Protein AF-0000000079578571 (afdb_homodimer)

Secondary structure (DSSP, 8-state):
-----SHHHHHHHHHHHHHHHHHHHHTT-S---EEEE---TT-SEEEEEEEEEEESS-EEEEEEEPGGGTTS-HHHHHHHHHHHHHHHHHHHTT---EETTTTEE-HHHHHHHHHTTEEEEEETTTEEEEEEE-HHHHHHHHHTT-----EEE--GGGGGG-----------PPP-----S-EEEE-TTT--EEEESS---EEETTTTEE-EEE-/-----SHHHHHHHHHHHHHHHHHHHHTT-S---EEEE---TT-SEEEEEEEEEEESS-EEEEEEEPGGGTTS-HHHHHHHHHHHHHHHHHHHTT---EETTTTEE-HHHHHHHHHTTEEEEEETTTEEEEEEE-HHHHHHHHHTT-----EEE--GGGGGGGSS---S------------S-EEEE-TTT--EEEESS---EEETTTTEE-EEE-

Structure (mmCIF, N/CA/C/O backbone):
data_AF-0000000079578571-model_v1
#
loop_
_entity.id
_entity.type
_entity.pdbx_description
1 polymer 'SprT-like family protein'
#
loop_
_atom_site.group_PDB
_atom_site.id
_atom_site.type_symbol
_atom_site.label_atom_id
_atom_site.label_alt_id
_atom_site.label_comp_id
_atom_site.label_asym_id
_atom_site.label_entity_id
_atom_site.label_seq_id
_atom_site.pdbx_PDB_ins_code
_atom_site.Cartn_x
_atom_site.Cartn_y
_atom_site.Cartn_z
_atom_site.occupancy
_atom_site.B_iso_or_equiv
_atom_site.auth_seq_id
_atom_site.auth_comp_id
_atom_site.auth_asym_id
_atom_site.auth_atom_id
_atom_site.pdbx_PDB_model_num
ATOM 1 N N . MET A 1 1 ? -23.141 -2.088 17.281 1 43.19 1 MET A N 1
ATOM 2 C CA . MET A 1 1 ? -22.75 -2.184 15.875 1 43.19 1 MET A CA 1
ATOM 3 C C . MET A 1 1 ? -21.688 -3.25 15.68 1 43.19 1 MET A C 1
ATOM 5 O O . MET A 1 1 ? -20.953 -3.582 16.609 1 43.19 1 MET A O 1
ATOM 9 N N . LYS A 1 2 ? -21.734 -3.939 14.578 1 59.5 2 LYS A N 1
ATOM 10 C CA . LYS A 1 2 ? -20.844 -5.059 14.273 1 59.5 2 LYS A CA 1
ATOM 11 C C . LYS A 1 2 ? -19.391 -4.648 14.383 1 59.5 2 LYS A C 1
ATOM 13 O O . LYS A 1 2 ? -19.016 -3.527 14.023 1 59.5 2 LYS A O 1
ATOM 18 N N . LYS A 1 3 ? -18.609 -5.352 15.078 1 72.06 3 LYS A N 1
ATOM 19 C CA . LYS A 1 3 ? -17.203 -5.113 15.383 1 72.06 3 LYS A CA 1
ATOM 20 C C . LYS A 1 3 ? -16.406 -4.898 14.102 1 72.06 3 LYS A C 1
ATOM 22 O O . LYS A 1 3 ? -16.703 -5.48 13.062 1 72.06 3 LYS A O 1
ATOM 27 N N . LEU A 1 4 ? -15.648 -3.754 14.148 1 81.19 4 LEU A N 1
ATOM 28 C CA . LEU A 1 4 ? -14.781 -3.426 13.016 1 81.19 4 LEU A CA 1
ATOM 29 C C . LEU A 1 4 ? -13.555 -4.324 12.992 1 81.19 4 LEU A C 1
ATOM 31 O O . LEU A 1 4 ? -12.445 -3.871 13.273 1 81.19 4 LEU A O 1
ATOM 35 N N . THR A 1 5 ? -13.797 -5.609 12.594 1 83.5 5 THR A N 1
ATOM 36 C CA . THR A 1 5 ? -12.766 -6.637 12.703 1 83.5 5 THR A CA 1
ATOM 37 C C . THR A 1 5 ? -12.297 -7.078 11.32 1 83.5 5 THR A C 1
ATOM 39 O O . THR A 1 5 ? -11.477 -7.988 11.195 1 83.5 5 THR A O 1
ATOM 42 N N . ASN A 1 6 ? -12.836 -6.457 10.312 1 86.38 6 ASN A N 1
ATOM 43 C CA . ASN A 1 6 ? -12.406 -6.84 8.977 1 86.38 6 ASN A CA 1
ATOM 44 C C . ASN A 1 6 ? -12.062 -5.617 8.125 1 86.38 6 ASN A C 1
ATOM 46 O O . ASN A 1 6 ? -12.594 -4.527 8.359 1 86.38 6 ASN A O 1
ATOM 50 N N . TYR A 1 7 ? -11.219 -5.84 7.164 1 89.69 7 TYR A N 1
ATOM 51 C CA . TYR A 1 7 ? -10.609 -4.793 6.348 1 89.69 7 TYR A CA 1
ATOM 52 C C . TYR A 1 7 ? -11.672 -4.031 5.562 1 89.69 7 TYR A C 1
ATOM 54 O O . TYR A 1 7 ? -11.664 -2.799 5.531 1 89.69 7 TYR A O 1
ATOM 62 N N . GLN A 1 8 ? -12.609 -4.719 4.945 1 87.88 8 GLN A N 1
ATOM 63 C CA . GLN A 1 8 ? -13.609 -4.105 4.082 1 87.88 8 GLN A CA 1
ATOM 64 C C . GLN A 1 8 ? -14.547 -3.199 4.883 1 87.88 8 GLN A C 1
ATOM 66 O O . GLN A 1 8 ? -14.852 -2.084 4.457 1 87.88 8 GLN A O 1
ATOM 71 N N . ARG A 1 9 ? -14.961 -3.695 6 1 90.44 9 ARG A N 1
ATOM 72 C CA . ARG A 1 9 ? -15.836 -2.908 6.863 1 90.44 9 ARG A CA 1
ATOM 73 C C . ARG A 1 9 ? -15.109 -1.683 7.406 1 90.44 9 ARG A C 1
ATOM 75 O O . ARG A 1 9 ? -15.703 -0.609 7.535 1 90.44 9 ARG A O 1
ATOM 82 N N . THR A 1 10 ? -13.875 -1.903 7.742 1 93.94 10 THR A N 1
ATOM 83 C CA . THR A 1 10 ? -13.07 -0.789 8.227 1 93.94 10 THR A CA 1
ATOM 84 C C . THR A 1 10 ? -12.961 0.302 7.168 1 93.94 10 THR A C 1
ATOM 86 O O . THR A 1 10 ? -13.117 1.486 7.469 1 93.94 10 THR A O 1
ATOM 89 N N . ALA A 1 11 ? -12.719 -0.096 5.941 1 93.19 11 ALA A N 1
ATOM 90 C CA . ALA A 1 11 ? -12.617 0.867 4.848 1 93.19 11 ALA A CA 1
ATOM 91 C C . ALA A 1 11 ? -13.914 1.658 4.699 1 93.19 11 ALA A C 1
ATOM 93 O O . ALA A 1 11 ? -13.891 2.881 4.535 1 93.19 11 ALA A O 1
ATOM 94 N N . GLN A 1 12 ? -14.984 1.005 4.793 1 93.31 12 GLN A N 1
ATOM 95 C CA . GLN A 1 12 ? -16.281 1.655 4.695 1 93.31 12 GLN A CA 1
ATOM 96 C C . GLN A 1 12 ? -16.516 2.607 5.867 1 93.31 12 GLN A C 1
ATOM 98 O O . GLN A 1 12 ? -17.031 3.711 5.684 1 93.31 12 GLN A O 1
ATOM 103 N N . TYR A 1 13 ? -16.172 2.107 7.027 1 95.81 13 TYR A N 1
ATOM 104 C CA . TYR A 1 13 ? -16.312 2.895 8.25 1 95.81 13 TYR A CA 1
ATOM 105 C C . TYR A 1 13 ? -15.516 4.191 8.148 1 95.81 13 TYR A C 1
ATOM 107 O O . TYR A 1 13 ? -16.016 5.262 8.5 1 95.81 13 TYR A O 1
ATOM 115 N N . LEU A 1 14 ? -14.328 4.156 7.605 1 97.06 14 LEU A N 1
ATOM 116 C CA . LEU A 1 14 ? -13.453 5.324 7.508 1 97.06 14 LEU A CA 1
ATOM 117 C C . LEU A 1 14 ? -14.008 6.332 6.504 1 97.06 14 LEU A C 1
ATOM 119 O O . LEU A 1 14 ? -13.867 7.543 6.691 1 97.06 14 LEU A O 1
ATOM 123 N N . ASN A 1 15 ? -14.617 5.848 5.457 1 96.62 15 ASN A N 1
ATOM 124 C CA . ASN A 1 15 ? -15.297 6.742 4.52 1 96.62 15 ASN A CA 1
ATOM 125 C C . ASN A 1 15 ? -16.422 7.508 5.195 1 96.62 15 ASN A C 1
ATOM 127 O O . ASN A 1 15 ? -16.578 8.711 4.984 1 96.62 15 ASN A O 1
ATOM 131 N N . LYS A 1 16 ? -17.156 6.781 5.953 1 97.19 16 LYS A N 1
ATOM 132 C CA . LYS A 1 16 ? -18.25 7.414 6.691 1 97.19 16 LYS A CA 1
ATOM 133 C C . LYS A 1 16 ? -17.719 8.461 7.668 1 97.19 16 LYS A C 1
ATOM 135 O O . LYS A 1 16 ? -18.25 9.562 7.758 1 97.19 16 LYS A O 1
ATOM 140 N N . VAL A 1 17 ? -16.703 8.109 8.391 1 98.25 17 VAL A N 1
ATOM 141 C CA . VAL A 1 17 ? -16.109 9.008 9.383 1 98.25 17 VAL A CA 1
ATOM 142 C C . VAL A 1 17 ? -15.594 10.266 8.688 1 98.25 17 VAL A C 1
ATOM 144 O O . VAL A 1 17 ? -15.781 11.375 9.18 1 98.25 17 VAL A O 1
ATOM 147 N N . PHE A 1 18 ? -15 10.094 7.547 1 98.56 18 PHE A N 1
ATOM 148 C CA . PHE A 1 18 ? -14.453 11.258 6.852 1 98.56 18 PHE A CA 1
ATOM 149 C C . PHE A 1 18 ? -15.578 12.18 6.391 1 98.56 18 PHE A C 1
ATOM 151 O O . PHE A 1 18 ? -15.422 13.406 6.41 1 98.56 18 PHE A O 1
ATOM 158 N N . LYS A 1 19 ? -16.594 11.617 5.945 1 98.31 19 LYS A N 1
ATOM 159 C CA . LYS A 1 19 ? -17.734 12.438 5.551 1 98.31 19 LYS A CA 1
ATOM 160 C C . LYS A 1 19 ? -18.234 13.289 6.719 1 98.31 19 LYS A C 1
ATOM 162 O O . LYS A 1 19 ? -18.531 14.469 6.547 1 98.31 19 LYS A O 1
ATOM 167 N N . LEU A 1 20 ? -18.344 12.711 7.844 1 98.75 20 LEU A N 1
ATOM 168 C CA . LEU A 1 20 ? -18.734 13.43 9.047 1 98.75 20 LEU A CA 1
ATOM 169 C C . LEU A 1 20 ? -17.734 14.531 9.383 1 98.75 20 LEU A C 1
ATOM 171 O O . LEU A 1 20 ? -18.125 15.633 9.773 1 98.75 20 LEU A O 1
ATOM 175 N N . ILE A 1 21 ? -16.469 14.219 9.273 1 98.75 21 ILE A N 1
ATOM 176 C CA . ILE A 1 21 ? -15.398 15.18 9.531 1 98.75 21 ILE A CA 1
ATOM 177 C C . ILE A 1 21 ? -15.508 16.359 8.562 1 98.75 21 ILE A C 1
ATOM 179 O O . ILE A 1 21 ? -15.398 17.516 8.969 1 98.75 21 ILE A O 1
ATOM 183 N N . ASN A 1 22 ? -15.695 15.992 7.32 1 98.81 22 ASN A N 1
ATOM 184 C CA . ASN A 1 22 ? -15.852 17.031 6.312 1 98.81 22 ASN A CA 1
ATOM 185 C C . ASN A 1 22 ? -17 17.984 6.66 1 98.81 22 ASN A C 1
ATOM 187 O O . ASN A 1 22 ? -16.875 19.203 6.535 1 98.81 22 ASN A O 1
ATOM 191 N N . GLU A 1 23 ? -18.062 17.453 7.07 1 98.5 23 GLU A N 1
ATOM 192 C CA . GLU A 1 23 ? -19.234 18.234 7.449 1 98.5 23 GLU A CA 1
ATOM 193 C C . GLU A 1 23 ? -18.953 19.094 8.672 1 98.5 23 GLU A C 1
ATOM 195 O O . GLU A 1 23 ? -19.219 20.297 8.672 1 98.5 23 GLU A O 1
ATOM 200 N N . GLU A 1 24 ? -18.391 18.562 9.641 1 98.38 24 GLU A N 1
ATOM 201 C CA . GLU A 1 24 ? -18.234 19.219 10.938 1 98.38 24 GLU A CA 1
ATOM 202 C C . GLU A 1 24 ? -17.078 20.219 10.914 1 98.38 24 GLU A C 1
ATOM 204 O O . GLU A 1 24 ? -17.188 21.312 11.461 1 98.38 24 GLU A O 1
ATOM 209 N N . TYR A 1 25 ? -15.992 19.844 10.297 1 98.5 25 TYR A N 1
ATOM 210 C CA . TYR A 1 25 ? -14.766 20.609 10.5 1 98.5 25 TYR A CA 1
ATOM 211 C C . TYR A 1 25 ? -14.391 21.391 9.25 1 98.5 25 TYR A C 1
ATOM 213 O O . TYR A 1 25 ? -13.578 22.312 9.305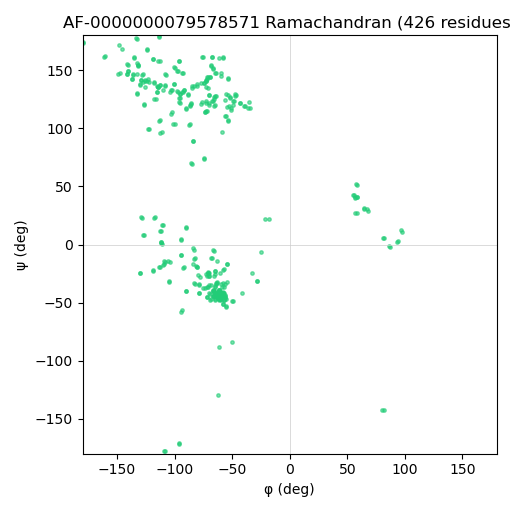 1 98.5 25 TYR A O 1
ATOM 221 N N . PHE A 1 26 ? -14.977 21.016 8.07 1 98.62 26 PHE A N 1
ATOM 222 C CA . PHE A 1 26 ? -14.555 21.641 6.832 1 98.62 26 PHE A CA 1
ATOM 223 C C . PHE A 1 26 ? -15.75 22.188 6.062 1 98.62 26 PHE A C 1
ATOM 225 O O . PHE A 1 26 ? -15.633 22.531 4.883 1 98.62 26 PHE A O 1
ATOM 232 N N . ASN A 1 27 ? -16.969 22.203 6.645 1 97.88 27 ASN A N 1
ATOM 233 C CA . ASN A 1 27 ? -18.188 22.734 6.059 1 97.88 27 ASN A CA 1
ATOM 234 C C . ASN A 1 27 ? -18.516 22.078 4.723 1 97.88 27 ASN A C 1
ATOM 236 O O . ASN A 1 27 ? -18.969 22.75 3.789 1 97.88 27 ASN A O 1
ATOM 240 N N . ASN A 1 28 ? -18.094 20.875 4.52 1 98.12 28 ASN A N 1
ATOM 241 C CA . ASN A 1 28 ? -18.344 20.094 3.316 1 98.12 28 ASN A CA 1
ATOM 242 C C . ASN A 1 28 ? -17.625 20.672 2.105 1 98.12 28 ASN A C 1
ATOM 244 O O . ASN A 1 28 ? -18.094 20.547 0.976 1 98.12 28 ASN A O 1
ATOM 248 N N . GLU A 1 29 ? -16.547 21.312 2.314 1 98.06 29 GLU A N 1
ATOM 249 C CA . GLU A 1 29 ? -15.812 21.953 1.22 1 98.06 29 GLU A CA 1
ATOM 250 C C . GLU A 1 29 ? -14.75 21.016 0.645 1 98.06 29 GLU A C 1
ATOM 252 O O . GLU A 1 29 ? -14.227 21.25 -0.445 1 98.06 29 GLU A O 1
ATOM 257 N N . LEU A 1 30 ? -14.367 20.016 1.37 1 98.38 30 LEU A N 1
ATOM 258 C CA . LEU A 1 30 ? -13.367 19.094 0.856 1 98.38 30 LEU A CA 1
ATOM 259 C C . LEU A 1 30 ? -13.969 18.172 -0.195 1 98.38 30 LEU A C 1
ATOM 261 O O . LEU A 1 30 ? -15.109 17.703 -0.048 1 98.38 30 LEU A O 1
ATOM 265 N N . GLU A 1 31 ? -13.25 17.922 -1.26 1 96.81 31 GLU A N 1
ATOM 266 C CA . GLU A 1 31 ? -13.625 16.812 -2.129 1 96.81 31 GLU A CA 1
ATOM 267 C C . GLU A 1 31 ? -13.656 15.5 -1.356 1 96.81 31 GLU A C 1
ATOM 269 O O . GLU A 1 31 ? -13.086 15.391 -0.271 1 96.81 31 GLU A O 1
ATOM 274 N N . VAL A 1 32 ? -14.289 14.555 -1.877 1 94 32 VAL A N 1
ATOM 275 C CA . VAL A 1 32 ? -14.242 13.219 -1.294 1 94 32 VAL A CA 1
ATOM 276 C C . VAL A 1 32 ? -13.047 12.453 -1.853 1 94 32 VAL A C 1
ATOM 278 O O . VAL A 1 32 ? -13.062 12.016 -3.006 1 94 32 VAL A O 1
ATOM 281 N N . PRO A 1 33 ? -12.031 12.344 -1.094 1 96.94 33 PRO A N 1
ATOM 282 C CA . PRO A 1 33 ? -10.867 11.594 -1.572 1 96.94 33 PRO A CA 1
ATOM 283 C C . PRO A 1 33 ? -11.078 10.086 -1.541 1 96.94 33 PRO A C 1
ATOM 285 O O . PRO A 1 33 ? -12.047 9.602 -0.947 1 96.94 33 PRO A O 1
ATOM 288 N N . THR A 1 34 ? -10.266 9.383 -2.285 1 95.88 34 THR A N 1
ATOM 289 C CA . THR A 1 34 ? -10.219 7.938 -2.115 1 95.88 34 THR A CA 1
ATOM 290 C C . THR A 1 34 ? -9.5 7.57 -0.82 1 95.88 34 THR A C 1
ATOM 292 O O . THR A 1 34 ? -8.297 7.797 -0.687 1 95.88 34 THR A O 1
ATOM 295 N N . ILE A 1 35 ? -10.211 7 0.116 1 96.62 35 ILE A N 1
ATOM 296 C CA . ILE A 1 35 ? -9.633 6.609 1.396 1 96.62 35 ILE A CA 1
ATOM 297 C C . ILE A 1 35 ? -9.031 5.211 1.283 1 96.62 35 ILE A C 1
ATOM 299 O O . ILE A 1 35 ? -9.719 4.258 0.915 1 96.62 35 ILE A O 1
ATOM 303 N N . THR A 1 36 ? -7.797 5.113 1.505 1 96.19 36 THR A N 1
ATOM 304 C CA . THR A 1 36 ? -7.098 3.834 1.434 1 96.19 36 THR A CA 1
ATOM 305 C C . THR A 1 36 ? -6.488 3.477 2.785 1 96.19 36 THR A C 1
ATOM 307 O O . THR A 1 36 ? -6.391 4.324 3.674 1 96.19 36 THR A O 1
ATOM 310 N N . ILE A 1 37 ? -6.199 2.244 2.998 1 95.56 37 ILE A N 1
ATOM 311 C CA . ILE A 1 37 ? -5.527 1.708 4.176 1 95.56 37 ILE A CA 1
ATOM 312 C C . ILE A 1 37 ? -4.27 0.955 3.754 1 95.56 37 ILE A C 1
ATOM 314 O O . ILE A 1 37 ? -4.344 -0.188 3.299 1 95.56 37 ILE A O 1
ATOM 318 N N . GLN A 1 38 ? -3.168 1.578 3.865 1 92.5 38 GLN A N 1
ATOM 319 C CA . GLN A 1 38 ? -1.894 1.002 3.451 1 92.5 38 GLN A CA 1
ATOM 320 C C . GLN A 1 38 ? -0.779 1.377 4.426 1 92.5 38 GLN A C 1
ATOM 322 O O . GLN A 1 38 ? -0.76 2.488 4.957 1 92.5 38 GLN A O 1
ATOM 327 N N . SER A 1 39 ? 0.151 0.456 4.586 1 90.94 39 SER A N 1
ATOM 328 C CA . SER A 1 39 ? 1.275 0.731 5.473 1 90.94 39 SER A CA 1
ATOM 329 C C . SER A 1 39 ? 2.121 1.889 4.953 1 90.94 39 SER A C 1
ATOM 331 O O . SER A 1 39 ? 2.43 1.95 3.76 1 90.94 39 SER A O 1
ATOM 333 N N . THR A 1 40 ? 2.344 2.824 5.777 1 83.81 40 THR A N 1
ATOM 334 C CA . THR A 1 40 ? 3.246 3.939 5.52 1 83.81 40 THR A CA 1
ATOM 335 C C . THR A 1 40 ? 4.273 4.074 6.641 1 83.81 40 THR A C 1
ATOM 337 O O . THR A 1 40 ? 3.908 4.25 7.805 1 83.81 40 THR A O 1
ATOM 340 N N . VAL A 1 41 ? 5.477 3.973 6.266 1 77.69 41 VAL A N 1
ATOM 341 C CA . VAL A 1 41 ? 6.539 4.016 7.262 1 77.69 41 VAL A CA 1
ATOM 342 C C . VAL A 1 41 ? 6.609 5.406 7.887 1 77.69 41 VAL A C 1
ATOM 344 O O . VAL A 1 41 ? 6.691 6.41 7.172 1 77.69 41 VAL A O 1
ATOM 347 N N . GLY A 1 42 ? 6.496 5.441 9.164 1 79.62 42 GLY A N 1
ATOM 348 C CA . GLY A 1 42 ? 6.766 6.656 9.914 1 79.62 42 GLY A CA 1
ATOM 349 C C . GLY A 1 42 ? 5.602 7.629 9.914 1 79.62 42 GLY A C 1
ATOM 350 O O . GLY A 1 42 ? 5.754 8.789 10.305 1 79.62 42 GLY A O 1
ATOM 351 N N . ALA A 1 43 ? 4.508 7.242 9.367 1 88.69 43 ALA A N 1
ATOM 352 C CA . ALA A 1 43 ? 3.379 8.164 9.305 1 88.69 43 ALA A CA 1
ATOM 353 C C . ALA A 1 43 ? 2.076 7.461 9.68 1 88.69 43 ALA A C 1
ATOM 355 O O . ALA A 1 43 ? 1.883 6.285 9.352 1 88.69 43 ALA A O 1
ATOM 356 N N . TYR A 1 44 ? 1.181 8.25 10.336 1 94.19 44 TYR A N 1
ATOM 357 C CA . TYR A 1 44 ? -0.151 7.746 10.648 1 94.19 44 TYR A CA 1
ATOM 358 C C . TYR A 1 44 ? -1.067 7.832 9.438 1 94.19 44 TYR A C 1
ATOM 360 O O . TYR A 1 44 ? -2.104 7.168 9.383 1 94.19 44 TYR A O 1
ATOM 368 N N . GLY A 1 45 ? -0.734 8.625 8.484 1 95.19 45 GLY A N 1
ATOM 369 C CA . GLY A 1 45 ? -1.481 8.828 7.258 1 95.19 45 GLY A CA 1
ATOM 370 C C . GLY A 1 45 ? -0.828 9.828 6.32 1 95.19 45 GLY A C 1
ATOM 371 O O . GLY A 1 45 ? 0.208 10.406 6.648 1 95.19 45 GLY A O 1
ATOM 372 N N . HIS A 1 46 ? -1.393 9.961 5.125 1 96.19 46 HIS A N 1
ATOM 373 C CA . HIS A 1 46 ? -0.948 10.977 4.176 1 96.19 46 HIS A CA 1
ATOM 374 C C . HIS A 1 46 ? -2.012 11.242 3.115 1 96.19 46 HIS A C 1
ATOM 376 O O . HIS A 1 46 ? -2.957 10.469 2.969 1 96.19 46 HIS A O 1
ATOM 382 N N . VAL A 1 47 ? -1.834 12.344 2.506 1 96.94 47 VAL A N 1
ATOM 383 C CA . VAL A 1 47 ? -2.641 12.68 1.337 1 96.94 47 VAL A CA 1
ATOM 384 C C . VAL A 1 47 ? -1.739 12.828 0.112 1 96.94 47 VAL A C 1
ATOM 386 O O . VAL A 1 47 ? -0.615 13.32 0.216 1 96.94 47 VAL A O 1
ATOM 389 N N . SER A 1 48 ? -2.213 12.328 -0.986 1 94.94 48 SER A N 1
ATOM 390 C CA . SER A 1 48 ? -1.434 12.484 -2.209 1 94.94 48 SER A CA 1
ATOM 391 C C . SER A 1 48 ? -1.456 13.93 -2.699 1 94.94 48 SER A C 1
ATOM 393 O O . SER A 1 48 ? -2.479 14.609 -2.598 1 94.94 48 SER A O 1
ATOM 395 N N . VAL A 1 49 ? -0.345 14.383 -3.252 1 94 49 VAL A N 1
ATOM 396 C CA . VAL A 1 49 ? -0.267 15.734 -3.795 1 94 49 VAL A CA 1
ATOM 397 C C . VAL A 1 49 ? -1.088 15.82 -5.078 1 94 49 VAL A C 1
ATOM 399 O O . VAL A 1 49 ? -1.853 16.766 -5.27 1 94 49 VAL A O 1
ATOM 402 N N . ASN A 1 50 ? -0.905 14.789 -5.914 1 93.12 50 ASN A N 1
ATOM 403 C CA . ASN A 1 50 ? -1.675 14.719 -7.152 1 93.12 50 ASN A CA 1
ATOM 404 C C . ASN A 1 50 ? -2.908 13.836 -6.996 1 93.12 50 ASN A C 1
ATOM 406 O O . ASN A 1 50 ? -2.99 13.039 -6.059 1 93.12 50 ASN A O 1
ATOM 410 N N . LYS A 1 51 ? -3.828 14.102 -7.887 1 94.38 51 LYS A N 1
ATOM 411 C CA . LYS A 1 51 ? -4.938 13.156 -7.992 1 94.38 51 LYS A CA 1
ATOM 412 C C . LYS A 1 51 ? -4.488 11.852 -8.648 1 94.38 51 LYS A C 1
ATOM 414 O O . LYS A 1 51 ? -4.152 11.828 -9.836 1 94.38 51 LYS A O 1
ATOM 419 N N . VAL A 1 52 ? -4.52 10.742 -7.879 1 94.56 52 VAL A N 1
ATOM 420 C CA . VAL A 1 52 ? -3.855 9.531 -8.344 1 94.56 52 VAL A CA 1
ATOM 421 C C . VAL A 1 52 ? -4.895 8.453 -8.641 1 94.56 52 VAL A C 1
ATOM 423 O O . VAL A 1 52 ? -4.594 7.457 -9.305 1 94.56 52 VAL A O 1
ATOM 426 N N . TRP A 1 53 ? -6.055 8.578 -8.117 1 94.62 53 TRP A N 1
ATOM 427 C CA . TRP A 1 53 ? -7.109 7.617 -8.414 1 94.62 53 TRP A CA 1
ATOM 428 C C . TRP A 1 53 ? -8.023 8.141 -9.516 1 94.62 53 TRP A C 1
ATOM 430 O O . TRP A 1 53 ? -8.484 9.281 -9.461 1 94.62 53 TRP A O 1
ATOM 440 N N . HIS A 1 54 ? -8.234 7.27 -10.469 1 92.75 54 HIS A N 1
ATOM 441 C CA . HIS A 1 54 ? -8.992 7.695 -11.633 1 92.75 54 HIS A CA 1
ATOM 442 C C . HIS A 1 54 ? -10.078 6.684 -11.984 1 92.75 54 HIS A C 1
ATOM 444 O O . HIS A 1 54 ? -9.844 5.473 -11.945 1 92.75 54 HIS A O 1
ATOM 450 N N . ASN A 1 55 ? -11.195 7.195 -12.141 1 88.25 55 ASN A N 1
ATOM 451 C CA . ASN A 1 55 ? -12.211 6.449 -12.883 1 88.25 55 ASN A CA 1
ATOM 452 C C . ASN A 1 55 ? -12.562 7.141 -14.195 1 88.25 55 ASN A C 1
ATOM 454 O O . ASN A 1 55 ? -11.875 8.078 -14.609 1 88.25 55 ASN A O 1
ATOM 458 N N . ASP A 1 56 ? -13.398 6.676 -15.031 1 80.31 56 ASP A N 1
ATOM 459 C CA . ASP A 1 56 ? -13.672 7.207 -16.359 1 80.31 56 ASP A CA 1
ATOM 460 C C . ASP A 1 56 ? -14.039 8.688 -16.297 1 80.31 56 ASP A C 1
ATOM 462 O O . ASP A 1 56 ? -13.781 9.445 -17.234 1 80.31 56 ASP A O 1
ATOM 466 N N . THR A 1 57 ? -14.383 9.172 -15.141 1 83.81 57 THR A N 1
ATOM 467 C CA . THR A 1 57 ? -14.969 10.508 -15.133 1 83.81 57 THR A CA 1
ATOM 468 C C . THR A 1 57 ? -14.273 11.398 -14.102 1 83.81 57 THR A C 1
ATOM 470 O O . THR A 1 57 ? -14.258 12.625 -14.234 1 83.81 57 THR A O 1
ATOM 473 N N . VAL A 1 58 ? -13.719 10.781 -13.172 1 88.12 58 VAL A N 1
ATOM 474 C CA . VAL A 1 58 ? -13.297 11.594 -12.039 1 88.12 58 VAL A CA 1
ATOM 475 C C . VAL A 1 58 ? -11.906 11.164 -11.586 1 88.12 58 VAL A C 1
ATOM 477 O O . VAL A 1 58 ? -11.57 9.977 -11.641 1 88.12 58 VAL A O 1
ATOM 480 N N . ALA A 1 59 ? -11.102 12.133 -11.195 1 93.75 59 ALA A N 1
ATOM 481 C CA . ALA A 1 59 ? -9.828 11.906 -10.516 1 93.75 59 ALA A CA 1
ATOM 482 C C . ALA A 1 59 ? -9.883 12.406 -9.07 1 93.75 59 ALA A C 1
ATOM 484 O O . ALA A 1 59 ? -10.461 13.461 -8.797 1 93.75 59 ALA A O 1
ATOM 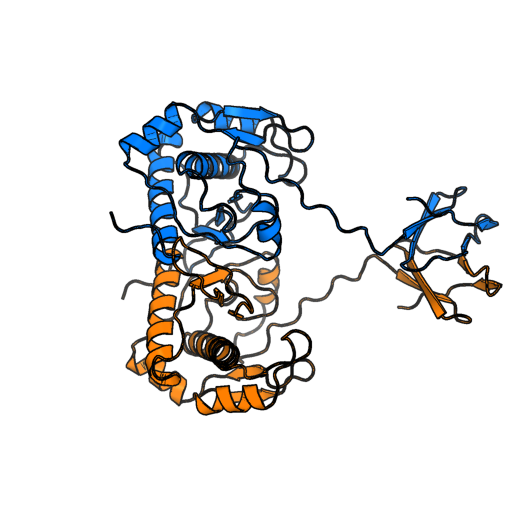485 N N . THR A 1 60 ? -9.344 11.633 -8.195 1 95.25 60 THR A N 1
ATOM 486 C CA . THR A 1 60 ? -9.398 12.039 -6.797 1 95.25 60 THR A CA 1
ATOM 487 C C . THR A 1 60 ? -8.031 11.914 -6.141 1 95.25 60 THR A C 1
ATOM 489 O O . THR A 1 60 ? -7.18 11.148 -6.602 1 95.25 60 THR A O 1
ATOM 492 N N . HIS A 1 61 ? -7.832 12.719 -5.121 1 96.44 61 HIS A N 1
ATOM 493 C CA . HIS A 1 61 ? -6.691 12.523 -4.23 1 96.44 61 HIS A CA 1
ATOM 494 C C . HIS A 1 61 ? -6.848 11.25 -3.402 1 96.44 61 HIS A C 1
ATOM 496 O O . HIS A 1 61 ? -7.965 10.773 -3.199 1 96.44 61 HIS A O 1
ATOM 502 N N . GLU A 1 62 ? -5.711 10.781 -3.037 1 96.81 62 GLU A N 1
ATOM 503 C CA . GLU A 1 62 ? -5.695 9.68 -2.074 1 96.81 62 GLU A CA 1
ATOM 504 C C . GLU A 1 62 ? -5.508 10.203 -0.65 1 96.81 62 GLU A C 1
ATOM 506 O O . GLU A 1 62 ? -4.676 11.078 -0.407 1 96.81 62 GLU A O 1
ATOM 511 N N . LEU A 1 63 ? -6.305 9.812 0.227 1 97.81 63 LEU A N 1
ATOM 512 C CA . LEU A 1 63 ? -6.094 9.977 1.66 1 97.81 63 LEU A CA 1
ATOM 513 C C . LEU A 1 63 ? -5.887 8.633 2.342 1 97.81 63 LEU A C 1
ATOM 515 O O . LEU A 1 63 ? -6.836 7.871 2.527 1 97.81 63 LEU A O 1
ATOM 519 N N . ASN A 1 64 ? -4.691 8.383 2.719 1 97.12 64 ASN A N 1
ATOM 520 C CA . ASN A 1 64 ? -4.309 7.078 3.246 1 97.12 64 ASN A CA 1
ATOM 521 C C . ASN A 1 64 ? -4.172 7.105 4.766 1 97.12 64 ASN A C 1
ATOM 523 O O . ASN A 1 64 ? -3.611 8.047 5.328 1 97.12 64 ASN A O 1
ATOM 527 N N . LEU A 1 65 ? -4.738 6.148 5.402 1 96.69 65 LEU A N 1
ATOM 528 C CA . LEU A 1 65 ? -4.418 5.836 6.789 1 96.69 65 LEU A CA 1
ATOM 529 C C . LEU A 1 65 ? -3.473 4.641 6.875 1 96.69 65 LEU A C 1
ATOM 531 O O . LEU A 1 65 ? -3.652 3.65 6.16 1 96.69 65 LEU A O 1
ATOM 535 N N . SER A 1 66 ? -2.533 4.762 7.738 1 94.31 66 SER A N 1
ATOM 536 C CA . SER A 1 66 ? -1.558 3.682 7.859 1 94.31 66 SER A CA 1
ATOM 537 C C . SER A 1 66 ? -2.184 2.436 8.477 1 94.31 66 SER A C 1
ATOM 539 O O . SER A 1 66 ? -2.775 2.502 9.555 1 94.31 66 SER A O 1
ATOM 541 N N . ALA A 1 67 ? -1.995 1.372 7.828 1 95.19 67 ALA A N 1
ATOM 542 C CA . ALA A 1 67 ? -2.525 0.085 8.273 1 95.19 67 ALA A CA 1
ATOM 543 C C . ALA A 1 67 ? -1.888 -0.344 9.594 1 95.19 67 ALA A C 1
ATOM 545 O O . ALA A 1 67 ? -2.516 -1.04 10.391 1 95.19 67 ALA A O 1
ATOM 546 N N . ASP A 1 68 ? -0.74 0.132 9.938 1 92.62 68 ASP A N 1
ATOM 547 C CA . ASP A 1 68 ? 0.062 -0.316 11.07 1 92.62 68 ASP A CA 1
ATOM 548 C C . ASP A 1 68 ? -0.405 0.342 12.367 1 92.62 68 ASP A C 1
ATOM 550 O O . ASP A 1 68 ? -0.04 -0.1 13.461 1 92.62 68 ASP A O 1
ATOM 554 N N . TYR A 1 69 ? -1.261 1.36 12.203 1 92.12 69 TYR A N 1
ATOM 555 C CA . TYR A 1 69 ? -1.649 2.125 13.383 1 92.12 69 TYR A CA 1
ATOM 556 C C . TYR A 1 69 ? -3.164 2.256 13.477 1 92.12 69 TYR A C 1
ATOM 558 O O . TYR A 1 69 ? -3.678 3.209 14.07 1 92.12 69 TYR A O 1
ATOM 566 N N . LEU A 1 70 ? -3.801 1.346 12.867 1 93.31 70 LEU A N 1
ATOM 567 C CA . LEU A 1 70 ? -5.254 1.43 12.781 1 93.31 70 LEU A CA 1
ATOM 568 C C . LEU A 1 70 ? -5.895 1.154 14.141 1 93.31 70 LEU A C 1
ATOM 570 O O . LEU A 1 70 ? -7.043 1.537 14.375 1 93.31 70 LEU A O 1
ATOM 574 N N . ASN A 1 71 ? -5.223 0.461 14.984 1 90 71 ASN A N 1
ATOM 575 C CA . ASN A 1 71 ? -5.82 0.041 16.25 1 90 71 ASN A CA 1
ATOM 576 C C . ASN A 1 71 ? -5.582 1.07 17.344 1 90 71 ASN A C 1
ATOM 578 O O . ASN A 1 71 ? -5.707 0.758 18.531 1 90 71 ASN A O 1
ATOM 582 N N . ARG A 1 72 ? -5.195 2.258 17.047 1 93.69 72 ARG A N 1
ATOM 583 C CA . ARG A 1 72 ? -5.148 3.363 18 1 93.69 72 ARG A CA 1
ATOM 584 C C . ARG A 1 72 ? -6.551 3.773 18.422 1 93.69 72 ARG A C 1
ATOM 586 O O . ARG A 1 72 ? -7.535 3.434 17.766 1 93.69 72 ARG A O 1
ATOM 593 N N . PRO A 1 73 ? -6.598 4.504 19.578 1 96.25 73 PRO A N 1
ATOM 594 C CA . PRO A 1 73 ? -7.914 5.008 19.969 1 96.25 73 PRO A CA 1
ATOM 595 C C . PRO A 1 73 ? -8.594 5.809 18.875 1 96.25 73 PRO A C 1
ATOM 597 O O . PRO A 1 73 ? -7.93 6.539 18.141 1 96.25 73 PRO A O 1
ATOM 600 N N . ILE A 1 74 ? -9.852 5.648 18.781 1 97.69 74 ILE A N 1
ATOM 601 C CA . ILE A 1 74 ? -10.617 6.207 17.688 1 97.69 74 ILE A CA 1
ATOM 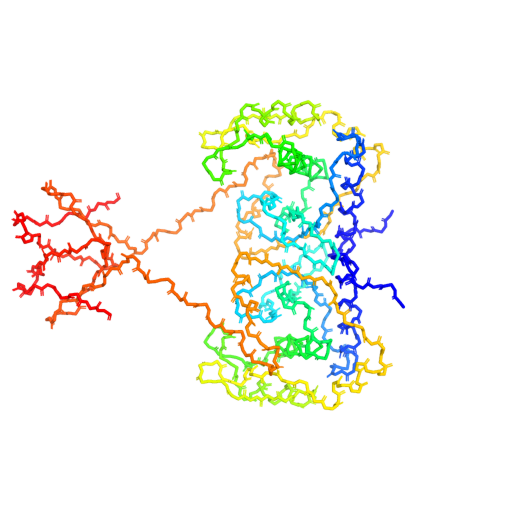602 C C . ILE A 1 74 ? -10.406 7.719 17.625 1 97.69 74 ILE A C 1
ATOM 604 O O . ILE A 1 74 ? -10.375 8.305 16.531 1 97.69 74 ILE A O 1
ATOM 608 N N . GLU A 1 75 ? -10.227 8.391 18.766 1 98.06 75 GLU A N 1
ATOM 609 C CA . GLU A 1 75 ? -10 9.828 18.781 1 98.06 75 GLU A CA 1
ATOM 610 C C . GLU A 1 75 ? -8.711 10.195 18.062 1 98.06 75 GLU A C 1
ATOM 612 O O . GLU A 1 75 ? -8.625 11.258 17.438 1 98.06 75 GLU A O 1
ATOM 617 N N . ASN A 1 76 ? -7.73 9.312 18.125 1 97.75 76 ASN A N 1
ATOM 618 C CA . ASN A 1 76 ? -6.469 9.539 17.422 1 97.75 76 ASN A CA 1
ATOM 619 C C . ASN A 1 76 ? -6.617 9.305 15.922 1 97.75 76 ASN A C 1
ATOM 621 O O . ASN A 1 76 ? -5.98 9.992 15.125 1 97.75 76 ASN A O 1
ATOM 625 N N . ILE A 1 77 ? -7.406 8.312 15.531 1 98.19 77 ILE A N 1
ATOM 626 C CA . ILE A 1 77 ? -7.707 8.07 14.125 1 98.19 77 ILE A CA 1
ATOM 627 C C . ILE A 1 77 ? -8.414 9.289 13.531 1 98.19 77 ILE A C 1
ATOM 629 O O . ILE A 1 77 ? -8.047 9.758 12.453 1 98.19 77 ILE A O 1
ATOM 633 N N . VAL A 1 78 ? -9.344 9.773 14.273 1 98.62 78 VAL A N 1
ATOM 634 C CA . VAL A 1 78 ? -10.094 10.945 13.836 1 98.62 78 VAL A CA 1
ATOM 635 C C . VAL A 1 78 ? -9.156 12.141 13.703 1 98.62 78 VAL A C 1
ATOM 637 O O . VAL A 1 78 ? -9.219 12.883 12.719 1 98.62 78 VAL A O 1
ATOM 640 N N . ALA A 1 79 ? -8.305 12.305 14.68 1 98.62 79 ALA A N 1
ATOM 641 C CA . ALA A 1 79 ? -7.336 13.398 14.617 1 98.62 79 ALA A CA 1
ATOM 642 C C . ALA A 1 79 ? -6.469 13.289 13.367 1 98.62 79 ALA A C 1
ATOM 644 O O . ALA A 1 79 ? -6.176 14.305 12.727 1 98.62 79 ALA A O 1
ATOM 645 N N . THR A 1 80 ? -6.051 12.094 13.031 1 98.38 80 THR A N 1
ATOM 646 C CA . THR A 1 80 ? -5.254 11.875 11.828 1 98.38 80 THR A CA 1
ATOM 647 C C . THR A 1 80 ? -6.047 12.258 10.578 1 98.38 80 THR A C 1
ATOM 649 O O . THR A 1 80 ? -5.52 12.906 9.68 1 98.38 80 THR A O 1
ATOM 652 N N . LEU A 1 81 ? -7.281 11.859 10.531 1 98.62 81 LEU A N 1
ATOM 653 C CA . LEU A 1 81 ? -8.125 12.172 9.391 1 98.62 81 LEU A CA 1
ATOM 654 C C . LEU A 1 81 ? -8.305 13.68 9.242 1 98.62 81 LEU A C 1
ATOM 656 O O . LEU A 1 81 ? -8.266 14.211 8.125 1 98.62 81 LEU A O 1
ATOM 660 N N . ILE A 1 82 ? -8.516 14.367 10.352 1 98.81 82 ILE A N 1
ATOM 661 C CA . ILE A 1 82 ? -8.625 15.82 10.305 1 98.81 82 ILE A CA 1
ATOM 662 C C . ILE A 1 82 ? -7.309 16.422 9.82 1 98.81 82 ILE A C 1
ATOM 664 O O . ILE A 1 82 ? -7.305 17.328 8.984 1 98.81 82 ILE A O 1
ATOM 668 N N . HIS A 1 83 ? -6.18 15.898 10.312 1 98.75 83 HIS A N 1
ATOM 669 C CA . HIS A 1 83 ? -4.848 16.328 9.906 1 98.75 83 HIS A CA 1
ATOM 670 C C . HIS A 1 83 ? -4.672 16.234 8.398 1 98.75 83 HIS A C 1
ATOM 672 O O . HIS A 1 83 ? -4.305 17.203 7.742 1 98.75 83 HIS A O 1
ATOM 678 N N . GLU A 1 84 ? -4.965 15.023 7.875 1 98.25 84 GLU A N 1
ATOM 679 C CA . GLU A 1 84 ? -4.871 14.812 6.434 1 98.25 84 GLU A CA 1
ATOM 680 C C . GLU A 1 84 ? -5.879 15.68 5.684 1 98.25 84 GLU A C 1
ATOM 682 O O . GLU A 1 84 ? -5.609 16.141 4.57 1 98.25 84 GLU A O 1
ATOM 687 N N . GLY A 1 85 ? -7.035 15.891 6.32 1 98.69 85 GLY A N 1
ATOM 688 C CA . GLY A 1 85 ? -8.008 16.812 5.746 1 98.69 85 GLY A CA 1
ATOM 689 C C . GLY A 1 85 ? -7.484 18.234 5.613 1 98.69 85 GLY A C 1
ATOM 690 O O . GLY A 1 85 ? -7.789 18.922 4.637 1 98.69 85 GLY A O 1
ATOM 691 N N . CYS A 1 86 ? -6.75 18.703 6.57 1 98.81 86 CYS A N 1
ATOM 692 C CA . CYS A 1 86 ? -6.152 20.031 6.512 1 98.81 86 CYS A CA 1
ATOM 693 C C . CYS A 1 86 ? -5.195 20.141 5.332 1 98.81 86 CYS A C 1
ATOM 695 O O . CYS A 1 86 ? -5.18 21.172 4.637 1 98.81 86 CYS A O 1
ATOM 697 N N . HIS A 1 87 ? -4.395 19.062 5.113 1 98.62 87 HIS A N 1
ATOM 698 C CA . HIS A 1 87 ? -3.535 19.062 3.934 1 98.62 87 HIS A CA 1
ATOM 699 C C . HIS A 1 87 ? -4.359 19.125 2.652 1 98.62 87 HIS A C 1
ATOM 701 O O . HIS A 1 87 ? -4.016 19.859 1.723 1 98.62 87 HIS A O 1
ATOM 707 N N . LEU A 1 88 ? -5.383 18.375 2.588 1 98.56 88 LEU A N 1
ATOM 708 C CA . LEU A 1 88 ? -6.258 18.375 1.419 1 98.56 88 LEU A CA 1
ATOM 709 C C . LEU A 1 88 ? -6.871 19.75 1.197 1 98.56 88 LEU A C 1
ATOM 711 O O . LEU A 1 88 ? -6.93 20.234 0.063 1 98.56 88 LEU A O 1
ATOM 715 N N . TYR A 1 89 ? -7.34 20.344 2.277 1 98.69 89 TYR A N 1
ATOM 716 C CA . TYR A 1 89 ? -7.883 21.703 2.217 1 98.69 89 TYR A CA 1
ATOM 717 C C . TYR A 1 89 ? -6.848 22.688 1.666 1 98.69 89 TYR A C 1
ATOM 719 O O . TYR A 1 89 ? -7.164 23.516 0.81 1 98.69 89 TYR A O 1
ATOM 727 N N . ALA A 1 90 ? -5.652 22.609 2.193 1 98.56 90 ALA A N 1
ATOM 728 C CA . ALA A 1 90 ? -4.574 23.484 1.739 1 98.56 90 ALA A CA 1
ATOM 729 C C . ALA A 1 90 ? -4.309 23.297 0.248 1 98.56 90 ALA A C 1
ATOM 731 O O . ALA A 1 90 ? -4.152 24.266 -0.489 1 98.56 90 ALA A O 1
ATOM 732 N N . LEU A 1 91 ? -4.262 22.047 -0.206 1 97.5 91 LEU A N 1
ATOM 733 C CA . LEU A 1 91 ? -4.059 21.734 -1.617 1 97.5 91 LEU A CA 1
ATOM 734 C C . LEU A 1 91 ? -5.156 22.359 -2.473 1 97.5 91 LEU A C 1
ATOM 736 O O . LEU A 1 91 ? -4.875 22.984 -3.502 1 97.5 91 LEU A O 1
ATOM 740 N N . GLN A 1 92 ? -6.375 22.234 -2.021 1 97.56 92 GLN A N 1
ATOM 741 C CA . GLN A 1 92 ? -7.531 22.703 -2.783 1 97.56 92 GLN A CA 1
ATOM 742 C C . GLN A 1 92 ? -7.594 24.219 -2.83 1 97.56 92 GLN A C 1
ATOM 744 O O . GLN A 1 92 ? -8.18 24.797 -3.75 1 97.56 92 GLN A O 1
ATOM 749 N N . ASN A 1 93 ? -7.004 24.828 -1.871 1 97.88 93 ASN A N 1
ATOM 750 C CA . ASN A 1 93 ? -7.09 26.281 -1.783 1 97.88 93 ASN A CA 1
ATOM 751 C C . ASN A 1 93 ? -5.738 26.938 -2.043 1 97.88 93 ASN A C 1
ATOM 753 O O . ASN A 1 93 ? -5.543 28.109 -1.726 1 97.88 93 ASN A O 1
ATOM 757 N N . ASN A 1 94 ? -4.793 26.203 -2.512 1 97.06 94 ASN A N 1
ATOM 758 C CA . ASN A 1 94 ? -3.467 26.688 -2.889 1 97.06 94 ASN A CA 1
ATOM 759 C C . ASN A 1 94 ? -2.76 27.359 -1.714 1 97.06 94 ASN A C 1
ATOM 761 O O . ASN A 1 94 ? -2.197 28.453 -1.861 1 97.06 94 ASN A O 1
ATOM 765 N N . ILE A 1 95 ? -2.906 26.781 -0.599 1 97.81 95 ILE A N 1
ATOM 766 C CA . ILE A 1 95 ? -2.191 27.203 0.601 1 97.81 95 ILE A CA 1
ATOM 767 C C . ILE A 1 95 ? -0.932 26.359 0.774 1 97.81 95 ILE A C 1
ATOM 769 O O . ILE A 1 95 ? -1.002 25.125 0.805 1 97.81 95 ILE A O 1
ATOM 773 N N . LYS A 1 96 ? 0.2 26.969 0.896 1 97.81 96 LYS A N 1
ATOM 774 C CA . LYS A 1 96 ? 1.452 26.25 1.142 1 97.81 96 LYS A CA 1
ATOM 775 C C . LYS A 1 96 ? 1.637 25.953 2.629 1 97.81 96 LYS A C 1
ATOM 777 O O . LYS A 1 96 ? 2.318 26.703 3.332 1 97.81 96 LYS A O 1
ATOM 782 N N . ASP A 1 97 ? 1.137 24.859 3.014 1 98.19 97 ASP A N 1
ATOM 783 C CA . ASP A 1 97 ? 1.096 24.547 4.438 1 98.19 97 ASP A CA 1
ATOM 784 C C . ASP A 1 97 ? 2.311 23.719 4.859 1 98.19 97 ASP A C 1
ATOM 786 O O . ASP A 1 97 ? 2.523 23.484 6.047 1 98.19 97 ASP A O 1
ATOM 790 N N . THR A 1 98 ? 3.072 23.266 3.891 1 97.56 98 THR A N 1
ATOM 791 C CA . THR A 1 98 ? 4.297 22.516 4.16 1 97.56 98 THR A CA 1
ATOM 792 C C . THR A 1 98 ? 5.438 23.016 3.277 1 97.56 98 THR A C 1
ATOM 794 O O . THR A 1 98 ? 5.211 23.75 2.32 1 97.56 98 THR A O 1
ATOM 797 N N . SER A 1 99 ? 6.586 22.703 3.693 1 95.25 99 SER A N 1
ATOM 798 C CA . SER A 1 99 ? 7.793 22.906 2.898 1 95.25 99 SER A CA 1
ATOM 799 C C . SER A 1 99 ? 8.688 21.672 2.918 1 95.25 99 SER A C 1
ATOM 801 O O . SER A 1 99 ? 8.32 20.656 3.494 1 95.25 99 SER A O 1
ATOM 803 N N . ASN A 1 100 ? 9.859 21.719 2.146 1 92.75 100 ASN A N 1
ATOM 804 C CA . ASN A 1 100 ? 10.789 20.578 2.074 1 92.75 100 ASN A CA 1
ATOM 805 C C . ASN A 1 100 ? 10.094 19.328 1.569 1 92.75 100 ASN A C 1
ATOM 807 O O . ASN A 1 100 ? 10.133 18.281 2.227 1 92.75 100 ASN A O 1
ATOM 811 N N . ARG A 1 101 ? 9.43 19.438 0.488 1 89.56 101 ARG A N 1
ATOM 812 C CA . ARG A 1 101 ? 8.773 18.328 -0.209 1 89.56 101 ARG A CA 1
ATOM 813 C C . ARG A 1 101 ? 7.66 17.734 0.639 1 89.56 101 ARG A C 1
ATOM 815 O O . ARG A 1 101 ? 7.492 16.5 0.676 1 89.56 101 ARG A O 1
ATOM 822 N N . GLY A 1 102 ? 7.043 18.562 1.456 1 91.38 102 GLY A N 1
ATOM 823 C CA . GLY A 1 102 ? 5.867 18.141 2.195 1 91.38 102 GLY A CA 1
ATOM 824 C C . GLY A 1 102 ? 6.191 17.625 3.586 1 91.38 102 GLY A C 1
ATOM 825 O O . GLY A 1 102 ? 5.293 17.234 4.328 1 91.38 102 GLY A O 1
ATOM 826 N N . ILE A 1 103 ? 7.398 17.656 4 1 91.19 103 ILE A N 1
ATOM 827 C CA . ILE A 1 103 ? 7.828 17.016 5.242 1 91.19 103 ILE A CA 1
ATOM 828 C C . ILE A 1 103 ? 7.703 18.016 6.398 1 91.19 103 ILE A C 1
ATOM 830 O O . ILE A 1 103 ? 7.27 17.641 7.496 1 91.19 103 ILE A O 1
ATOM 834 N N . TYR A 1 104 ? 8.055 19.234 6.102 1 96.19 104 TYR A N 1
ATOM 835 C CA . TYR A 1 104 ? 8.039 20.25 7.156 1 96.19 104 TYR A CA 1
ATOM 836 C C . TYR A 1 104 ? 6.684 20.938 7.219 1 96.19 104 TYR A C 1
ATOM 838 O O . TYR A 1 104 ? 6.293 21.641 6.285 1 96.19 104 TYR A O 1
ATOM 846 N N . HIS A 1 105 ? 5.977 20.812 8.297 1 98.38 105 HIS A N 1
ATOM 847 C CA . HIS A 1 105 ? 4.707 21.5 8.531 1 98.38 105 HIS A CA 1
ATOM 848 C C . HIS A 1 105 ? 4.926 22.891 9.102 1 98.38 105 HIS A C 1
ATOM 850 O O . HIS A 1 105 ? 5.512 23.047 10.172 1 98.38 105 HIS A O 1
ATOM 856 N N . ASN A 1 106 ? 4.422 23.906 8.391 1 98.38 106 ASN A N 1
ATOM 857 C CA . ASN A 1 106 ? 4.695 25.281 8.805 1 98.38 106 ASN A CA 1
ATOM 858 C C . ASN A 1 106 ? 3.557 25.844 9.648 1 98.38 106 ASN A C 1
ATOM 860 O O . ASN A 1 106 ? 2.652 25.109 10.055 1 98.38 106 ASN A O 1
ATOM 864 N N . LYS A 1 107 ? 3.625 27.172 9.914 1 98.31 107 LYS A N 1
ATOM 865 C CA . LYS A 1 107 ? 2.668 27.812 10.812 1 98.31 107 LYS A CA 1
ATOM 866 C C . LYS A 1 107 ? 1.281 27.875 10.18 1 98.31 107 LYS A C 1
ATOM 868 O O . LYS A 1 107 ? 0.272 27.906 10.883 1 98.31 107 LYS A O 1
ATOM 873 N N . ARG A 1 108 ? 1.238 27.906 8.906 1 98.56 108 ARG A N 1
ATOM 874 C CA . ARG A 1 108 ? -0.057 27.906 8.234 1 98.56 108 ARG A CA 1
ATOM 875 C C . ARG A 1 108 ? -0.801 26.594 8.5 1 98.56 108 ARG A C 1
ATOM 877 O O . ARG A 1 108 ? -2.01 26.609 8.742 1 98.56 108 ARG A O 1
ATOM 884 N N . PHE A 1 109 ? -0.054 25.516 8.43 1 98.75 109 PHE A N 1
ATOM 885 C CA . PHE A 1 109 ? -0.664 24.25 8.797 1 98.75 109 PHE A CA 1
ATOM 886 C C . PHE A 1 109 ? -1.19 24.297 10.227 1 98.75 109 PHE A C 1
ATOM 888 O O . PHE A 1 109 ? -2.316 23.875 10.492 1 98.75 109 PHE A O 1
ATOM 895 N N . LYS A 1 110 ? -0.348 24.703 11.117 1 98.69 110 LYS A N 1
ATOM 896 C CA . LYS A 1 110 ? -0.742 24.797 12.516 1 98.69 110 LYS A CA 1
ATOM 897 C C . LYS A 1 110 ? -2.057 25.547 12.672 1 98.69 110 LYS A C 1
ATOM 899 O O . LYS A 1 110 ? -2.953 25.109 13.391 1 98.69 110 LYS A O 1
ATOM 904 N N . ALA A 1 111 ? -2.137 26.672 12.031 1 98.62 111 ALA A N 1
ATOM 905 C CA . ALA A 1 111 ? -3.336 27.5 12.117 1 98.62 111 ALA A CA 1
ATOM 906 C C . ALA A 1 111 ? -4.559 26.75 11.586 1 98.62 111 ALA A C 1
ATOM 908 O O . ALA A 1 111 ? -5.617 26.75 12.219 1 98.62 111 ALA A O 1
ATOM 909 N N . LEU A 1 112 ? -4.426 26.109 10.461 1 98.5 112 LEU A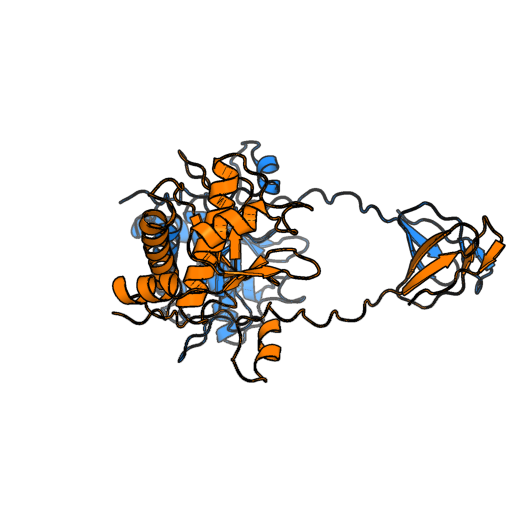 N 1
ATOM 910 C CA . LEU A 1 112 ? -5.516 25.344 9.852 1 98.5 112 LEU A CA 1
ATOM 911 C C . LEU A 1 112 ? -5.988 24.234 10.797 1 98.5 112 LEU A C 1
ATOM 913 O O . LEU A 1 112 ? -7.191 24.062 10.992 1 98.5 112 LEU A O 1
ATOM 917 N N . ALA A 1 113 ? -5.059 23.5 11.344 1 98.75 113 ALA A N 1
ATOM 918 C CA . ALA A 1 113 ? -5.355 22.328 12.164 1 98.75 113 ALA A CA 1
ATOM 919 C C . ALA A 1 113 ? -5.984 22.75 13.492 1 98.75 113 ALA A C 1
ATOM 921 O O . ALA A 1 113 ? -6.969 22.141 13.93 1 98.75 113 ALA A O 1
ATOM 922 N N . GLU A 1 114 ? -5.453 23.797 14.094 1 98.62 114 GLU A N 1
ATOM 923 C CA . GLU A 1 114 ? -5.965 24.219 15.391 1 98.62 114 GLU A CA 1
ATOM 924 C C . GLU A 1 114 ? -7.352 24.844 15.258 1 98.62 114 GLU A C 1
ATOM 926 O O . GLU A 1 114 ? -8.188 24.703 16.156 1 98.62 114 GLU A O 1
ATOM 931 N N . GLU A 1 115 ? -7.508 25.547 14.195 1 98 115 GLU A N 1
ATOM 932 C CA . GLU A 1 115 ? -8.836 26.078 13.922 1 98 115 GLU A CA 1
ATOM 933 C C . GLU A 1 115 ? -9.875 24.969 13.844 1 98 115 GLU A C 1
ATOM 935 O O . GLU A 1 115 ? -11.055 25.188 14.125 1 98 115 GLU A O 1
ATOM 940 N N . ARG A 1 116 ? -9.484 23.797 13.602 1 97.81 116 ARG A N 1
ATOM 941 C CA . ARG A 1 116 ? -10.391 22.672 13.375 1 97.81 116 ARG A CA 1
ATOM 942 C C . ARG A 1 116 ? -10.328 21.688 14.531 1 97.81 116 ARG A C 1
ATOM 944 O O . ARG A 1 116 ? -10.688 20.516 14.367 1 97.81 116 ARG A O 1
ATOM 951 N N . GLY A 1 117 ? -9.812 22.125 15.57 1 96 117 GLY A N 1
ATOM 952 C CA . GLY A 1 117 ? -10.008 21.391 16.812 1 96 117 GLY A CA 1
ATOM 953 C C . GLY A 1 117 ? -8.852 20.469 17.141 1 96 117 GLY A C 1
ATOM 954 O O . GLY A 1 117 ? -8.984 19.578 17.984 1 96 117 GLY A O 1
ATOM 955 N N . LEU A 1 118 ? -7.707 20.578 16.469 1 98.56 118 LEU A N 1
ATOM 956 C CA . LEU A 1 118 ? -6.539 19.781 16.828 1 98.56 118 LEU A CA 1
ATOM 957 C C . LEU A 1 118 ? -5.578 20.562 17.703 1 98.56 118 LEU A C 1
ATOM 959 O O . LEU A 1 118 ? -5.582 21.797 17.672 1 98.56 118 LEU A O 1
ATOM 963 N N . GLN A 1 119 ? -4.887 19.891 18.562 1 98.56 119 GLN A N 1
ATOM 964 C CA . GLN A 1 119 ? -3.734 20.453 19.25 1 98.56 119 GLN A CA 1
ATOM 965 C C . GLN A 1 119 ? -2.436 20.094 18.531 1 98.56 119 GLN A C 1
ATOM 967 O O . GLN A 1 119 ? -2.121 18.922 18.344 1 98.56 119 GLN A O 1
ATOM 972 N N . ILE A 1 120 ? -1.713 21.109 18.141 1 98.62 120 ILE A N 1
ATOM 973 C CA . ILE A 1 120 ? -0.506 20.906 17.344 1 98.62 120 ILE A CA 1
ATOM 974 C C . ILE A 1 120 ? 0.717 21.359 18.141 1 98.62 120 ILE A C 1
ATOM 976 O O . ILE A 1 120 ? 0.721 22.438 18.719 1 98.62 120 ILE A O 1
ATOM 980 N N . SER A 1 121 ? 1.711 20.562 18.203 1 98.25 121 SER A N 1
ATOM 981 C CA . SER A 1 121 ? 2.986 20.922 18.828 1 98.25 121 SER A CA 1
ATOM 982 C C . SER A 1 121 ? 4.141 20.734 17.844 1 98.25 121 SER A C 1
ATOM 984 O O . SER A 1 121 ? 3.973 20.141 16.781 1 98.25 121 SER A O 1
ATOM 986 N N . ARG A 1 122 ? 5.258 21.234 18.188 1 97.19 122 ARG A N 1
ATOM 987 C CA . ARG A 1 122 ? 6.371 21.312 17.25 1 97.19 122 ARG A CA 1
ATOM 988 C C . ARG A 1 122 ? 7.281 20.094 17.375 1 97.19 122 ARG A C 1
ATOM 990 O O . ARG A 1 122 ? 7.566 19.641 18.484 1 97.19 122 ARG A O 1
ATOM 997 N N . HIS A 1 123 ? 7.582 19.516 16.328 1 95.06 123 HIS A N 1
ATOM 998 C CA . HIS A 1 123 ? 8.656 18.547 16.203 1 95.06 123 HIS A CA 1
ATOM 999 C C . HIS A 1 123 ? 9.961 19.203 15.766 1 95.06 123 HIS A C 1
ATOM 1001 O O . HIS A 1 123 ? 9.945 20.141 14.961 1 95.06 123 HIS A O 1
ATOM 1007 N N . GLU A 1 124 ? 11.062 18.703 16.203 1 93.88 124 GLU A N 1
ATOM 1008 C CA . GLU A 1 124 ? 12.359 19.312 15.93 1 93.88 124 GLU A CA 1
ATOM 1009 C C . GLU A 1 124 ? 12.688 19.281 14.438 1 93.88 124 GLU A C 1
ATOM 1011 O O . GLU A 1 124 ? 13.211 20.266 13.891 1 93.88 124 GLU A O 1
ATOM 1016 N N . THR A 1 125 ? 12.312 18.281 13.789 1 92.88 125 THR A N 1
ATOM 1017 C CA . THR A 1 125 ? 12.711 18.078 12.398 1 92.88 125 THR A CA 1
ATOM 1018 C C . THR A 1 125 ? 11.555 18.375 11.453 1 92.88 125 THR A C 1
ATOM 1020 O O . THR A 1 125 ? 11.75 18.953 10.383 1 92.88 125 THR A O 1
ATOM 1023 N N . TYR A 1 126 ? 10.32 18.125 11.867 1 94.94 126 TYR A N 1
ATOM 1024 C CA . TYR A 1 126 ? 9.211 18.094 10.93 1 94.94 126 TYR A CA 1
ATOM 1025 C C . TYR A 1 126 ? 8.273 19.281 11.141 1 94.94 126 TYR A C 1
ATOM 1027 O O . TYR A 1 126 ? 7.23 19.375 10.492 1 94.94 126 TYR A O 1
ATOM 1035 N N . GLY A 1 127 ? 8.602 20.172 12.125 1 97.31 127 GLY A N 1
ATOM 1036 C CA . GLY A 1 127 ? 7.816 21.375 12.344 1 97.31 127 GLY A CA 1
ATOM 1037 C C . GLY A 1 127 ? 6.574 21.141 13.18 1 97.31 127 GLY A C 1
ATOM 1038 O O . GLY A 1 127 ? 6.617 20.422 14.18 1 97.31 127 GLY A O 1
ATOM 1039 N N . TRP A 1 128 ? 5.512 21.812 12.828 1 98 128 TRP A N 1
ATOM 1040 C CA . TRP A 1 128 ? 4.266 21.766 13.578 1 98 128 TRP A CA 1
ATOM 1041 C C . TRP A 1 128 ? 3.412 20.578 13.148 1 98 128 TRP A C 1
ATOM 1043 O O . TRP A 1 128 ? 2.363 20.766 12.523 1 98 128 TRP A O 1
ATOM 1053 N N . THR A 1 129 ? 3.883 19.375 13.508 1 96.62 129 THR A N 1
ATOM 1054 C CA . THR A 1 129 ? 3.26 18.188 12.93 1 96.62 129 THR A CA 1
ATOM 1055 C C . THR A 1 129 ? 2.646 17.312 14.016 1 96.62 129 THR A C 1
ATOM 1057 O O . THR A 1 129 ? 1.755 16.5 13.742 1 96.62 129 THR A O 1
ATOM 1060 N N . ILE A 1 130 ? 3.102 17.422 15.281 1 97.06 130 ILE A N 1
ATOM 1061 C CA . ILE A 1 130 ? 2.58 16.562 16.344 1 97.06 130 ILE A CA 1
ATOM 1062 C C . ILE A 1 130 ? 1.104 16.875 16.578 1 97.06 130 ILE A C 1
ATOM 1064 O O . ILE A 1 130 ? 0.753 18.016 16.938 1 97.06 130 ILE A O 1
ATOM 1068 N N . THR A 1 131 ? 0.307 15.891 16.391 1 97.88 131 THR A N 1
ATOM 1069 C CA . THR A 1 131 ? -1.138 16.094 16.359 1 97.88 131 THR A CA 1
ATOM 1070 C C . THR A 1 131 ? -1.816 15.336 17.484 1 97.88 131 THR A C 1
ATOM 1072 O O . THR A 1 131 ? -1.628 14.125 17.641 1 97.88 131 THR A O 1
ATOM 1075 N N . GLU A 1 132 ? -2.58 16.047 18.281 1 97.69 132 GLU A N 1
ATOM 1076 C CA . GLU A 1 132 ? -3.354 15.438 19.359 1 97.69 132 GLU A CA 1
ATOM 1077 C C . GLU A 1 132 ? -4.812 15.883 19.312 1 97.69 132 GLU A C 1
ATOM 1079 O O . GLU A 1 132 ? -5.105 17.031 18.953 1 97.69 132 GLU A O 1
ATOM 1084 N N . PRO A 1 133 ? -5.668 14.891 19.625 1 98.12 133 PRO A N 1
ATOM 1085 C CA . PRO A 1 133 ? -7.07 15.305 19.734 1 98.12 133 PRO A CA 1
ATOM 1086 C C . PRO A 1 133 ? -7.316 16.25 20.906 1 98.12 133 PRO A C 1
ATOM 1088 O O . PRO A 1 133 ? -6.543 16.266 21.859 1 98.12 133 PRO A O 1
ATOM 1091 N N . THR A 1 134 ? -8.312 17.094 20.766 1 98.38 134 THR A N 1
ATOM 1092 C CA . THR A 1 134 ? -8.781 17.953 21.844 1 98.38 134 THR A CA 1
ATOM 1093 C C . THR A 1 134 ? -10.141 17.5 22.359 1 98.38 134 THR A C 1
ATOM 1095 O O . THR A 1 134 ? -10.656 16.469 21.938 1 98.38 134 THR A O 1
ATOM 1098 N N . GLU A 1 135 ? -10.664 18.234 23.281 1 97.94 135 GLU A N 1
ATOM 1099 C CA . GLU A 1 135 ? -12 17.953 23.797 1 97.94 135 GLU A CA 1
ATOM 1100 C C . GLU A 1 135 ? -13.039 18 22.672 1 97.94 135 GLU A C 1
ATOM 1102 O O . GLU A 1 135 ? -13.992 17.219 22.672 1 97.94 135 GLU A O 1
ATOM 1107 N N . ARG A 1 136 ? -12.812 18.875 21.812 1 97.81 136 ARG A N 1
ATOM 1108 C CA . ARG A 1 136 ? -13.727 19 20.672 1 97.81 136 ARG A CA 1
ATOM 1109 C C . ARG A 1 136 ? -13.758 17.703 19.844 1 97.81 136 ARG A C 1
ATOM 1111 O O . ARG A 1 136 ? -14.828 17.25 19.453 1 97.81 136 ARG A O 1
ATOM 1118 N N . THR A 1 137 ? -12.633 17.141 19.594 1 97.44 137 THR A N 1
ATOM 1119 C CA . THR A 1 137 ? -12.531 15.891 18.844 1 97.44 137 THR A CA 1
ATOM 1120 C C . THR A 1 137 ? -13.141 14.734 19.625 1 97.44 137 THR A C 1
ATOM 1122 O O . THR A 1 137 ? -13.797 13.859 19.047 1 97.44 137 THR A O 1
ATOM 1125 N N . LEU A 1 138 ? -12.875 14.758 20.922 1 97.94 138 LEU A N 1
ATOM 1126 C CA . LEU A 1 138 ? -13.438 13.719 21.766 1 97.94 138 LEU A CA 1
ATOM 1127 C C . LEU A 1 138 ? -14.969 13.766 21.75 1 97.94 138 LEU A C 1
ATOM 1129 O O . LEU A 1 138 ? -15.625 12.734 21.594 1 97.94 138 LEU A O 1
ATOM 1133 N N . ASP A 1 139 ? -15.492 14.953 21.875 1 98.31 139 ASP A N 1
ATOM 1134 C CA . ASP A 1 139 ? -16.938 15.141 21.828 1 98.31 139 ASP A CA 1
ATOM 1135 C C . ASP A 1 139 ? -17.516 14.68 20.484 1 98.31 139 ASP A C 1
ATOM 1137 O O . ASP A 1 139 ? -18.562 14.039 20.453 1 98.31 139 ASP A O 1
ATOM 1141 N N . PHE A 1 140 ? -16.859 15.016 19.484 1 98.5 140 PHE A N 1
ATOM 1142 C CA . PHE A 1 140 ? -17.266 14.594 18.156 1 98.5 140 PHE A CA 1
ATOM 1143 C C . PHE A 1 140 ? -17.391 13.078 18.078 1 98.5 140 PHE A C 1
ATOM 1145 O O . PHE A 1 140 ? -18.375 12.562 17.531 1 98.5 140 PHE A O 1
ATOM 1152 N N . CYS A 1 141 ? -16.422 12.367 18.578 1 98.38 141 CYS A N 1
ATOM 1153 C CA . CYS A 1 141 ? -16.438 10.914 18.562 1 98.38 141 CYS A CA 1
ATOM 1154 C C . CYS A 1 141 ? -17.609 10.367 19.359 1 98.38 141 CYS A C 1
ATOM 1156 O O . CYS A 1 141 ? -18.281 9.422 18.922 1 98.38 141 CYS A O 1
ATOM 1158 N N . ILE A 1 142 ? -17.859 10.992 20.5 1 98.06 142 ILE A N 1
ATOM 1159 C CA . ILE A 1 142 ? -18.938 10.547 21.375 1 98.06 142 ILE A CA 1
ATOM 1160 C C . ILE A 1 142 ? -20.281 10.812 20.703 1 98.06 142 ILE A C 1
ATOM 1162 O O . ILE A 1 142 ? -21.141 9.922 20.625 1 98.06 142 ILE A O 1
ATOM 1166 N N . ILE A 1 143 ? -20.5 11.984 20.156 1 98.19 143 ILE A N 1
ATOM 1167 C CA . ILE A 1 143 ? -21.75 12.414 19.562 1 98.19 143 ILE A CA 1
ATOM 1168 C C . ILE A 1 143 ? -22.094 11.508 18.375 1 98.19 143 ILE A C 1
ATOM 1170 O O . ILE A 1 143 ? -23.25 11.141 18.172 1 98.19 143 ILE A O 1
ATOM 1174 N N . ASN A 1 144 ? -21.078 11.148 17.625 1 98.31 144 ASN A N 1
ATOM 1175 C CA . ASN A 1 144 ? -21.312 10.359 16.422 1 98.31 144 ASN A CA 1
ATOM 1176 C C . ASN A 1 144 ? -21.156 8.859 16.703 1 98.31 144 ASN A C 1
ATOM 1178 O O . ASN A 1 144 ? -21.219 8.047 15.773 1 98.31 144 ASN A O 1
ATOM 1182 N N . GLN A 1 145 ? -20.938 8.469 17.953 1 97.81 145 GLN A N 1
ATOM 1183 C CA . GLN A 1 145 ? -20.859 7.086 18.406 1 97.81 145 GLN A CA 1
ATOM 1184 C C . GLN A 1 145 ? -19.812 6.309 17.609 1 97.81 145 GLN A C 1
ATOM 1186 O O . GLN A 1 145 ? -20.078 5.203 17.125 1 97.81 145 GLN A O 1
ATOM 1191 N N . LEU A 1 146 ? -18.703 6.949 17.391 1 97.94 146 LEU A N 1
ATOM 1192 C CA . LEU A 1 146 ? -17.625 6.297 16.656 1 97.94 146 LEU A CA 1
ATOM 1193 C C . LEU A 1 146 ? -16.969 5.211 17.5 1 97.94 146 LEU A C 1
ATOM 1195 O O . LEU A 1 146 ? -16.781 5.383 18.703 1 97.94 146 LEU A O 1
ATOM 1199 N N . GLU A 1 147 ? -16.594 4.125 16.859 1 96.19 147 GLU A N 1
ATOM 1200 C CA . GLU A 1 147 ? -16.047 2.973 17.562 1 96.19 147 GLU A CA 1
ATOM 1201 C C . GLU A 1 147 ? -14.578 2.748 17.172 1 96.19 147 GLU A C 1
ATOM 1203 O O . GLU A 1 147 ? -14.141 3.18 16.109 1 96.19 147 GLU A O 1
ATOM 1208 N N . ASP A 1 148 ? -13.898 2.057 18.062 1 95.75 148 ASP A N 1
ATOM 1209 C CA . ASP A 1 148 ? -12.508 1.699 17.797 1 95.75 148 ASP A CA 1
ATOM 1210 C C . ASP A 1 148 ? -12.414 0.66 16.672 1 95.75 148 ASP A C 1
ATOM 1212 O O . ASP A 1 148 ? -13.258 -0.231 16.578 1 95.75 148 ASP A O 1
ATOM 1216 N N . ILE A 1 149 ? -11.383 0.797 15.891 1 95.81 149 ILE A N 1
ATOM 1217 C CA . ILE A 1 149 ? -11.055 -0.193 14.867 1 95.81 149 ILE A CA 1
ATOM 1218 C C . ILE A 1 149 ? -10.227 -1.316 15.492 1 95.81 149 ILE A C 1
ATOM 1220 O O . ILE A 1 149 ? -9.289 -1.061 16.234 1 95.81 149 ILE A O 1
ATOM 1224 N N . GLN A 1 150 ? -10.562 -2.529 15.148 1 93.19 150 GLN A N 1
ATOM 1225 C CA . GLN A 1 150 ? -9.953 -3.654 15.852 1 93.19 150 GLN A CA 1
ATOM 1226 C C . GLN A 1 150 ? -9.141 -4.52 14.891 1 93.19 150 GLN A C 1
ATOM 1228 O O . GLN A 1 150 ? -8.992 -5.723 15.109 1 93.19 150 GLN A O 1
ATOM 1233 N N . ILE A 1 151 ? -8.711 -4.035 13.812 1 93.56 151 ILE A N 1
ATOM 1234 C CA . ILE A 1 151 ? -7.84 -4.738 12.867 1 93.56 151 ILE A CA 1
ATOM 1235 C C . ILE A 1 151 ? -6.598 -3.898 12.594 1 93.56 151 ILE A C 1
ATOM 1237 O O . ILE A 1 151 ? -6.672 -2.67 12.516 1 93.56 151 ILE A O 1
ATOM 1241 N N . VAL A 1 152 ? -5.508 -4.535 12.5 1 93.75 152 VAL A N 1
ATOM 1242 C CA . VAL A 1 152 ? -4.254 -3.828 12.258 1 93.75 152 VAL A CA 1
ATOM 1243 C C . VAL A 1 152 ? -3.309 -4.719 11.453 1 93.75 152 VAL A C 1
ATOM 1245 O O . VAL A 1 152 ? -3.418 -5.945 11.492 1 93.75 152 VAL A O 1
ATOM 1248 N N . ARG A 1 153 ? -2.543 -4.113 10.648 1 94.06 153 ARG A N 1
ATOM 1249 C CA . ARG A 1 153 ? -1.493 -4.84 9.938 1 94.06 153 ARG A CA 1
ATOM 1250 C C . ARG A 1 153 ? -0.206 -4.871 10.758 1 94.06 153 ARG A C 1
ATOM 1252 O O . ARG A 1 153 ? 0.25 -3.838 11.25 1 94.06 153 ARG A O 1
ATOM 1259 N N . GLN A 1 154 ? 0.379 -5.996 10.945 1 86 154 GLN A N 1
ATOM 1260 C CA . GLN A 1 154 ? 1.627 -6.121 11.688 1 86 154 GLN A CA 1
ATOM 1261 C C . GLN A 1 154 ? 2.773 -6.539 10.773 1 86 154 GLN A C 1
ATOM 1263 O O . GLN A 1 154 ? 2.686 -7.559 10.086 1 86 154 GLN A O 1
ATOM 1268 N N . THR A 1 155 ? 3.473 -5.691 10.336 1 64.75 155 THR A N 1
ATOM 1269 C CA . THR A 1 155 ? 4.645 -6.043 9.547 1 64.75 155 THR A CA 1
ATOM 1270 C C . THR A 1 155 ? 5.812 -6.434 10.453 1 64.75 155 THR A C 1
ATOM 1272 O O . THR A 1 155 ? 5.852 -6.047 11.625 1 64.75 155 THR A O 1
ATOM 1275 N N . ALA A 1 156 ? 6.551 -7.52 10.117 1 53.06 156 ALA A N 1
ATOM 1276 C CA . ALA A 1 156 ? 7.715 -7.945 10.891 1 53.06 156 ALA A CA 1
ATOM 1277 C C . ALA A 1 156 ? 8.367 -6.754 11.586 1 53.06 156 ALA A C 1
ATOM 1279 O O . ALA A 1 156 ? 8.898 -6.891 12.695 1 53.06 156 ALA A O 1
ATOM 1280 N N . TYR A 1 157 ? 8.305 -5.715 11.055 1 44.72 157 TYR A N 1
ATOM 1281 C CA . TYR A 1 157 ? 8.883 -4.535 11.688 1 44.72 157 TYR A CA 1
ATOM 1282 C C . TYR A 1 157 ? 8.055 -4.094 12.891 1 44.72 157 TYR A C 1
ATOM 1284 O O . TYR A 1 157 ? 8.555 -3.406 13.781 1 44.72 157 TYR A O 1
ATOM 1292 N N . SER A 1 158 ? 6.773 -4.348 12.953 1 43.59 158 SER A N 1
ATOM 1293 C CA . SER A 1 158 ? 5.891 -3.904 14.031 1 43.59 158 SER A CA 1
ATOM 1294 C C . SER A 1 158 ? 6.062 -4.77 15.273 1 43.59 158 SER A C 1
ATOM 1296 O O . SER A 1 158 ? 5.605 -4.402 16.359 1 43.59 158 SER A O 1
ATOM 1298 N N . ILE A 1 159 ? 6.445 -6.008 15.188 1 39.09 159 ILE A N 1
ATOM 1299 C CA . ILE A 1 159 ? 6.609 -6.844 16.375 1 39.09 159 ILE A CA 1
ATOM 1300 C C . ILE A 1 159 ? 7.543 -6.156 17.359 1 39.09 159 ILE A C 1
ATOM 1302 O O . ILE A 1 159 ? 7.531 -6.473 18.562 1 39.09 159 ILE A O 1
ATOM 1306 N N . GLY A 1 160 ? 8.461 -5.445 16.922 1 32.41 160 GLY A N 1
ATOM 1307 C CA . GLY A 1 160 ? 9.305 -4.844 17.938 1 32.41 160 GLY A CA 1
ATOM 1308 C C . GLY A 1 160 ? 8.562 -3.854 18.812 1 32.41 160 GLY A C 1
ATOM 1309 O O . GLY A 1 160 ? 9.133 -3.322 19.781 1 32.41 160 GLY A O 1
ATOM 1310 N N . ILE A 1 161 ? 7.547 -3.322 18.266 1 33.75 161 ILE A N 1
ATOM 1311 C CA . ILE A 1 161 ? 6.945 -2.285 19.094 1 33.75 161 ILE A CA 1
ATOM 1312 C C . ILE A 1 161 ? 5.988 -2.922 20.109 1 33.75 161 ILE A C 1
ATOM 1314 O O . ILE A 1 161 ? 5.312 -2.219 20.859 1 33.75 161 ILE A O 1
ATOM 1318 N N . SER A 1 162 ? 5.793 -4.141 20.094 1 29.81 162 SER A N 1
ATOM 1319 C CA . SER A 1 162 ? 4.793 -4.562 21.078 1 29.81 162 SER A CA 1
ATOM 1320 C C . SER A 1 162 ? 5.254 -4.27 22.5 1 29.81 162 SER A C 1
ATOM 1322 O O . SER A 1 162 ? 4.648 -4.746 23.453 1 29.81 162 SER A O 1
ATOM 1324 N N . GLY A 1 163 ? 6.434 -3.967 22.844 1 27.67 163 GLY A N 1
ATOM 1325 C CA . GLY A 1 163 ? 6.379 -3.674 24.266 1 27.67 163 GLY A CA 1
ATOM 1326 C C . GLY A 1 163 ? 5.262 -2.713 24.641 1 27.67 163 GLY A C 1
ATOM 1327 O O . GLY A 1 163 ? 4.953 -1.792 23.875 1 27.67 163 GLY A O 1
ATOM 1328 N N . GLY A 1 164 ? 4.301 -3.088 25.5 1 27.67 164 GLY A N 1
ATOM 1329 C CA . GLY A 1 164 ? 3.035 -2.613 26.031 1 27.67 164 GLY A CA 1
ATOM 1330 C C . GLY A 1 164 ? 3.033 -1.127 26.344 1 27.67 164 GLY A C 1
ATOM 1331 O O . GLY A 1 164 ? 2.084 -0.609 26.938 1 27.67 164 GLY A O 1
ATOM 1332 N N . LYS A 1 165 ? 4.062 -0.396 26.953 1 23.73 165 LYS A N 1
ATOM 1333 C CA . LYS A 1 165 ? 3.465 0.719 27.672 1 23.73 165 LYS A CA 1
ATOM 1334 C C . LYS A 1 165 ? 2.674 1.626 26.734 1 23.73 165 LYS A C 1
ATOM 1336 O O . LYS A 1 165 ? 3.215 2.139 25.75 1 23.73 165 LYS A O 1
ATOM 1341 N N . ALA A 1 166 ? 1.34 1.57 26.531 1 29.62 166 ALA A N 1
ATOM 1342 C CA . ALA A 1 166 ? 0.147 2.221 26 1 29.62 166 ALA A CA 1
ATOM 1343 C C . ALA A 1 166 ? 0.323 3.736 25.953 1 29.62 166 ALA A C 1
ATOM 1345 O O . ALA A 1 166 ? -0.647 4.473 25.766 1 29.62 166 ALA A O 1
ATOM 1346 N N . GLY A 1 167 ? 1.413 4.316 26.484 1 27.39 167 GLY A N 1
ATOM 1347 C CA . GLY A 1 167 ? 1.068 5.691 26.797 1 27.39 167 GLY A CA 1
ATOM 1348 C C . GLY A 1 167 ? 0.686 6.5 25.562 1 27.39 167 GLY A C 1
ATOM 1349 O O . GLY A 1 167 ? 0.489 5.945 24.484 1 27.39 167 GLY A O 1
ATOM 1350 N N . SER A 1 168 ? 1.361 7.801 25.375 1 28.72 168 SER A N 1
ATOM 1351 C CA . SER A 1 168 ? 1.064 9.102 24.781 1 28.72 168 SER A CA 1
ATOM 1352 C C . SER A 1 168 ? 1.174 9.055 23.266 1 28.72 168 SER A C 1
ATOM 1354 O O . SER A 1 168 ? 1.847 8.18 22.719 1 28.72 168 SER A O 1
ATOM 1356 N N . GLY A 1 169 ? 0.278 9.688 22.422 1 35.09 169 GLY A N 1
ATOM 1357 C CA . GLY A 1 169 ? 0.2 10.148 21.047 1 35.09 169 GLY A CA 1
ATOM 1358 C C . GLY A 1 169 ? 1.559 10.281 20.391 1 35.09 169 GLY A C 1
ATOM 1359 O O . GLY A 1 169 ? 1.776 11.195 19.578 1 35.09 169 GLY A O 1
ATOM 1360 N N . SER A 1 170 ? 2.574 9.609 20.859 1 36.88 170 SER A N 1
ATOM 1361 C CA . SER A 1 170 ? 3.928 9.93 20.406 1 36.88 170 SER A CA 1
ATOM 1362 C C . SER A 1 170 ? 4.176 9.461 18.984 1 36.88 170 SER A C 1
ATOM 1364 O O . SER A 1 170 ? 3.492 8.555 18.5 1 36.88 170 SER A O 1
ATOM 1366 N N . THR A 1 171 ? 4.902 10.289 18.203 1 43.34 171 THR A N 1
ATOM 1367 C CA . THR A 1 171 ? 5.461 10.094 16.875 1 43.34 171 THR A CA 1
ATOM 1368 C C . THR A 1 171 ? 6 8.672 16.719 1 43.34 171 THR A C 1
ATOM 1370 O O . THR A 1 171 ? 6.629 8.141 17.641 1 43.34 171 THR A O 1
ATOM 1373 N N . PRO A 1 172 ? 5.473 7.996 15.836 1 47.5 172 PRO A N 1
ATOM 1374 C CA . PRO A 1 172 ? 6.031 6.66 15.625 1 47.5 172 PRO A CA 1
ATOM 1375 C C . PRO A 1 172 ? 7.547 6.617 15.82 1 47.5 172 PRO A C 1
ATOM 1377 O O . PRO A 1 172 ? 8.234 7.598 15.539 1 47.5 172 PRO A O 1
ATOM 1380 N N . VAL A 1 173 ? 8.023 5.816 16.828 1 43.72 173 VAL A N 1
ATOM 1381 C CA . VAL A 1 173 ? 9.438 5.602 17.141 1 43.72 173 VAL A CA 1
ATOM 1382 C C . VAL A 1 173 ? 10.188 5.164 15.883 1 43.72 173 VAL A C 1
ATOM 1384 O O . VAL A 1 173 ? 9.742 4.27 15.164 1 43.72 173 VAL A O 1
ATOM 1387 N N . ALA A 1 174 ? 11.156 6.031 15.547 1 42.53 174 ALA A N 1
ATOM 1388 C CA . ALA A 1 174 ? 12.062 5.773 14.43 1 42.53 174 ALA A CA 1
ATOM 1389 C C . ALA A 1 174 ? 12.688 4.387 14.539 1 42.53 174 ALA A C 1
ATOM 1391 O O . ALA A 1 174 ? 13.086 3.965 15.625 1 42.53 174 ALA A O 1
ATOM 1392 N N . ARG A 1 175 ? 12.516 3.516 13.727 1 44.53 175 ARG A N 1
ATOM 1393 C CA . ARG A 1 175 ? 13.188 2.225 13.609 1 44.53 175 ARG A CA 1
ATOM 1394 C C . ARG A 1 175 ? 14.703 2.383 13.719 1 44.53 175 ARG A C 1
ATOM 1396 O O . ARG A 1 175 ? 15.273 3.348 13.211 1 44.53 175 ARG A O 1
ATOM 1403 N N . PRO A 1 176 ? 15.336 1.588 14.594 1 43.88 176 PRO A N 1
ATOM 1404 C CA . PRO A 1 176 ? 16.797 1.68 14.578 1 43.88 176 PRO A CA 1
ATOM 1405 C C . PRO A 1 176 ? 17.391 1.409 13.203 1 43.88 176 PRO A C 1
ATOM 1407 O O . PRO A 1 176 ? 17 0.453 12.531 1 43.88 176 PRO A O 1
ATOM 1410 N N . LYS A 1 177 ? 17.906 2.369 12.609 1 46.72 177 LYS A N 1
ATOM 1411 C CA . LYS A 1 177 ? 18.562 2.221 11.312 1 46.72 177 LYS A CA 1
ATOM 1412 C C . LYS A 1 177 ? 19.625 1.127 11.359 1 46.72 177 LYS A C 1
ATOM 1414 O O . LYS A 1 177 ? 20.453 1.093 12.281 1 46.72 177 LYS A O 1
ATOM 1419 N N . LYS A 1 178 ? 19.422 0.023 10.789 1 49.78 178 LYS A N 1
ATOM 1420 C CA . LYS A 1 178 ? 20.484 -0.973 10.664 1 49.78 178 LYS A CA 1
ATOM 1421 C C . LYS A 1 178 ? 21.766 -0.35 10.109 1 49.78 178 LYS A C 1
ATOM 1423 O O . LYS A 1 178 ? 21.703 0.539 9.258 1 49.78 178 LYS A O 1
ATOM 1428 N N . PRO A 1 179 ? 22.828 -0.49 10.844 1 55.44 179 PRO A N 1
ATOM 1429 C CA . PRO A 1 179 ? 24.109 0.066 10.375 1 55.44 179 PRO A CA 1
ATOM 1430 C C . PRO A 1 179 ? 24.359 -0.208 8.898 1 55.44 179 PRO A C 1
ATOM 1432 O O . PRO A 1 179 ? 23.953 -1.249 8.375 1 55.44 179 PRO A O 1
ATOM 1435 N N . SER A 1 180 ? 24.516 0.847 8.25 1 66 180 SER A N 1
ATOM 1436 C CA . SER A 1 180 ? 24.828 0.712 6.832 1 66 180 SER A CA 1
ATOM 1437 C C . SER A 1 180 ? 26.016 -0.233 6.617 1 66 180 SER A C 1
ATOM 1439 O O . SER A 1 180 ? 27 -0.186 7.359 1 66 180 SER A O 1
ATOM 1441 N N . SER A 1 181 ? 25.859 -1.178 5.832 1 76.25 181 SER A N 1
ATOM 1442 C CA . SER A 1 181 ? 26.938 -2.105 5.512 1 76.25 181 SER A CA 1
ATOM 1443 C C . SER A 1 181 ? 28.062 -1.409 4.75 1 76.25 181 SER A C 1
ATOM 1445 O O . SER A 1 181 ? 29.156 -1.949 4.617 1 76.25 181 SER A O 1
ATOM 1447 N N . THR A 1 182 ? 27.781 -0.128 4.426 1 85.25 182 THR A N 1
ATOM 1448 C CA . THR A 1 182 ? 28.797 0.555 3.652 1 85.25 182 THR A CA 1
ATOM 1449 C C . THR A 1 182 ? 29.531 1.586 4.512 1 85.25 182 THR A C 1
ATOM 1451 O O . THR A 1 182 ? 28.969 2.113 5.469 1 85.25 182 THR A O 1
ATOM 1454 N N . ARG A 1 183 ? 30.859 1.787 4.25 1 89.81 183 ARG A N 1
ATOM 1455 C CA . ARG A 1 183 ? 31.688 2.799 4.895 1 89.81 183 ARG A CA 1
ATOM 1456 C C . ARG A 1 183 ? 32.031 3.924 3.926 1 89.81 183 ARG A C 1
ATOM 1458 O O . ARG A 1 183 ? 32.344 3.674 2.762 1 89.81 183 ARG A O 1
ATOM 1465 N N . LYS A 1 184 ? 31.922 5.117 4.453 1 94 184 LYS A N 1
ATOM 1466 C CA . LYS A 1 184 ? 32.25 6.289 3.646 1 94 184 LYS A CA 1
ATOM 1467 C C . LYS A 1 184 ? 33.719 6.676 3.824 1 94 184 LYS A C 1
ATOM 1469 O O . LYS A 1 184 ? 34.25 6.684 4.945 1 94 184 LYS A O 1
ATOM 1474 N N . TYR A 1 185 ? 34.438 6.945 2.693 1 96.31 185 TYR A N 1
ATOM 1475 C CA . TYR A 1 185 ? 35.812 7.43 2.666 1 96.31 185 TYR A CA 1
ATOM 1476 C C . TYR A 1 185 ? 35.875 8.828 2.062 1 96.31 185 TYR A C 1
ATOM 1478 O O . TYR A 1 185 ? 35.188 9.117 1.076 1 96.31 185 TYR A O 1
ATOM 1486 N N . ILE A 1 186 ? 36.688 9.711 2.721 1 97 186 ILE A N 1
ATOM 1487 C CA . ILE A 1 186 ? 36.844 11.07 2.227 1 97 186 ILE A CA 1
ATOM 1488 C C . ILE A 1 186 ? 38.312 11.43 2.133 1 97 186 ILE A C 1
ATOM 1490 O O . ILE A 1 186 ? 39.094 11.094 3.027 1 97 186 ILE A O 1
ATOM 1494 N N . CYS A 1 187 ? 38.688 12.102 1.019 1 96.62 187 CYS A N 1
ATOM 1495 C CA . CYS A 1 187 ? 40.031 12.672 0.917 1 96.62 187 CYS A CA 1
ATOM 1496 C C . CYS A 1 187 ? 40.125 13.938 1.751 1 96.62 187 CYS A C 1
ATOM 1498 O O . CYS A 1 187 ? 39.406 14.906 1.528 1 96.62 187 CYS A O 1
ATOM 1500 N N . PRO A 1 188 ? 41 14.008 2.652 1 96.44 188 PRO A N 1
ATOM 1501 C CA . PRO A 1 188 ? 41.125 15.203 3.496 1 96.44 188 PRO A CA 1
ATOM 1502 C C . PRO A 1 188 ? 41.625 16.422 2.725 1 96.44 188 PRO A C 1
ATOM 1504 O O . PRO A 1 188 ? 41.531 17.547 3.223 1 96.44 188 PRO A O 1
ATOM 1507 N N . CYS A 1 189 ? 42.062 16.219 1.604 1 96.5 189 CYS A N 1
ATOM 1508 C CA . CYS A 1 189 ? 42.656 17.297 0.81 1 96.5 189 CYS A CA 1
ATOM 1509 C C . CYS A 1 189 ? 41.594 17.906 -0.117 1 96.5 189 CYS A C 1
ATOM 1511 O O . CYS A 1 189 ? 41.281 19.094 -0.006 1 96.5 189 CYS A O 1
ATOM 1513 N N . CYS A 1 190 ? 40.969 17.141 -0.982 1 95.75 190 CYS A N 1
ATOM 1514 C CA . CYS A 1 190 ? 40.094 17.688 -2.014 1 95.75 190 CYS A CA 1
ATOM 1515 C C . CYS A 1 190 ? 38.625 17.484 -1.651 1 95.75 190 CYS A C 1
ATOM 1517 O O . CYS A 1 190 ? 37.719 18.031 -2.303 1 95.75 190 CYS A O 1
ATOM 1519 N N . GLY A 1 191 ? 38.344 16.609 -0.674 1 95.12 191 GLY A N 1
ATOM 1520 C CA . GLY A 1 191 ? 36.969 16.422 -0.225 1 95.12 191 GLY A CA 1
ATOM 1521 C C . GLY A 1 191 ? 36.219 15.391 -1.038 1 95.12 191 GLY A C 1
ATOM 1522 O O . GLY A 1 191 ? 35.062 15.094 -0.742 1 95.12 191 GLY A O 1
ATOM 1523 N N . ASN A 1 192 ? 36.875 14.781 -2.109 1 95.25 192 ASN A N 1
ATOM 1524 C CA . ASN A 1 192 ? 36.219 13.703 -2.848 1 95.25 192 ASN A CA 1
ATOM 1525 C C . ASN A 1 192 ? 35.875 12.523 -1.937 1 95.25 192 ASN A C 1
ATOM 1527 O O . ASN A 1 192 ? 36.594 12.258 -0.966 1 95.25 192 ASN A O 1
ATOM 1531 N N . SER A 1 193 ? 34.781 11.906 -2.305 1 95.81 193 SER A N 1
ATOM 1532 C CA . SER A 1 193 ? 34.344 10.82 -1.413 1 95.81 193 SER A CA 1
ATOM 1533 C C . SER A 1 193 ? 33.812 9.641 -2.199 1 95.81 193 SER A C 1
ATOM 1535 O O . SER A 1 193 ? 33.438 9.773 -3.373 1 95.81 193 SER A O 1
ATOM 1537 N N . PHE A 1 194 ? 33.875 8.438 -1.603 1 95 194 PHE A N 1
ATOM 1538 C CA . PHE A 1 194 ? 33.281 7.223 -2.125 1 95 194 PHE A CA 1
ATOM 1539 C C . PHE A 1 194 ? 32.781 6.328 -0.991 1 95 194 PHE A C 1
ATOM 1541 O O . PHE A 1 194 ? 33.062 6.605 0.181 1 95 194 PHE A O 1
ATOM 1548 N N . ARG A 1 195 ? 32.031 5.348 -1.337 1 93.62 195 ARG A N 1
ATOM 1549 C CA . ARG A 1 195 ? 31.547 4.383 -0.356 1 93.62 195 ARG A CA 1
ATOM 1550 C C . ARG A 1 195 ? 31.938 2.959 -0.752 1 93.62 195 ARG A C 1
ATOM 1552 O O . ARG A 1 195 ? 31.984 2.631 -1.939 1 93.62 195 ARG A O 1
ATOM 1559 N N . ALA A 1 196 ? 32.312 2.164 0.272 1 93.44 196 ALA A N 1
ATOM 1560 C CA . ALA A 1 196 ? 32.688 0.77 0.057 1 93.44 196 ALA A CA 1
ATOM 1561 C C . ALA A 1 196 ? 32.156 -0.123 1.175 1 93.44 196 ALA A C 1
ATOM 1563 O O . ALA A 1 196 ? 31.969 0.333 2.305 1 93.44 196 ALA A O 1
ATOM 1564 N N . THR A 1 197 ? 31.875 -1.327 0.871 1 90.75 197 THR A N 1
ATOM 1565 C CA . THR A 1 197 ? 31.391 -2.283 1.858 1 90.75 197 THR A CA 1
ATOM 1566 C C . THR A 1 197 ? 32.562 -2.898 2.635 1 90.75 197 THR A C 1
ATOM 1568 O O . THR A 1 197 ? 32.406 -3.223 3.814 1 90.75 197 THR A O 1
ATOM 1571 N N . LYS A 1 198 ? 33.625 -3.029 1.926 1 90.69 198 LYS A N 1
ATOM 1572 C CA . LYS A 1 198 ? 34.812 -3.559 2.574 1 90.69 198 LYS A CA 1
ATOM 1573 C C . LYS A 1 198 ? 35.781 -2.438 2.941 1 90.69 198 LYS A C 1
ATOM 1575 O O . LYS A 1 198 ? 35.719 -1.343 2.381 1 90.69 198 LYS A O 1
ATOM 1580 N N . THR A 1 199 ? 36.562 -2.752 4.004 1 92.44 199 THR A N 1
ATOM 1581 C CA . THR A 1 199 ? 37.594 -1.798 4.348 1 92.44 199 THR A CA 1
ATOM 1582 C C . THR A 1 199 ? 38.625 -1.713 3.238 1 92.44 199 THR A C 1
ATOM 1584 O O . THR A 1 199 ? 39.188 -2.732 2.812 1 92.44 199 THR A O 1
ATOM 1587 N N . LEU A 1 200 ? 38.812 -0.474 2.781 1 95 200 LEU A N 1
ATOM 1588 C CA . LEU A 1 200 ? 39.75 -0.273 1.675 1 95 200 LEU A CA 1
ATOM 1589 C C . LEU A 1 200 ? 40.844 0.729 2.053 1 95 200 LEU A C 1
ATOM 1591 O O . LEU A 1 200 ? 40.594 1.652 2.832 1 95 200 LEU A O 1
ATOM 1595 N N . ARG A 1 201 ? 42.062 0.46 1.592 1 96.56 201 ARG A N 1
ATOM 1596 C CA . ARG A 1 201 ? 43.125 1.457 1.592 1 96.56 201 ARG A CA 1
ATOM 1597 C C . ARG A 1 201 ? 43.312 2.068 0.205 1 96.56 201 ARG A C 1
ATOM 1599 O O . ARG A 1 201 ? 43.875 1.434 -0.689 1 96.56 201 ARG A O 1
ATOM 1606 N N . VAL A 1 202 ? 42.812 3.291 0.07 1 97.25 202 VAL A N 1
ATOM 1607 C CA . VAL A 1 202 ? 42.75 3.922 -1.244 1 97.25 202 VAL A CA 1
ATOM 1608 C C . VAL A 1 202 ? 43.438 5.273 -1.211 1 97.25 202 VAL A C 1
ATOM 1610 O O . VAL A 1 202 ? 43.312 6.023 -0.24 1 97.25 202 VAL A O 1
ATOM 1613 N N . LEU A 1 203 ? 44.25 5.535 -2.252 1 97.5 203 LEU A N 1
ATOM 1614 C CA . LEU A 1 203 ? 44.969 6.797 -2.406 1 97.5 203 LEU A CA 1
ATOM 1615 C C . LEU A 1 203 ? 44.312 7.676 -3.459 1 97.5 203 LEU A C 1
ATOM 1617 O O . LEU A 1 203 ? 44 7.207 -4.555 1 97.5 203 LEU A O 1
ATOM 1621 N N . CYS A 1 204 ? 44.094 8.922 -3.096 1 97.56 204 CYS A N 1
ATOM 1622 C CA . CYS A 1 204 ? 43.656 9.906 -4.086 1 97.56 204 CYS A CA 1
ATOM 1623 C C . CYS A 1 204 ? 44.812 10.273 -5.012 1 97.56 204 CYS A C 1
ATOM 1625 O O . CYS A 1 204 ? 45.812 10.844 -4.57 1 97.56 204 CYS A O 1
ATOM 1627 N N . MET A 1 205 ? 44.656 10.078 -6.223 1 97.12 205 MET A N 1
ATOM 1628 C CA . MET A 1 205 ? 45.75 10.312 -7.145 1 97.12 205 MET A CA 1
ATOM 1629 C C . MET A 1 205 ? 45.875 11.789 -7.508 1 97.12 205 MET A C 1
ATOM 1631 O O . MET A 1 205 ? 46.906 12.242 -7.969 1 97.12 205 MET A O 1
ATOM 1635 N N . ASP A 1 206 ? 44.844 12.461 -7.273 1 96.44 206 ASP A N 1
ATOM 1636 C CA . ASP A 1 206 ? 44.906 13.898 -7.52 1 96.44 206 ASP A CA 1
ATOM 1637 C C . ASP A 1 206 ? 45.625 14.625 -6.395 1 96.44 206 ASP A C 1
ATOM 1639 O O . ASP A 1 206 ? 46.375 15.57 -6.645 1 96.44 206 ASP A O 1
ATOM 1643 N N . CYS A 1 207 ? 45.5 14.172 -5.195 1 96.94 207 CYS A N 1
ATOM 1644 C CA . CYS A 1 207 ? 46.062 14.844 -4.039 1 96.94 207 CYS A CA 1
ATOM 1645 C C . CYS A 1 207 ? 47.25 14.055 -3.484 1 96.94 207 CYS A C 1
ATOM 1647 O O . CYS A 1 207 ? 48 14.547 -2.633 1 96.94 207 CYS A O 1
ATOM 1649 N N . ASN A 1 208 ? 47.406 12.844 -3.873 1 97 208 ASN A N 1
ATOM 1650 C CA . ASN A 1 208 ? 48.406 11.914 -3.373 1 97 208 ASN A CA 1
ATOM 1651 C C . ASN A 1 208 ? 48.312 11.742 -1.861 1 97 208 ASN A C 1
ATOM 1653 O O . ASN A 1 208 ? 49.312 11.797 -1.157 1 97 208 ASN A O 1
ATOM 1657 N N . VAL A 1 209 ? 47.094 11.672 -1.408 1 97.38 209 VAL A N 1
ATOM 1658 C CA . VAL A 1 209 ? 46.812 11.414 0.004 1 97.38 209 VAL A CA 1
ATOM 1659 C C . VAL A 1 209 ? 45.844 10.266 0.146 1 97.38 209 VAL A C 1
ATOM 1661 O O . VAL A 1 209 ? 45 10.039 -0.738 1 97.38 209 VAL A O 1
ATOM 1664 N N . GLN A 1 210 ? 46.031 9.5 1.205 1 97.38 210 GLN A N 1
ATOM 1665 C CA . GLN A 1 210 ? 45.156 8.359 1.475 1 97.38 210 GLN A CA 1
ATOM 1666 C C . GLN A 1 210 ? 43.781 8.828 1.944 1 97.38 210 GLN A C 1
ATOM 1668 O O . GLN A 1 210 ? 43.656 9.758 2.752 1 97.38 210 GLN A O 1
ATOM 1673 N N . PHE A 1 211 ? 42.688 8.211 1.392 1 97.56 211 PHE A N 1
ATOM 1674 C CA . PHE A 1 211 ? 41.344 8.453 1.884 1 97.56 211 PHE A CA 1
ATOM 1675 C C . PHE A 1 211 ? 41.188 7.977 3.324 1 97.56 211 PHE A C 1
ATOM 1677 O O . PHE A 1 211 ? 41.844 7.008 3.73 1 97.56 211 PHE A O 1
ATOM 1684 N N . GLU A 1 212 ? 40.344 8.695 4.031 1 96.62 212 GLU A N 1
ATOM 1685 C CA . GLU A 1 212 ? 40.062 8.328 5.414 1 96.62 212 GLU A CA 1
ATOM 1686 C C . GLU A 1 212 ? 38.625 7.895 5.598 1 96.62 212 GLU A C 1
ATOM 1688 O O . GLU A 1 212 ? 37.719 8.492 5.016 1 96.62 212 GLU A O 1
ATOM 1693 N N . GLU A 1 213 ? 38.438 6.797 6.332 1 94 213 GLU A N 1
ATOM 1694 C CA . GLU A 1 213 ? 37.094 6.324 6.645 1 94 213 GLU A CA 1
ATOM 1695 C C . GLU A 1 213 ? 36.406 7.27 7.617 1 94 213 GLU A C 1
ATOM 1697 O O . GLU A 1 213 ? 36.969 7.656 8.641 1 94 213 GLU A O 1
ATOM 1702 N N . VAL A 1 214 ? 35.25 7.777 7.121 1 86.5 214 VAL A N 1
ATOM 1703 C CA . VAL A 1 214 ? 34.531 8.68 8.008 1 86.5 214 VAL A CA 1
ATOM 1704 C C . VAL A 1 214 ? 33.344 7.949 8.625 1 86.5 214 VAL A C 1
ATOM 1706 O O . VAL A 1 214 ? 32.688 7.133 7.957 1 86.5 214 VAL A O 1
ATOM 1709 N N . GLN A 1 215 ? 33.188 7.617 9.898 1 68 215 GLN A N 1
ATOM 1710 C CA . GLN A 1 215 ? 32.062 7.047 10.609 1 68 215 GLN A CA 1
ATOM 1711 C C . GLN A 1 215 ? 30.859 8.008 10.602 1 68 215 GLN A C 1
ATOM 1713 O O . GLN A 1 215 ? 31.047 9.227 10.594 1 68 215 GLN A O 1
ATOM 1718 N N . MET B 1 1 ? -25.828 -3.693 -12.57 1 43.78 1 MET B N 1
ATOM 1719 C CA . MET B 1 1 ? -25.141 -3.566 -11.289 1 43.78 1 MET B CA 1
ATOM 1720 C C . MET B 1 1 ? -24.312 -2.285 -11.242 1 43.78 1 MET B C 1
ATOM 1722 O O . MET B 1 1 ? -23.922 -1.753 -12.281 1 43.78 1 MET B O 1
ATOM 1726 N N . LYS B 1 2 ? -24.344 -1.664 -10.133 1 57.38 2 LYS B N 1
ATOM 1727 C CA . LYS B 1 2 ? -23.719 -0.351 -9.984 1 57.38 2 LYS B CA 1
ATOM 1728 C C . LYS B 1 2 ? -22.234 -0.399 -10.367 1 57.38 2 LYS B C 1
ATOM 1730 O O . LYS B 1 2 ? -21.531 -1.351 -10.023 1 57.38 2 LYS B O 1
ATOM 1735 N N . LYS B 1 3 ? -21.844 0.425 -11.266 1 71.38 3 LYS B N 1
ATOM 1736 C CA . LYS B 1 3 ? -20.484 0.533 -11.828 1 71.38 3 LYS B CA 1
ATOM 1737 C C . LYS B 1 3 ? -19.438 0.561 -10.727 1 71.38 3 LYS B C 1
ATOM 1739 O O . LYS B 1 3 ? -19.688 1.077 -9.633 1 71.38 3 LYS B O 1
ATOM 1744 N N . LEU B 1 4 ? -18.438 -0.323 -10.852 1 82.31 4 LEU B N 1
ATOM 1745 C CA . LEU B 1 4 ? -17.344 -0.403 -9.906 1 82.31 4 LEU B CA 1
ATOM 1746 C C . LEU B 1 4 ? -16.375 0.764 -10.094 1 82.31 4 LEU B C 1
ATOM 1748 O O . LEU B 1 4 ? -15.266 0.581 -10.594 1 82.31 4 LEU B O 1
ATOM 1752 N N . THR B 1 5 ? -16.859 1.955 -9.617 1 83.31 5 THR B N 1
ATOM 1753 C CA . THR B 1 5 ? -16.156 3.197 -9.898 1 83.31 5 THR B CA 1
ATOM 1754 C C . THR B 1 5 ? -15.547 3.77 -8.625 1 83.31 5 THR B C 1
ATOM 1756 O O . THR B 1 5 ? -14.953 4.848 -8.641 1 83.31 5 THR B O 1
ATOM 1759 N N . ASN B 1 6 ? -15.711 3.076 -7.543 1 86.5 6 ASN B N 1
ATOM 1760 C CA . ASN B 1 6 ? -15.125 3.584 -6.309 1 86.5 6 ASN B CA 1
ATOM 1761 C C . ASN B 1 6 ? -14.359 2.496 -5.562 1 86.5 6 ASN B C 1
ATOM 1763 O O . ASN B 1 6 ? -14.648 1.309 -5.723 1 86.5 6 ASN B O 1
ATOM 1767 N N . TYR B 1 7 ? -13.445 2.932 -4.766 1 89.94 7 TYR B N 1
ATOM 1768 C CA . TYR B 1 7 ? -12.461 2.08 -4.102 1 89.94 7 TYR B CA 1
ATOM 1769 C C . TYR B 1 7 ? -13.148 1.109 -3.146 1 89.94 7 TYR B C 1
ATOM 1771 O O . TYR B 1 7 ? -12.844 -0.086 -3.145 1 89.94 7 TYR B O 1
ATOM 1779 N N . GLN B 1 8 ? -14.078 1.574 -2.363 1 88 8 GLN B N 1
ATOM 1780 C CA . GLN B 1 8 ? -14.719 0.761 -1.339 1 88 8 GLN B CA 1
ATOM 1781 C C . GLN B 1 8 ? -15.547 -0.359 -1.967 1 88 8 GLN B C 1
ATOM 1783 O O . GLN B 1 8 ? -15.492 -1.505 -1.516 1 88 8 GLN B O 1
ATOM 1788 N N . ARG B 1 9 ? -16.266 -0.012 -2.969 1 90.31 9 ARG B N 1
ATOM 1789 C CA . ARG B 1 9 ? -17.078 -1.006 -3.666 1 90.31 9 ARG B CA 1
ATOM 1790 C C . ARG B 1 9 ? -16.203 -2.037 -4.363 1 90.31 9 ARG B C 1
ATOM 1792 O O . ARG B 1 9 ? -16.531 -3.223 -4.398 1 90.31 9 ARG B O 1
ATOM 1799 N N . THR B 1 10 ? -15.141 -1.541 -4.914 1 94.06 10 THR B N 1
ATOM 1800 C CA . THR B 1 10 ? -14.195 -2.443 -5.566 1 94.06 10 THR B CA 1
ATOM 1801 C C . THR B 1 10 ? -13.633 -3.449 -4.566 1 94.06 10 THR B C 1
ATOM 1803 O O . THR B 1 10 ? -13.555 -4.645 -4.855 1 94.06 10 THR B O 1
ATOM 1806 N N . ALA B 1 11 ? -13.258 -2.971 -3.402 1 93.25 11 ALA B N 1
ATOM 1807 C CA . ALA B 1 11 ? -12.734 -3.854 -2.365 1 93.25 11 ALA B CA 1
ATOM 1808 C C . ALA B 1 11 ? -13.75 -4.93 -1.99 1 93.25 11 ALA B C 1
ATOM 1810 O O . ALA B 1 11 ? -13.398 -6.105 -1.864 1 93.25 11 ALA B O 1
ATOM 1811 N N . GLN B 1 12 ? -14.938 -4.551 -1.875 1 93.31 12 GLN B N 1
ATOM 1812 C CA . GLN B 1 12 ? -16 -5.492 -1.549 1 93.31 12 GLN B CA 1
ATOM 1813 C C . GLN B 1 12 ? -16.219 -6.496 -2.676 1 93.31 12 GLN B C 1
ATOM 1815 O O . GLN B 1 12 ? -16.406 -7.688 -2.424 1 93.31 12 GLN B O 1
ATOM 1820 N N . TYR B 1 13 ? -16.234 -5.953 -3.852 1 95.81 13 TYR B N 1
ATOM 1821 C CA . TYR B 1 13 ? -16.406 -6.781 -5.043 1 95.81 13 TYR B CA 1
ATOM 1822 C C . TYR B 1 13 ? -15.32 -7.852 -5.121 1 95.81 13 TYR B C 1
ATOM 1824 O O . TYR B 1 13 ? -15.609 -9.016 -5.391 1 95.81 13 TYR B O 1
ATOM 1832 N N . LEU B 1 14 ? -14.094 -7.516 -4.824 1 97.06 14 LEU B N 1
ATOM 1833 C CA . LEU B 1 14 ? -12.969 -8.438 -4.918 1 97.06 14 LEU B CA 1
ATOM 1834 C C . LEU B 1 14 ? -13.07 -9.531 -3.855 1 97.06 14 LEU B C 1
ATOM 1836 O O . LEU B 1 14 ? -12.68 -10.672 -4.094 1 97.06 14 LEU B O 1
ATOM 1840 N N . ASN B 1 15 ? -13.57 -9.18 -2.703 1 96.69 15 ASN B N 1
ATOM 1841 C CA . ASN B 1 15 ? -13.82 -10.188 -1.68 1 96.69 15 ASN B CA 1
ATOM 1842 C C . ASN B 1 15 ? -14.852 -11.219 -2.148 1 96.69 15 ASN B C 1
ATOM 1844 O O . ASN B 1 15 ? -14.672 -12.414 -1.936 1 96.69 15 ASN B O 1
ATOM 1848 N N . LYS B 1 16 ? -15.859 -10.703 -2.734 1 97.25 16 LYS B N 1
ATOM 1849 C CA . LYS B 1 16 ? -16.891 -11.594 -3.273 1 97.25 16 LYS B CA 1
ATOM 1850 C C . LYS B 1 16 ? -16.312 -12.508 -4.355 1 97.25 16 LYS B C 1
ATOM 1852 O O . LYS B 1 16 ? -16.578 -13.711 -4.367 1 97.25 16 LYS B O 1
ATOM 1857 N N . VAL B 1 17 ? -15.586 -11.93 -5.25 1 98.25 17 VAL B N 1
ATOM 1858 C CA . VAL B 1 17 ? -14.992 -12.688 -6.348 1 98.25 17 VAL B CA 1
ATOM 1859 C C . VAL B 1 17 ? -14.07 -13.766 -5.797 1 98.25 17 VAL B C 1
ATOM 1861 O O . VAL B 1 17 ? -14.086 -14.906 -6.266 1 98.25 17 VAL B O 1
ATOM 1864 N N . PHE B 1 18 ? -13.312 -13.438 -4.809 1 98.56 18 PHE B N 1
ATOM 1865 C CA . PHE B 1 18 ? -12.383 -14.422 -4.254 1 98.56 18 PHE B CA 1
ATOM 1866 C C . PHE B 1 18 ? -13.141 -15.578 -3.613 1 98.56 18 PHE B C 1
ATOM 1868 O O . PHE B 1 18 ? -12.719 -16.734 -3.697 1 98.56 18 PHE B O 1
ATOM 1875 N N . LYS B 1 19 ? -14.164 -15.273 -2.939 1 98.31 19 LYS B N 1
ATOM 1876 C CA . LYS B 1 19 ? -14.992 -16.328 -2.359 1 98.31 19 LYS B CA 1
ATOM 1877 C C . LYS B 1 19 ? -15.477 -17.297 -3.432 1 98.31 19 LYS B C 1
ATOM 1879 O O . LYS B 1 19 ? -15.438 -18.516 -3.234 1 98.31 19 LYS B O 1
ATOM 1884 N N . LEU B 1 20 ? -15.93 -16.797 -4.508 1 98.75 20 LEU B N 1
ATOM 1885 C CA . LEU B 1 20 ? -16.359 -17.625 -5.629 1 98.75 20 LEU B CA 1
ATOM 1886 C C . LEU B 1 20 ? -15.211 -18.453 -6.168 1 98.75 20 LEU B C 1
ATOM 1888 O O . LEU B 1 20 ? -15.391 -19.625 -6.5 1 98.75 20 LEU B O 1
ATOM 1892 N N . ILE B 1 21 ? -14.047 -17.844 -6.297 1 98.75 21 ILE B N 1
ATOM 1893 C CA . ILE B 1 21 ? -12.844 -18.531 -6.773 1 98.75 21 ILE B CA 1
ATOM 1894 C C . ILE B 1 21 ? -12.492 -19.672 -5.828 1 98.75 21 ILE B C 1
ATOM 1896 O O . ILE B 1 21 ? -12.188 -20.781 -6.273 1 98.75 21 ILE B O 1
ATOM 1900 N N . ASN B 1 22 ? -12.523 -19.344 -4.559 1 98.81 22 ASN B N 1
ATOM 1901 C CA . ASN B 1 22 ? -12.242 -20.375 -3.564 1 98.81 22 ASN B CA 1
ATOM 1902 C C . ASN B 1 22 ? -13.18 -21.562 -3.709 1 98.81 22 ASN B C 1
ATOM 1904 O O . ASN B 1 22 ? -12.75 -22.719 -3.643 1 98.81 22 ASN B O 1
ATOM 1908 N N . GLU B 1 23 ? -14.391 -21.312 -3.898 1 98.5 23 GLU B N 1
ATOM 1909 C CA . GLU B 1 23 ? -15.398 -22.344 -4.066 1 98.5 23 GLU B CA 1
ATOM 1910 C C . GLU B 1 23 ? -15.156 -23.156 -5.344 1 98.5 23 GLU B C 1
ATOM 1912 O O . GLU B 1 23 ? -15.133 -24.391 -5.312 1 98.5 23 GLU B O 1
ATOM 1917 N N . GLU B 1 24 ? -14.93 -22.531 -6.387 1 98.38 24 GLU B N 1
ATOM 1918 C CA . GLU B 1 24 ? -14.867 -23.156 -7.699 1 98.38 24 GLU B CA 1
ATOM 1919 C C . GLU B 1 24 ? -13.531 -23.859 -7.914 1 98.38 24 GLU B C 1
ATOM 1921 O O . GLU B 1 24 ? -13.477 -24.969 -8.453 1 98.38 24 GLU B O 1
ATOM 1926 N N . TYR B 1 25 ? -12.461 -23.234 -7.504 1 98.5 25 TYR B N 1
ATOM 1927 C CA . TYR B 1 25 ? -11.156 -23.688 -7.953 1 98.5 25 TYR B CA 1
ATOM 1928 C C . TYR B 1 25 ? -10.375 -24.328 -6.809 1 98.5 25 TYR B C 1
ATOM 1930 O O . TYR B 1 25 ? -9.391 -25.031 -7.035 1 98.5 25 TYR B O 1
ATOM 1938 N N . PHE B 1 26 ? -10.805 -24.047 -5.535 1 98.56 26 PHE B N 1
ATOM 1939 C CA . PHE B 1 26 ? -10.016 -24.547 -4.414 1 98.56 26 PHE B CA 1
ATOM 1940 C C . PHE B 1 26 ? -10.883 -25.344 -3.445 1 98.56 26 PHE B C 1
ATOM 1942 O O . PHE B 1 26 ? -10.469 -25.625 -2.318 1 98.56 26 PHE B O 1
ATOM 1949 N N . ASN B 1 27 ? -12.156 -25.641 -3.779 1 97.88 27 ASN B N 1
ATOM 1950 C CA . ASN B 1 27 ? -13.078 -26.438 -2.986 1 97.88 27 ASN B CA 1
ATOM 1951 C C . ASN B 1 27 ? -13.289 -25.844 -1.597 1 97.88 27 ASN B C 1
ATOM 1953 O O . ASN B 1 27 ? -13.383 -26.578 -0.61 1 97.88 27 ASN B O 1
ATOM 1957 N N . ASN B 1 28 ? -13.141 -24.594 -1.456 1 98.06 28 ASN B N 1
ATOM 1958 C CA . ASN B 1 28 ? -13.328 -23.844 -0.213 1 98.06 28 ASN B CA 1
ATOM 1959 C C . ASN B 1 28 ? -12.273 -24.219 0.829 1 98.06 28 ASN B C 1
ATOM 1961 O O . ASN B 1 28 ? -12.547 -24.188 2.031 1 98.06 28 ASN B O 1
ATOM 1965 N N . GLU B 1 29 ? -11.133 -24.578 0.404 1 98 29 GLU B N 1
ATOM 1966 C CA . GLU B 1 29 ? -10.078 -24.984 1.326 1 98 29 GLU B CA 1
ATOM 1967 C C . GLU B 1 29 ? -9.18 -23.812 1.711 1 98 29 GLU B C 1
ATOM 1969 O O . GLU B 1 29 ? -8.422 -23.906 2.678 1 98 29 GLU B O 1
ATOM 1974 N N . LEU B 1 30 ? -9.188 -22.781 0.93 1 98.38 30 LEU B N 1
ATOM 1975 C CA . LEU B 1 30 ? -8.352 -21.641 1.263 1 98.38 30 LEU B CA 1
ATOM 1976 C C . LEU B 1 30 ? -8.945 -20.859 2.432 1 98.38 30 LEU B C 1
ATOM 1978 O O . LEU B 1 30 ? -10.164 -20.688 2.512 1 98.38 30 LEU B O 1
ATOM 1982 N N . GLU B 1 31 ? -8.117 -20.422 3.348 1 96.75 31 GLU B N 1
ATOM 1983 C CA . GLU B 1 31 ? -8.57 -19.406 4.297 1 96.75 31 GLU B CA 1
ATOM 1984 C C . GLU B 1 31 ? -9.055 -18.156 3.574 1 96.75 31 GLU B C 1
ATOM 1986 O O . GLU B 1 31 ? -8.719 -17.938 2.406 1 96.75 31 GLU B O 1
ATOM 1991 N N . VAL B 1 32 ? -9.789 -17.391 4.227 1 94.06 32 VAL B N 1
ATOM 1992 C CA . VAL B 1 32 ? -10.172 -16.094 3.674 1 94.06 32 VAL B CA 1
ATOM 1993 C C . VAL B 1 32 ? -9.109 -15.055 4.012 1 94.06 32 VAL B C 1
ATOM 1995 O O . VAL B 1 32 ? -9.008 -14.609 5.16 1 94.06 32 VAL B O 1
ATOM 1998 N N . PRO B 1 33 ? -8.312 -14.711 3.076 1 96.94 33 PRO B N 1
ATOM 1999 C CA . PRO B 1 33 ? -7.289 -13.703 3.342 1 96.94 33 PRO B CA 1
ATOM 2000 C C . PRO B 1 33 ? -7.859 -12.289 3.391 1 96.94 33 PRO B C 1
ATOM 2002 O O . PRO B 1 33 ? -9.016 -12.062 3.008 1 96.94 33 PRO B O 1
ATOM 2005 N N . THR B 1 34 ? -7.117 -11.398 3.975 1 95.88 34 THR B N 1
ATOM 2006 C CA . THR B 1 34 ? -7.453 -9.984 3.834 1 95.88 34 THR B CA 1
ATOM 2007 C C . THR B 1 34 ? -7.098 -9.484 2.438 1 95.88 34 THR B C 1
ATOM 2009 O O . THR B 1 34 ? -5.918 -9.414 2.076 1 95.88 34 THR B O 1
ATOM 2012 N N . ILE B 1 35 ? -8.078 -9.125 1.672 1 96.62 35 ILE B N 1
ATOM 2013 C CA . ILE B 1 35 ? -7.859 -8.633 0.314 1 96.62 35 ILE B CA 1
ATOM 2014 C C . ILE B 1 35 ? -7.602 -7.129 0.342 1 96.62 35 ILE B C 1
ATOM 2016 O O . ILE B 1 35 ? -8.422 -6.363 0.852 1 96.62 35 ILE B O 1
ATOM 2020 N N . THR B 1 36 ? -6.496 -6.746 -0.113 1 96.19 36 THR B N 1
ATOM 2021 C CA . THR B 1 36 ? -6.121 -5.336 -0.146 1 96.19 36 THR B CA 1
ATOM 2022 C C . THR B 1 36 ? -5.879 -4.875 -1.579 1 96.19 36 THR B C 1
ATOM 2024 O O . THR B 1 36 ? -5.75 -5.695 -2.488 1 96.19 36 THR B O 1
ATOM 2027 N N . ILE B 1 37 ? -5.945 -3.613 -1.809 1 95.56 37 ILE B N 1
ATOM 2028 C CA . ILE B 1 37 ? -5.656 -2.961 -3.08 1 95.56 37 ILE B CA 1
ATOM 2029 C C . ILE B 1 37 ? -4.551 -1.923 -2.889 1 95.56 37 ILE B C 1
ATOM 2031 O O . ILE B 1 37 ? -4.809 -0.821 -2.398 1 95.56 37 ILE B O 1
ATOM 2035 N N . GLN B 1 38 ? -3.381 -2.266 -3.225 1 92.5 38 GLN B N 1
ATOM 2036 C CA . GLN B 1 38 ? -2.225 -1.392 -3.051 1 92.5 38 GLN B CA 1
ATOM 2037 C C . GLN B 1 38 ? -1.263 -1.51 -4.23 1 92.5 38 GLN B C 1
ATOM 2039 O O . GLN B 1 38 ? -1.086 -2.596 -4.785 1 92.5 38 GLN B O 1
ATOM 2044 N N . SER B 1 39 ? -0.627 -0.401 -4.535 1 90.88 39 SER B N 1
ATOM 2045 C CA . SER B 1 39 ? 0.338 -0.421 -5.629 1 90.88 39 SER B CA 1
ATOM 2046 C C . SER B 1 39 ? 1.521 -1.328 -5.309 1 90.88 39 SER B C 1
ATOM 2048 O O . SER B 1 39 ? 2.061 -1.284 -4.199 1 90.88 39 SER B O 1
ATOM 2050 N N . THR B 1 40 ? 1.8 -2.201 -6.18 1 83.88 40 THR B N 1
ATOM 2051 C CA . THR B 1 40 ? 2.975 -3.062 -6.125 1 83.88 40 THR B CA 1
ATOM 2052 C C . THR B 1 40 ? 3.768 -2.98 -7.426 1 83.88 40 THR B C 1
ATOM 2054 O O . THR B 1 40 ? 3.238 -3.27 -8.5 1 83.88 40 THR B O 1
ATOM 2057 N N . VAL B 1 41 ? 4.965 -2.574 -7.285 1 77.62 41 VAL B N 1
ATOM 2058 C CA . VAL B 1 41 ? 5.793 -2.387 -8.469 1 77.62 41 VAL B CA 1
ATOM 2059 C C . VAL B 1 41 ? 6.074 -3.738 -9.125 1 77.62 41 VAL B C 1
ATOM 2061 O O . VAL B 1 41 ? 6.531 -4.672 -8.461 1 77.62 41 VAL B O 1
ATOM 2064 N N . GLY B 1 42 ? 5.73 -3.844 -10.359 1 79.75 42 GLY B N 1
ATOM 2065 C CA . GLY B 1 42 ? 6.133 -4.977 -11.172 1 79.75 42 GLY B CA 1
ATOM 2066 C C . GLY B 1 42 ? 5.258 -6.199 -10.969 1 79.75 42 GLY B C 1
ATOM 2067 O O . GLY B 1 42 ? 5.605 -7.297 -11.406 1 79.75 42 GLY B O 1
ATOM 2068 N N . ALA B 1 43 ? 4.238 -6.07 -10.219 1 88.56 43 ALA B N 1
ATOM 2069 C CA . ALA B 1 43 ? 3.395 -7.234 -9.961 1 88.56 43 ALA B CA 1
ATOM 2070 C C . ALA B 1 43 ? 1.916 -6.871 -10.062 1 88.56 43 ALA B C 1
ATOM 2072 O O . ALA B 1 43 ? 1.512 -5.773 -9.68 1 88.56 43 ALA B O 1
ATOM 2073 N N . TYR B 1 44 ? 1.125 -7.871 -10.547 1 94.31 44 TYR B N 1
ATOM 2074 C CA . TYR B 1 44 ? -0.323 -7.707 -10.594 1 94.31 44 TYR B CA 1
ATOM 2075 C C . TYR B 1 44 ? -0.942 -7.98 -9.227 1 94.31 44 TYR B C 1
ATOM 2077 O O . TYR B 1 44 ? -2.076 -7.578 -8.961 1 94.31 44 TYR B O 1
ATOM 2085 N N . GLY B 1 45 ? -0.26 -8.648 -8.383 1 95.25 45 GLY B N 1
ATOM 2086 C CA . GLY B 1 45 ? -0.688 -8.992 -7.035 1 95.25 45 GLY B CA 1
ATOM 2087 C C . GLY B 1 45 ? 0.35 -9.789 -6.266 1 95.25 45 GLY B C 1
ATOM 2088 O O . GLY B 1 45 ? 1.408 -10.125 -6.801 1 95.25 45 GLY B O 1
ATOM 2089 N N . H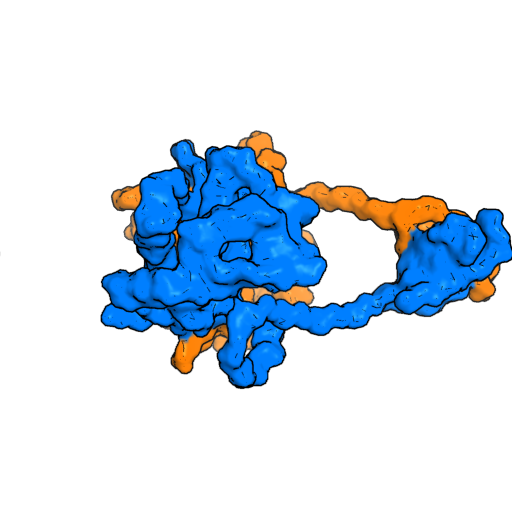IS B 1 46 ? 0.07 -10.023 -4.988 1 96.25 46 HIS B N 1
ATOM 2090 C CA . HIS B 1 46 ? 0.917 -10.875 -4.164 1 96.25 46 HIS B CA 1
ATOM 2091 C C . HIS B 1 46 ? 0.171 -11.359 -2.926 1 96.25 46 HIS B C 1
ATOM 2093 O O . HIS B 1 46 ? -0.883 -10.82 -2.58 1 96.25 46 HIS B O 1
ATOM 2099 N N . VAL B 1 47 ? 0.721 -12.383 -2.383 1 96.88 47 VAL B N 1
ATOM 2100 C CA . VAL B 1 47 ? 0.255 -12.875 -1.089 1 96.88 47 VAL B CA 1
ATOM 2101 C C . VAL B 1 47 ? 1.38 -12.773 -0.062 1 96.88 47 VAL B C 1
ATOM 2103 O O . VAL B 1 47 ? 2.549 -12.984 -0.388 1 96.88 47 VAL B O 1
ATOM 2106 N N . SER B 1 48 ? 1.01 -12.359 1.11 1 94.94 48 SER B N 1
ATOM 2107 C CA . SER B 1 48 ? 2.023 -12.305 2.16 1 94.94 48 SER B CA 1
ATOM 2108 C C . SER B 1 48 ? 2.436 -13.703 2.611 1 94.94 48 SER B C 1
ATOM 2110 O O . SER B 1 48 ? 1.599 -14.602 2.695 1 94.94 48 SER B O 1
ATOM 2112 N N . VAL B 1 49 ? 3.697 -13.867 2.934 1 94.19 49 VAL B N 1
ATOM 2113 C CA . VAL B 1 49 ? 4.195 -15.148 3.42 1 94.19 49 VAL B CA 1
ATOM 2114 C C . VAL B 1 49 ? 3.678 -15.398 4.836 1 94.19 49 VAL B C 1
ATOM 2116 O O . VAL B 1 49 ? 3.215 -16.5 5.145 1 94.19 49 VAL B O 1
ATOM 2119 N N . ASN B 1 50 ? 3.775 -14.328 5.648 1 93.19 50 ASN B N 1
ATOM 2120 C CA . ASN B 1 50 ? 3.26 -14.414 7.012 1 93.19 50 ASN B CA 1
ATOM 2121 C C . ASN B 1 50 ? 1.845 -13.852 7.109 1 93.19 50 ASN B C 1
ATOM 2123 O O . ASN B 1 50 ? 1.4 -13.117 6.227 1 93.19 50 ASN B O 1
ATOM 2127 N N . LYS B 1 51 ? 1.195 -14.32 8.156 1 94.44 51 LYS B N 1
ATOM 2128 C CA . LYS B 1 51 ? -0.064 -13.664 8.492 1 94.44 51 LYS B CA 1
ATOM 2129 C C . LYS B 1 51 ? 0.181 -12.273 9.078 1 94.44 51 LYS B C 1
ATOM 2131 O O . LYS B 1 51 ? 0.731 -12.141 10.172 1 94.44 51 LYS B O 1
ATOM 2136 N N . VAL B 1 52 ? -0.274 -11.219 8.352 1 94.56 52 VAL B N 1
ATOM 2137 C CA . VAL B 1 52 ? 0.163 -9.875 8.711 1 94.56 52 VAL B CA 1
ATOM 2138 C C . VAL B 1 52 ? -1.026 -9.062 9.219 1 94.56 52 VAL B C 1
ATOM 2140 O O . VAL B 1 52 ? -0.849 -8.008 9.828 1 94.56 52 VAL B O 1
ATOM 2143 N N . TRP B 1 53 ? -2.195 -9.477 8.922 1 94.62 53 TRP B N 1
ATOM 2144 C CA . TRP B 1 53 ? -3.373 -8.789 9.445 1 94.62 53 TRP B CA 1
ATOM 2145 C C . TRP B 1 53 ? -3.914 -9.492 10.68 1 94.62 53 TRP B C 1
ATOM 2147 O O . TRP B 1 53 ? -4.09 -10.711 10.688 1 94.62 53 TRP B O 1
ATOM 2157 N N . HIS B 1 54 ? -4.152 -8.664 11.672 1 92.69 54 HIS B N 1
ATOM 2158 C CA . HIS B 1 54 ? -4.555 -9.234 12.953 1 92.69 54 HIS B CA 1
ATOM 2159 C C . HIS B 1 54 ? -5.766 -8.5 13.523 1 92.69 54 HIS B C 1
ATOM 2161 O O . HIS B 1 54 ? -5.836 -7.27 13.469 1 92.69 54 HIS B O 1
ATOM 2167 N N . ASN B 1 55 ? -6.688 -9.258 13.891 1 88.38 55 ASN B N 1
ATOM 2168 C CA . ASN B 1 55 ? -7.684 -8.758 14.828 1 88.38 55 ASN B CA 1
ATOM 2169 C C . ASN B 1 55 ? -7.602 -9.477 16.172 1 88.38 55 ASN B C 1
ATOM 2171 O O . ASN B 1 55 ? -6.645 -10.211 16.422 1 88.38 55 ASN B O 1
ATOM 2175 N N . ASP B 1 56 ? -8.359 -9.203 17.156 1 80.38 56 ASP B N 1
ATOM 2176 C CA . ASP B 1 56 ? -8.25 -9.75 18.5 1 80.38 56 ASP B CA 1
ATOM 2177 C C . ASP B 1 56 ? -8.25 -11.273 18.469 1 80.38 56 ASP B C 1
ATOM 2179 O O . ASP B 1 56 ? -7.656 -11.922 19.344 1 80.38 56 ASP B O 1
ATOM 2183 N N . THR B 1 57 ? -8.672 -11.859 17.391 1 83.81 57 THR B N 1
ATOM 2184 C CA . THR B 1 57 ? -8.898 -13.297 17.469 1 83.81 57 THR B CA 1
ATOM 2185 C C . THR B 1 57 ? -8.219 -14.016 16.312 1 83.81 57 THR B C 1
ATOM 2187 O O . THR B 1 57 ? -7.879 -15.195 16.422 1 83.81 57 THR B O 1
ATOM 2190 N N . VAL B 1 58 ? -8.023 -13.312 15.305 1 88.06 58 VAL B N 1
ATOM 2191 C CA . VAL B 1 58 ? -7.633 -14.031 14.094 1 88.06 58 VAL B CA 1
ATOM 2192 C C . VAL B 1 58 ? -6.5 -13.289 13.391 1 88.06 58 VAL B C 1
ATOM 2194 O O . VAL B 1 58 ? -6.449 -12.062 13.414 1 88.06 58 VAL B O 1
ATOM 2197 N N . ALA B 1 59 ? -5.57 -14.055 12.828 1 93.69 59 ALA B N 1
ATOM 2198 C CA . ALA B 1 59 ? -4.547 -13.547 11.922 1 93.69 59 ALA B CA 1
ATOM 2199 C C . ALA B 1 59 ? -4.75 -14.086 10.508 1 93.69 59 ALA B C 1
ATOM 2201 O O . ALA B 1 59 ? -5.105 -15.25 10.328 1 93.69 59 ALA B O 1
ATOM 2202 N N . THR B 1 60 ? -4.586 -13.219 9.555 1 95.19 60 THR B N 1
ATOM 2203 C CA . THR B 1 60 ? -4.809 -13.664 8.188 1 95.19 60 THR B CA 1
ATOM 2204 C C . THR B 1 60 ? -3.654 -13.234 7.285 1 95.19 60 THR B C 1
ATOM 2206 O O . THR B 1 60 ? -2.943 -12.273 7.594 1 95.19 60 THR B O 1
ATOM 2209 N N . HIS B 1 61 ? -3.459 -13.984 6.219 1 96.44 61 HIS B N 1
ATOM 2210 C CA . HIS B 1 61 ? -2.59 -13.547 5.133 1 96.44 61 HIS B CA 1
ATOM 2211 C C . HIS B 1 61 ? -3.199 -12.367 4.379 1 96.44 61 HIS B C 1
ATOM 2213 O O . HIS B 1 61 ? -4.418 -12.18 4.406 1 96.44 61 HIS B O 1
ATOM 2219 N N . GLU B 1 62 ? -2.305 -11.648 3.824 1 96.75 62 GLU B N 1
ATOM 2220 C CA . GLU B 1 62 ? -2.734 -10.602 2.9 1 96.75 62 GLU B CA 1
ATOM 2221 C C . GLU B 1 62 ? -2.705 -11.094 1.456 1 96.75 62 GLU B C 1
ATOM 2223 O O . GLU B 1 62 ? -1.75 -11.758 1.04 1 96.75 62 GLU B O 1
ATOM 2228 N N . LEU B 1 63 ? -3.717 -10.922 0.748 1 97.81 63 LEU B N 1
ATOM 2229 C CA . LEU B 1 63 ? -3.744 -11.07 -0.703 1 97.81 63 LEU B CA 1
ATOM 2230 C C . LEU B 1 63 ? -3.992 -9.727 -1.382 1 97.81 63 LEU B C 1
ATOM 2232 O O . LEU B 1 63 ? -5.121 -9.227 -1.384 1 97.81 63 LEU B O 1
ATOM 2236 N N . ASN B 1 64 ? -2.988 -9.211 -1.958 1 97.12 64 ASN B N 1
ATOM 2237 C CA . ASN B 1 64 ? -3.033 -7.863 -2.518 1 97.12 64 ASN B CA 1
ATOM 2238 C C . ASN B 1 64 ? -3.184 -7.891 -4.035 1 97.12 64 ASN B C 1
ATOM 2240 O O . ASN B 1 64 ? -2.529 -8.688 -4.715 1 97.12 64 ASN B O 1
ATOM 2244 N N . LEU B 1 65 ? -4.074 -7.117 -4.539 1 96.75 65 LEU B N 1
ATOM 2245 C CA . LEU B 1 65 ? -4.105 -6.77 -5.957 1 96.75 65 LEU B CA 1
ATOM 2246 C C . LEU B 1 65 ? -3.51 -5.387 -6.191 1 96.75 65 LEU B C 1
ATOM 2248 O O . LEU B 1 65 ? -3.785 -4.449 -5.434 1 96.75 65 LEU B O 1
ATOM 2252 N N . SER B 1 66 ? -2.746 -5.297 -7.219 1 94.31 66 SER B N 1
ATOM 2253 C CA . SER B 1 66 ? -2.094 -4.02 -7.496 1 94.31 66 SER B CA 1
ATOM 2254 C C . SER B 1 66 ? -3.104 -2.973 -7.957 1 94.31 66 SER B C 1
ATOM 2256 O O . SER B 1 66 ? -3.857 -3.205 -8.906 1 94.31 66 SER B O 1
ATOM 2258 N N . ALA B 1 67 ? -3.059 -1.881 -7.336 1 95.12 67 ALA B N 1
ATOM 2259 C CA . ALA B 1 67 ? -3.959 -0.771 -7.641 1 95.12 67 ALA B CA 1
ATOM 2260 C C . ALA B 1 67 ? -3.709 -0.231 -9.047 1 95.12 67 ALA B C 1
ATOM 2262 O O . ALA B 1 67 ? -4.625 0.276 -9.695 1 95.12 67 ALA B O 1
ATOM 2263 N N . ASP B 1 68 ? -2.576 -0.425 -9.617 1 92.62 68 ASP B N 1
ATOM 2264 C CA . ASP B 1 68 ? -2.137 0.177 -10.867 1 92.62 68 ASP B CA 1
ATOM 2265 C C . ASP B 1 68 ? -2.67 -0.602 -12.07 1 92.62 68 ASP B C 1
ATOM 2267 O O . ASP B 1 68 ? -2.641 -0.11 -13.195 1 92.62 68 ASP B O 1
ATOM 2271 N N . TYR B 1 69 ? -3.197 -1.8 -11.766 1 92.12 69 TYR B N 1
ATOM 2272 C CA . TYR B 1 69 ? -3.607 -2.662 -12.867 1 92.12 69 TYR B CA 1
ATOM 2273 C C . TYR B 1 69 ? -5.035 -3.154 -12.68 1 92.12 69 TYR B C 1
ATOM 2275 O O . TYR B 1 69 ? -5.41 -4.215 -13.188 1 92.12 69 TYR B O 1
ATOM 2283 N N . LEU B 1 70 ? -5.75 -2.414 -11.922 1 93.25 70 LEU B N 1
ATOM 2284 C CA . LEU B 1 70 ? -7.102 -2.838 -11.578 1 93.25 70 LEU B CA 1
ATOM 2285 C C . LEU B 1 70 ? -8.023 -2.758 -12.781 1 93.25 70 LEU B C 1
ATOM 2287 O O . LEU B 1 70 ? -9.07 -3.41 -12.812 1 93.25 70 LEU B O 1
ATOM 2291 N N . ASN B 1 71 ? -7.707 -1.946 -13.719 1 90.06 71 ASN B N 1
ATOM 2292 C CA . ASN B 1 71 ? -8.609 -1.708 -14.836 1 90.06 71 ASN B CA 1
ATOM 2293 C C . ASN B 1 71 ? -8.352 -2.68 -15.984 1 90.06 71 ASN B C 1
ATOM 2295 O O . ASN B 1 71 ? -8.781 -2.443 -17.109 1 90.06 71 ASN B O 1
ATOM 2299 N N . ARG B 1 72 ? -7.633 -3.732 -15.781 1 93.62 72 ARG B N 1
ATOM 2300 C CA . ARG B 1 72 ? -7.504 -4.816 -16.75 1 93.62 72 ARG B CA 1
ATOM 2301 C C . ARG B 1 72 ? -8.82 -5.562 -16.906 1 93.62 72 ARG B C 1
ATOM 2303 O O . ARG B 1 72 ? -9.719 -5.449 -16.078 1 93.62 72 ARG B O 1
ATOM 2310 N N . PRO B 1 73 ? -8.906 -6.309 -18.062 1 96.31 73 PRO B N 1
ATOM 2311 C CA . PRO B 1 73 ? -10.117 -7.121 -18.203 1 96.31 73 PRO B CA 1
ATOM 2312 C C . PRO B 1 73 ? -10.367 -8.039 -17.016 1 96.31 73 PRO B C 1
ATOM 2314 O O . PRO B 1 73 ? -9.414 -8.57 -16.422 1 96.31 73 PRO B O 1
ATOM 2317 N N . ILE B 1 74 ? -11.586 -8.188 -16.688 1 97.69 74 ILE B N 1
ATOM 2318 C CA . ILE B 1 74 ? -11.969 -8.883 -15.469 1 97.69 74 ILE B CA 1
ATOM 2319 C C . ILE B 1 74 ? -11.398 -10.297 -15.484 1 97.69 74 ILE B C 1
ATOM 2321 O O . ILE B 1 74 ? -11.023 -10.836 -14.438 1 97.69 74 ILE B O 1
ATOM 2325 N N . GLU B 1 75 ? -11.281 -10.922 -16.656 1 98.06 75 GLU B N 1
ATOM 2326 C CA . GLU B 1 75 ? -10.734 -12.273 -16.75 1 98.06 75 GLU B CA 1
ATOM 2327 C C . GLU B 1 75 ? -9.273 -12.305 -16.281 1 98.06 75 GLU B C 1
ATOM 2329 O O . GLU B 1 75 ? -8.82 -13.297 -15.711 1 98.06 75 GLU B O 1
ATOM 2334 N N . ASN B 1 76 ? -8.562 -11.219 -16.531 1 97.75 76 ASN B N 1
ATOM 2335 C CA . ASN B 1 76 ? -7.18 -11.125 -16.078 1 97.75 76 ASN B CA 1
ATOM 2336 C C . ASN B 1 76 ? -7.094 -10.898 -14.57 1 97.75 76 ASN B C 1
ATOM 2338 O O . ASN B 1 76 ? -6.172 -11.391 -13.914 1 97.75 76 ASN B O 1
ATOM 2342 N N . ILE B 1 77 ? -8.016 -10.109 -14.023 1 98.19 77 ILE B N 1
ATOM 2343 C CA . ILE B 1 77 ? -8.094 -9.906 -12.578 1 98.19 77 ILE B CA 1
ATOM 2344 C C . ILE B 1 77 ? -8.359 -11.242 -11.883 1 98.19 77 ILE B C 1
ATOM 2346 O O . ILE B 1 77 ? -7.695 -11.586 -10.906 1 98.19 77 ILE B O 1
ATOM 2350 N N . VAL B 1 78 ? -9.266 -11.953 -12.445 1 98.62 78 VAL B N 1
ATOM 2351 C CA . VAL B 1 78 ? -9.617 -13.266 -11.898 1 98.62 78 VAL B CA 1
ATOM 2352 C C . VAL B 1 78 ? -8.414 -14.195 -11.969 1 98.62 78 VAL B C 1
ATOM 2354 O O . VAL B 1 78 ? -8.109 -14.906 -11.008 1 98.62 78 VAL B O 1
ATOM 2357 N N . ALA B 1 79 ? -7.746 -14.18 -13.094 1 98.62 79 ALA B N 1
ATOM 2358 C CA . ALA B 1 79 ? -6.551 -15 -13.25 1 98.62 79 ALA B CA 1
ATOM 2359 C C . ALA B 1 79 ? -5.512 -14.664 -12.188 1 98.62 79 ALA B C 1
ATOM 2361 O O . ALA B 1 79 ? -4.871 -15.562 -11.625 1 98.62 79 ALA B O 1
ATOM 2362 N N . THR B 1 80 ? -5.344 -13.391 -11.906 1 98.38 80 THR B N 1
ATOM 2363 C CA . THR B 1 80 ? -4.414 -12.961 -10.867 1 98.38 80 THR B CA 1
ATOM 2364 C C . THR B 1 80 ? -4.84 -13.492 -9.5 1 98.38 80 THR B C 1
ATOM 2366 O O . THR B 1 80 ? -4.008 -13.977 -8.727 1 98.38 80 THR B O 1
ATOM 2369 N N . LEU B 1 81 ? -6.105 -13.391 -9.219 1 98.62 81 LEU B N 1
ATOM 2370 C CA . LEU B 1 81 ? -6.617 -13.875 -7.938 1 98.62 81 LEU B CA 1
ATOM 2371 C C . LEU B 1 81 ? -6.398 -15.375 -7.793 1 98.62 81 LEU B C 1
ATOM 2373 O O . LEU B 1 81 ? -6.023 -15.852 -6.719 1 98.62 81 LEU B O 1
ATOM 2377 N N . ILE B 1 82 ? -6.637 -16.125 -8.859 1 98.81 82 ILE B N 1
ATOM 2378 C CA . ILE B 1 82 ? -6.387 -17.562 -8.828 1 98.81 82 ILE B CA 1
ATOM 2379 C C . ILE B 1 82 ? -4.895 -17.828 -8.617 1 98.81 82 ILE B C 1
ATOM 2381 O O . ILE B 1 82 ? -4.516 -18.688 -7.812 1 98.81 82 ILE B O 1
ATOM 2385 N N . HIS B 1 83 ? -4.043 -17.047 -9.305 1 98.75 83 HIS B N 1
ATOM 2386 C CA . HIS B 1 83 ? -2.596 -17.141 -9.172 1 98.75 83 HIS B CA 1
ATOM 2387 C C . HIS B 1 83 ? -2.168 -16.969 -7.715 1 98.75 83 HIS B C 1
ATOM 2389 O O . HIS B 1 83 ? -1.462 -17.812 -7.164 1 98.75 83 HIS B O 1
ATOM 2395 N N . GLU B 1 84 ? -2.646 -15.852 -7.121 1 98.25 84 GLU B N 1
ATOM 2396 C CA . GLU B 1 84 ? -2.334 -15.594 -5.719 1 98.25 84 GLU B CA 1
ATOM 2397 C C . GLU B 1 84 ? -2.947 -16.656 -4.812 1 98.25 84 GLU B C 1
ATOM 2399 O O . GLU B 1 84 ? -2.369 -17 -3.779 1 98.25 84 GLU B O 1
ATOM 2404 N N . GLY B 1 85 ? -4.109 -17.156 -5.215 1 98.69 85 GLY B N 1
ATOM 2405 C CA . GLY B 1 85 ? -4.711 -18.266 -4.488 1 98.69 85 GLY B CA 1
ATOM 2406 C C . GLY B 1 85 ? -3.85 -19.516 -4.488 1 98.69 85 GLY B C 1
ATOM 2407 O O . GLY B 1 85 ? -3.785 -20.234 -3.486 1 98.69 85 GLY B O 1
ATOM 2408 N N . CYS B 1 86 ? -3.225 -19.812 -5.582 1 98.81 86 CYS B N 1
ATOM 2409 C CA . CYS B 1 86 ? -2.326 -20.953 -5.664 1 98.81 86 CYS B CA 1
ATOM 2410 C C . CYS B 1 86 ? -1.165 -20.812 -4.688 1 98.81 86 CYS B C 1
ATOM 2412 O O . CYS B 1 86 ? -0.775 -21.781 -4.035 1 98.81 86 CYS B O 1
ATOM 2414 N N . HIS B 1 87 ? -0.624 -19.578 -4.609 1 98.56 87 HIS B N 1
ATOM 2415 C CA . HIS B 1 87 ? 0.416 -19.328 -3.615 1 98.56 87 HIS B CA 1
ATOM 2416 C C . HIS B 1 87 ? -0.113 -19.562 -2.201 1 98.56 87 HIS B C 1
ATOM 2418 O O . HIS B 1 87 ? 0.563 -20.172 -1.37 1 98.56 87 HIS B O 1
ATOM 2424 N N . LEU B 1 88 ? -1.254 -19.078 -1.924 1 98.56 88 LEU B N 1
ATOM 2425 C CA . LEU B 1 88 ? -1.863 -19.25 -0.61 1 98.56 88 LEU B CA 1
ATOM 2426 C C . LEU B 1 88 ? -2.076 -20.734 -0.306 1 98.56 88 LEU B C 1
ATOM 2428 O O . LEU B 1 88 ? -1.805 -21.188 0.808 1 98.56 88 LEU B O 1
ATOM 2432 N N . TYR B 1 89 ? -2.582 -21.453 -1.286 1 98.69 89 TYR B N 1
ATOM 2433 C CA . TYR B 1 89 ? -2.762 -22.906 -1.152 1 98.69 89 TYR B CA 1
ATOM 2434 C C . TYR B 1 89 ? -1.441 -23.594 -0.828 1 98.69 89 TYR B C 1
ATOM 2436 O O . TYR B 1 89 ? -1.382 -24.453 0.055 1 98.69 89 TYR B O 1
ATOM 2444 N N . ALA B 1 90 ? -0.425 -23.234 -1.58 1 98.5 90 ALA B N 1
ATOM 2445 C CA . ALA B 1 90 ? 0.897 -23.828 -1.357 1 98.5 90 ALA B CA 1
ATOM 2446 C C . ALA B 1 90 ? 1.388 -23.531 0.06 1 98.5 90 ALA B C 1
ATOM 2448 O O . ALA B 1 90 ? 1.908 -24.438 0.733 1 98.5 90 ALA B O 1
ATOM 2449 N N . LEU B 1 91 ? 1.219 -22.297 0.525 1 97.5 91 LEU B N 1
ATOM 2450 C CA . LEU B 1 91 ? 1.608 -21.922 1.879 1 97.5 91 LEU B CA 1
ATOM 2451 C C . LEU B 1 91 ? 0.873 -22.766 2.912 1 97.5 91 LEU B C 1
ATOM 2453 O O . LEU B 1 91 ? 1.485 -23.281 3.854 1 97.5 91 LEU B O 1
ATOM 2457 N N . GLN B 1 92 ? -0.404 -22.953 2.701 1 97.5 92 GLN B N 1
ATOM 2458 C CA . GLN B 1 92 ? -1.252 -23.656 3.66 1 97.5 92 GLN B CA 1
ATOM 2459 C C . GLN B 1 92 ? -0.939 -25.141 3.684 1 97.5 92 GLN B C 1
ATOM 2461 O O . GLN B 1 92 ? -1.192 -25.812 4.684 1 97.5 92 GLN B O 1
ATOM 2466 N N . ASN B 1 93 ? -0.408 -25.625 2.627 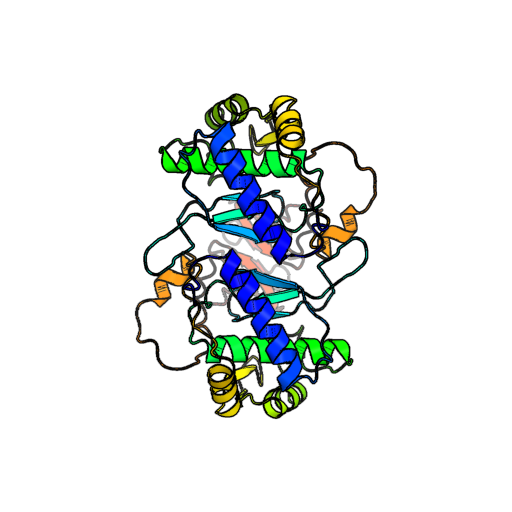1 97.88 93 ASN B N 1
ATOM 2467 C CA . ASN B 1 93 ? -0.16 -27.062 2.525 1 97.88 93 ASN B CA 1
ATOM 2468 C C . ASN B 1 93 ? 1.334 -27.375 2.51 1 97.88 93 ASN B C 1
ATOM 2470 O O . ASN B 1 93 ? 1.739 -28.469 2.131 1 97.88 93 ASN B O 1
ATOM 2474 N N . ASN B 1 94 ? 2.141 -26.422 2.805 1 97 94 ASN B N 1
ATOM 2475 C CA . ASN B 1 94 ? 3.588 -26.562 2.914 1 97 94 ASN B CA 1
ATOM 2476 C C . ASN B 1 94 ? 4.199 -27.078 1.612 1 97 94 ASN B C 1
ATOM 2478 O O . ASN B 1 94 ? 5.027 -27.984 1.627 1 97 94 ASN B O 1
ATOM 2482 N N . ILE B 1 95 ? 3.715 -26.578 0.551 1 97.75 95 ILE B N 1
ATOM 2483 C CA . ILE B 1 95 ? 4.27 -26.844 -0.771 1 97.75 95 ILE B CA 1
ATOM 2484 C C . ILE B 1 95 ? 5.234 -25.719 -1.162 1 97.75 95 ILE B C 1
ATOM 2486 O O . ILE B 1 95 ? 4.871 -24.547 -1.149 1 97.75 95 ILE B O 1
ATOM 2490 N N . LYS B 1 96 ? 6.434 -26.031 -1.51 1 97.75 96 LYS B N 1
ATOM 2491 C CA . LYS B 1 96 ? 7.406 -25.047 -1.973 1 97.75 96 LYS B CA 1
ATOM 2492 C C . LYS B 1 96 ? 7.23 -24.766 -3.459 1 97.75 96 LYS B C 1
ATOM 2494 O O . LYS B 1 96 ? 7.922 -25.344 -4.297 1 97.75 96 LYS B O 1
ATOM 2499 N N . ASP B 1 97 ? 6.414 -23.828 -3.715 1 98.19 97 ASP B N 1
ATOM 2500 C CA . ASP B 1 97 ? 6.031 -23.578 -5.102 1 98.19 97 ASP B CA 1
ATOM 2501 C C . ASP B 1 97 ? 6.914 -22.5 -5.727 1 98.19 97 ASP B C 1
ATOM 2503 O O . ASP B 1 97 ? 6.828 -22.234 -6.926 1 98.19 97 ASP B O 1
ATOM 2507 N N . THR B 1 98 ? 7.719 -21.844 -4.914 1 97.56 98 THR B N 1
ATOM 2508 C CA . THR B 1 98 ? 8.656 -20.844 -5.398 1 97.56 98 THR B CA 1
ATOM 2509 C C . THR B 1 98 ? 10.031 -21.016 -4.758 1 97.56 98 THR B C 1
ATOM 2511 O O . THR B 1 98 ? 10.172 -21.766 -3.789 1 97.56 98 THR B O 1
ATOM 2514 N N . SER B 1 99 ? 10.977 -20.469 -5.371 1 95.19 99 SER B N 1
ATOM 2515 C CA . SER B 1 99 ? 12.328 -20.359 -4.824 1 95.19 99 SER B CA 1
ATOM 2516 C C . SER B 1 99 ? 12.875 -18.938 -4.992 1 95.19 99 SER B C 1
ATOM 2518 O O . SER B 1 99 ? 12.18 -18.047 -5.48 1 95.19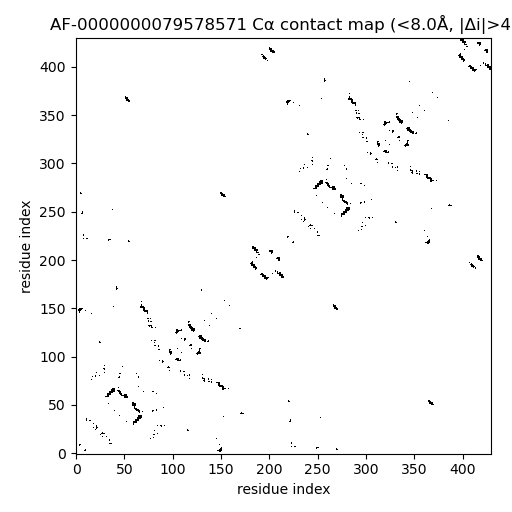 99 SER B O 1
ATOM 2520 N N . ASN B 1 100 ? 14.148 -18.672 -4.449 1 92.75 100 ASN B N 1
ATOM 2521 C CA . ASN B 1 100 ? 14.773 -17.344 -4.531 1 92.75 100 ASN B CA 1
ATOM 2522 C C . ASN B 1 100 ? 13.898 -16.281 -3.887 1 92.75 100 ASN B C 1
ATOM 2524 O O . ASN B 1 100 ? 13.57 -15.273 -4.523 1 92.75 100 ASN B O 1
ATOM 2528 N N . ARG B 1 101 ? 13.5 -16.516 -2.705 1 89.44 101 ARG B N 1
ATOM 2529 C CA . ARG B 1 101 ? 12.742 -15.578 -1.88 1 89.44 101 ARG B CA 1
ATOM 2530 C C . ARG B 1 101 ? 11.375 -15.281 -2.49 1 89.44 101 ARG B C 1
ATOM 2532 O O . ARG B 1 101 ? 10.922 -14.141 -2.475 1 89.44 101 ARG B O 1
ATOM 2539 N N . GLY B 1 102 ? 10.836 -16.281 -3.182 1 91.44 102 GLY B N 1
ATOM 2540 C CA . GLY B 1 102 ? 9.469 -16.172 -3.676 1 91.44 102 GLY B CA 1
ATOM 2541 C C . GLY B 1 102 ? 9.391 -15.633 -5.094 1 91.44 102 GLY B C 1
ATOM 2542 O O . GLY B 1 102 ? 8.305 -15.477 -5.645 1 91.44 102 GLY B O 1
ATOM 2543 N N . ILE B 1 103 ? 10.477 -15.375 -5.738 1 91.31 103 ILE B N 1
ATOM 2544 C CA . ILE B 1 103 ? 10.492 -14.688 -7.027 1 91.31 103 ILE B CA 1
ATOM 2545 C C . ILE B 1 103 ? 10.391 -15.711 -8.156 1 91.31 103 ILE B C 1
ATOM 2547 O O . ILE B 1 103 ? 9.688 -15.492 -9.141 1 91.31 103 ILE B O 1
ATOM 2551 N N . TYR B 1 104 ? 11.086 -16.797 -7.953 1 96.19 104 TYR B N 1
ATOM 2552 C CA . TYR B 1 104 ? 11.109 -17.812 -9.008 1 96.19 104 TYR B CA 1
ATOM 2553 C C . TYR B 1 104 ? 9.969 -18.812 -8.828 1 96.19 104 TYR B C 1
ATOM 2555 O O . TYR B 1 104 ? 9.945 -19.562 -7.852 1 96.19 104 TYR B O 1
ATOM 2563 N N 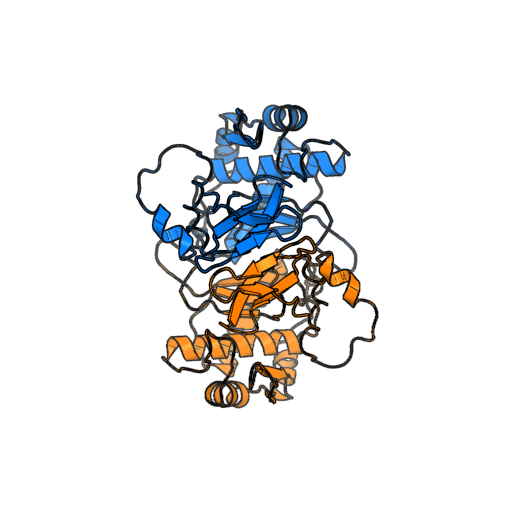. HIS B 1 105 ? 9.07 -18.906 -9.727 1 98.38 105 HIS B N 1
ATOM 2564 C CA . HIS B 1 105 ? 7.973 -19.859 -9.734 1 98.38 105 HIS B CA 1
ATOM 2565 C C . HIS B 1 105 ? 8.406 -21.188 -10.359 1 98.38 105 HIS B C 1
ATOM 2567 O O . HIS B 1 105 ? 8.797 -21.219 -11.531 1 98.38 105 HIS B O 1
ATOM 2573 N N . ASN B 1 106 ? 8.305 -22.266 -9.602 1 98.38 106 ASN B N 1
ATOM 2574 C CA . ASN B 1 106 ? 8.812 -23.547 -10.086 1 98.38 106 ASN B CA 1
ATOM 2575 C C . ASN B 1 106 ? 7.699 -24.391 -10.711 1 98.38 106 ASN B C 1
ATOM 2577 O O . ASN B 1 106 ? 6.586 -23.906 -10.914 1 98.38 106 ASN B O 1
ATOM 2581 N N . LYS B 1 107 ? 8.031 -25.656 -11.023 1 98.31 107 LYS B N 1
ATOM 2582 C CA . LYS B 1 107 ? 7.105 -26.531 -11.734 1 98.31 107 LYS B CA 1
ATOM 2583 C C . LYS B 1 107 ? 5.918 -26.922 -10.852 1 98.31 107 LYS B C 1
ATOM 2585 O O . LYS B 1 107 ? 4.832 -27.203 -11.359 1 98.31 107 LYS B O 1
ATOM 2590 N N . ARG B 1 108 ? 6.125 -26.922 -9.594 1 98.56 108 ARG B N 1
ATOM 2591 C CA . ARG B 1 108 ? 5.016 -27.203 -8.688 1 98.56 108 ARG B CA 1
ATOM 2592 C C . ARG B 1 108 ? 3.945 -26.125 -8.781 1 98.56 108 ARG B C 1
ATOM 2594 O O . ARG B 1 108 ? 2.75 -26.422 -8.789 1 98.56 108 ARG B O 1
ATOM 2601 N N . PHE B 1 109 ? 4.434 -24.906 -8.828 1 98.75 109 PHE B N 1
ATOM 2602 C CA . PHE B 1 109 ? 3.48 -23.812 -9.047 1 98.75 109 PHE B CA 1
ATOM 2603 C C . PHE B 1 109 ? 2.721 -24.016 -10.352 1 98.75 109 PHE B C 1
ATOM 2605 O O . PHE B 1 109 ? 1.496 -23.875 -10.391 1 98.75 109 PHE B O 1
ATOM 2612 N N . LYS B 1 110 ? 3.426 -24.234 -11.391 1 98.69 110 LYS B N 1
ATOM 2613 C CA . LYS B 1 110 ? 2.807 -24.453 -12.695 1 98.69 110 LYS B CA 1
ATOM 2614 C C . LYS B 1 110 ? 1.706 -25.5 -12.617 1 98.69 110 LYS B C 1
ATOM 2616 O O . LYS B 1 110 ? 0.609 -25.297 -13.141 1 98.69 110 LYS B O 1
ATOM 2621 N N . ALA B 1 111 ? 2.023 -26.594 -12 1 98.62 111 ALA B N 1
ATOM 2622 C CA . ALA B 1 111 ? 1.061 -27.688 -11.883 1 98.62 111 ALA B CA 1
ATOM 2623 C C . ALA B 1 111 ? -0.18 -27.234 -11.117 1 98.62 111 ALA B C 1
ATOM 2625 O O . ALA B 1 111 ? -1.309 -27.5 -11.539 1 98.62 111 ALA B O 1
ATOM 2626 N N . LEU B 1 112 ? 0.003 -26.547 -10.016 1 98.44 112 LEU B N 1
ATOM 2627 C CA . LEU B 1 112 ? -1.099 -26.062 -9.203 1 98.44 112 LEU B CA 1
ATOM 2628 C C . LEU B 1 112 ? -1.99 -25.109 -10.008 1 98.44 112 LEU B C 1
ATOM 2630 O O . LEU B 1 112 ? -3.217 -25.234 -9.969 1 98.44 112 LEU B O 1
ATOM 2634 N N . ALA B 1 113 ? -1.378 -24.203 -10.688 1 98.69 113 ALA B N 1
ATOM 2635 C CA . ALA B 1 113 ? -2.09 -23.141 -11.406 1 98.69 113 ALA B CA 1
ATOM 2636 C C . ALA B 1 113 ? -2.844 -23.719 -12.609 1 98.69 113 ALA B C 1
ATOM 2638 O O . ALA B 1 113 ? -4.008 -23.391 -12.828 1 98.69 113 ALA B O 1
ATOM 2639 N N . GLU B 1 114 ? -2.211 -24.625 -13.32 1 98.56 114 GLU B N 1
ATOM 2640 C CA . GLU B 1 114 ? -2.844 -25.188 -14.508 1 98.56 114 GLU B CA 1
ATOM 2641 C C . GLU B 1 114 ? -3.988 -26.125 -14.141 1 98.56 114 GLU B C 1
ATOM 2643 O O . GLU B 1 114 ? -4.988 -26.203 -14.852 1 98.56 114 GLU B O 1
ATOM 2648 N N . GLU B 1 115 ? -3.766 -26.812 -13.086 1 97.94 115 GLU B N 1
ATOM 2649 C CA . GLU B 1 115 ? -4.855 -27.656 -12.578 1 97.94 115 GLU B CA 1
ATOM 2650 C C . GLU B 1 115 ? -6.094 -26.812 -12.281 1 97.94 115 GLU B C 1
ATOM 2652 O O . GLU B 1 115 ? -7.219 -27.312 -12.344 1 97.94 115 GLU B O 1
ATOM 2657 N N . ARG B 1 116 ? -5.949 -25.578 -12.086 1 97.69 116 ARG B N 1
ATOM 2658 C CA . ARG B 1 116 ? -7.039 -24.703 -11.664 1 97.69 116 ARG B CA 1
ATOM 2659 C C . ARG B 1 116 ? -7.441 -23.75 -12.781 1 97.69 116 ARG B C 1
ATOM 2661 O O . ARG B 1 116 ? -8.023 -22.703 -12.523 1 97.69 116 ARG B O 1
ATOM 2668 N N . GLY B 1 117 ? -7.039 -24.078 -13.906 1 95.81 117 GLY B N 1
ATOM 2669 C CA . GLY B 1 117 ? -7.633 -23.438 -15.07 1 95.81 117 GLY B CA 1
ATOM 2670 C C . GLY B 1 117 ? -6.809 -22.281 -15.602 1 95.81 117 GLY B C 1
ATOM 2671 O O . GLY B 1 117 ? -7.305 -21.469 -16.375 1 95.81 117 GLY B O 1
ATOM 2672 N N . LEU B 1 118 ? -5.57 -22.094 -15.148 1 98.56 118 LEU B N 1
ATOM 2673 C CA . LEU B 1 118 ? -4.715 -21.047 -15.703 1 98.56 118 LEU B CA 1
ATOM 2674 C C . LEU B 1 118 ? -3.773 -21.625 -16.766 1 98.56 118 LEU B C 1
ATOM 2676 O O . LEU B 1 118 ? -3.484 -22.812 -16.75 1 98.56 118 LEU B O 1
ATOM 2680 N N . GLN B 1 119 ? -3.434 -20.812 -17.719 1 98.56 119 GLN B N 1
ATOM 2681 C CA . GLN B 1 119 ? -2.33 -21.109 -18.625 1 98.56 119 GLN B CA 1
ATOM 2682 C C . GLN B 1 119 ? -1.039 -20.438 -18.156 1 98.56 119 GLN B C 1
ATOM 2684 O O . GLN B 1 119 ? -0.983 -19.219 -18.016 1 98.56 119 GLN B O 1
ATOM 2689 N N . ILE B 1 120 ? -0.04 -21.234 -17.938 1 98.62 120 ILE B N 1
ATOM 2690 C CA . ILE B 1 120 ? 1.212 -20.734 -17.375 1 98.62 120 ILE B CA 1
ATOM 2691 C C . ILE B 1 120 ? 2.334 -20.906 -18.406 1 98.62 120 ILE B C 1
ATOM 2693 O O . ILE B 1 120 ? 2.488 -21.969 -19 1 98.62 120 ILE B O 1
ATOM 2697 N N . SER B 1 121 ? 3.082 -19.891 -18.641 1 98.25 121 SER B N 1
ATOM 2698 C CA . SER B 1 121 ? 4.266 -19.953 -19.484 1 98.25 121 SER B CA 1
ATOM 2699 C C . SER B 1 121 ? 5.508 -19.484 -18.75 1 98.25 121 SER B C 1
ATOM 2701 O O . SER B 1 121 ? 5.406 -18.906 -17.656 1 98.25 121 SER B O 1
ATOM 2703 N N . ARG B 1 122 ? 6.621 -19.719 -19.297 1 97.25 122 ARG B N 1
ATOM 2704 C CA . ARG B 1 122 ? 7.875 -19.516 -18.594 1 97.25 122 ARG B CA 1
ATOM 2705 C C . ARG B 1 122 ? 8.43 -18.125 -18.859 1 97.25 122 ARG B C 1
ATOM 2707 O O . ARG B 1 122 ? 8.391 -17.641 -20 1 97.25 122 ARG B O 1
ATOM 2714 N N . HIS B 1 123 ? 8.789 -17.453 -17.891 1 95.06 123 HIS B N 1
ATOM 2715 C CA . HIS B 1 123 ? 9.602 -16.25 -17.953 1 95.06 123 HIS B CA 1
ATOM 2716 C C . HIS B 1 123 ? 11.078 -16.578 -17.781 1 95.06 123 HIS B C 1
ATOM 2718 O O . HIS B 1 123 ? 11.438 -17.453 -16.984 1 95.06 123 HIS B O 1
ATOM 2724 N N . GLU B 1 124 ? 11.93 -15.844 -18.406 1 93.94 124 GLU B N 1
ATOM 2725 C CA . GLU B 1 124 ? 13.359 -16.125 -18.391 1 93.94 124 GLU B CA 1
ATOM 2726 C C . GLU B 1 124 ? 13.945 -15.977 -16.984 1 93.94 124 GLU B C 1
ATOM 2728 O O . GLU B 1 124 ? 14.766 -16.781 -16.562 1 93.94 124 GLU B O 1
ATOM 2733 N N . THR B 1 125 ? 13.477 -15.07 -16.266 1 92.94 125 THR B N 1
ATOM 2734 C CA . THR B 1 125 ? 14.07 -14.734 -14.984 1 92.94 125 THR B CA 1
ATOM 2735 C C . THR B 1 125 ? 13.211 -15.266 -13.836 1 92.94 125 THR B C 1
ATOM 2737 O O . THR B 1 125 ? 13.734 -15.758 -12.836 1 92.94 125 THR B O 1
ATOM 2740 N N . TYR B 1 126 ? 11.906 -15.336 -14.008 1 94.88 126 TYR B N 1
ATOM 2741 C CA . TYR B 1 126 ? 11.016 -15.531 -12.875 1 94.88 126 TYR B CA 1
ATOM 2742 C C . TYR B 1 126 ? 10.359 -16.906 -12.93 1 94.88 126 TYR B C 1
ATOM 2744 O O . TYR B 1 126 ? 9.516 -17.234 -12.094 1 94.88 126 TYR B O 1
ATOM 2752 N N . GLY B 1 127 ? 10.711 -17.75 -13.969 1 97.31 127 GLY B N 1
ATOM 2753 C CA . GLY B 1 127 ? 10.203 -19.109 -14.062 1 97.31 127 GLY B CA 1
ATOM 2754 C C . GLY B 1 127 ? 8.805 -19.188 -14.633 1 97.31 127 GLY B C 1
ATOM 2755 O O . GLY B 1 127 ? 8.484 -18.5 -15.609 1 97.31 127 GLY B O 1
ATOM 2756 N N . TRP B 1 128 ? 8.016 -20.078 -14.109 1 98 128 TRP B N 1
ATOM 2757 C CA . TRP B 1 128 ? 6.676 -20.359 -14.609 1 98 128 TRP B CA 1
ATOM 2758 C C . TRP B 1 128 ? 5.66 -19.391 -14 1 98 128 TRP B C 1
ATOM 2760 O O . TRP B 1 128 ? 4.812 -19.797 -13.203 1 98 128 TRP B O 1
ATOM 2770 N N . THR B 1 129 ? 5.754 -18.094 -14.414 1 96.69 129 THR B N 1
ATOM 2771 C CA . THR B 1 129 ? 4.988 -17.078 -13.703 1 96.69 129 THR B CA 1
ATOM 2772 C C . THR B 1 129 ? 3.99 -16.406 -14.641 1 96.69 129 THR B C 1
ATOM 2774 O O . THR B 1 129 ? 3 -15.828 -14.188 1 96.69 129 THR B O 1
ATOM 2777 N N . ILE B 1 130 ? 4.219 -16.453 -15.969 1 97.12 130 ILE B N 1
ATOM 2778 C CA . ILE B 1 130 ? 3.318 -15.773 -16.891 1 97.12 130 ILE B CA 1
ATOM 2779 C C . ILE B 1 130 ? 1.941 -16.438 -16.859 1 97.12 130 ILE B C 1
ATOM 2781 O O . ILE B 1 130 ? 1.807 -17.625 -17.156 1 97.12 130 ILE B O 1
ATOM 2785 N N . THR B 1 131 ? 0.984 -15.656 -16.484 1 97.81 131 THR B N 1
ATOM 2786 C CA . THR B 1 131 ? -0.34 -16.188 -16.188 1 97.81 131 THR B CA 1
ATOM 2787 C C . THR B 1 131 ? -1.379 -15.641 -17.156 1 97.81 131 THR B C 1
ATOM 2789 O O . THR B 1 131 ? -1.511 -14.43 -17.312 1 97.81 131 THR B O 1
ATOM 2792 N N . GLU B 1 132 ? -2.084 -16.547 -17.797 1 97.69 132 GLU B N 1
ATOM 2793 C CA . GLU B 1 132 ? -3.168 -16.172 -18.703 1 97.69 132 GLU B CA 1
ATOM 2794 C C . GLU B 1 132 ? -4.441 -16.938 -18.391 1 97.69 132 GLU B C 1
ATOM 2796 O O . GLU B 1 132 ? -4.387 -18.125 -18.016 1 97.69 132 GLU B O 1
ATOM 2801 N N . PRO B 1 133 ? -5.559 -16.188 -18.516 1 98.12 133 PRO B N 1
ATOM 2802 C CA . PRO B 1 133 ? -6.816 -16.922 -18.359 1 98.12 133 PRO B CA 1
ATOM 2803 C C . PRO B 1 133 ? -7.051 -17.922 -19.484 1 98.12 133 PRO B C 1
ATOM 2805 O O . PRO B 1 133 ? -6.488 -17.781 -20.578 1 98.12 133 PRO B O 1
ATOM 2808 N N . THR B 1 134 ? -7.754 -18.984 -19.188 1 98.38 134 THR B N 1
ATOM 2809 C CA . THR B 1 134 ? -8.195 -19.969 -20.172 1 98.38 134 THR B CA 1
ATOM 2810 C C . THR B 1 134 ? -9.695 -19.859 -20.406 1 98.38 134 THR B C 1
ATOM 2812 O O . THR B 1 134 ? -10.352 -18.953 -19.875 1 98.38 134 THR B O 1
ATOM 2815 N N . GLU B 1 135 ? -10.195 -20.719 -21.234 1 97.94 135 GLU B N 1
ATOM 2816 C CA . GLU B 1 135 ? -11.633 -20.766 -21.469 1 97.94 135 GLU B CA 1
ATOM 2817 C C . GLU B 1 135 ? -12.398 -21.047 -20.188 1 97.94 135 GLU B C 1
ATOM 2819 O O . GLU B 1 135 ? -13.5 -20.516 -19.984 1 97.94 135 GLU B O 1
ATOM 2824 N N . ARG B 1 136 ? -11.828 -21.797 -19.391 1 97.75 136 ARG B N 1
ATOM 2825 C CA . ARG B 1 136 ? -12.453 -22.109 -18.109 1 97.75 136 ARG B CA 1
ATOM 2826 C C . ARG B 1 136 ? -12.633 -20.844 -17.266 1 97.75 136 ARG B C 1
ATOM 2828 O O . ARG B 1 136 ? -13.688 -20.641 -16.656 1 97.75 136 ARG B O 1
ATOM 2835 N N . THR B 1 137 ? -11.648 -20.016 -17.203 1 97.38 137 THR B N 1
ATOM 2836 C CA . THR B 1 137 ? -11.711 -18.766 -16.453 1 97.38 137 THR B CA 1
ATOM 2837 C C . THR B 1 137 ? -12.711 -17.797 -17.094 1 97.38 137 THR B C 1
ATOM 2839 O O . THR B 1 137 ? -13.43 -17.094 -16.375 1 97.38 137 THR B O 1
ATOM 2842 N N . LEU B 1 138 ? -12.695 -17.797 -18.406 1 97.88 138 LEU B N 1
ATOM 2843 C CA . LEU B 1 138 ? -13.648 -16.953 -19.109 1 97.88 138 LEU B CA 1
ATOM 2844 C C . LEU B 1 138 ? -15.078 -17.359 -18.797 1 97.88 138 LEU B C 1
ATOM 2846 O O . LEU B 1 138 ? -15.922 -16.516 -18.5 1 97.88 138 LEU B O 1
ATOM 2850 N N . ASP B 1 139 ? -15.328 -18.641 -18.859 1 98.25 139 ASP B N 1
ATOM 2851 C CA . ASP B 1 139 ? -16.656 -19.172 -18.531 1 98.25 139 ASP B CA 1
ATOM 2852 C C . ASP B 1 139 ? -17.047 -18.828 -17.109 1 98.25 139 ASP B C 1
ATOM 2854 O O . ASP B 1 139 ? -18.203 -18.453 -16.844 1 98.25 139 ASP B O 1
ATOM 2858 N N . PHE B 1 140 ? -16.141 -18.969 -16.25 1 98.44 140 PHE B N 1
ATOM 2859 C CA . PHE B 1 140 ? -16.391 -18.625 -14.859 1 98.44 140 PHE B CA 1
ATOM 2860 C C . PHE B 1 140 ? -16.859 -17.188 -14.727 1 98.44 140 PHE B C 1
ATOM 2862 O O . PHE B 1 140 ? -17.812 -16.906 -14 1 98.44 140 PHE B O 1
ATOM 2869 N N . CYS B 1 141 ? -16.203 -16.266 -15.391 1 98.38 141 CYS B N 1
ATOM 2870 C CA . CYS B 1 141 ? -16.562 -14.852 -15.344 1 98.38 141 CYS B CA 1
ATOM 2871 C C . CYS B 1 141 ? -17.969 -14.625 -15.891 1 98.38 141 CYS B C 1
ATOM 2873 O O . CYS B 1 141 ? -18.734 -13.859 -15.32 1 98.38 141 CYS B O 1
ATOM 2875 N N . ILE B 1 142 ? -18.281 -15.336 -16.969 1 98.06 142 ILE B N 1
ATOM 2876 C CA . ILE B 1 142 ? -19.578 -15.18 -17.625 1 98.06 142 ILE B CA 1
ATOM 2877 C C . ILE B 1 142 ? -20.672 -15.742 -16.719 1 98.06 142 ILE B C 1
ATOM 2879 O O . ILE B 1 142 ? -21.688 -15.07 -16.469 1 98.06 142 ILE B O 1
ATOM 2883 N N . ILE B 1 143 ? -20.484 -16.906 -16.188 1 98.19 143 ILE B N 1
ATOM 2884 C CA . ILE B 1 143 ? -21.453 -17.609 -15.359 1 98.19 143 ILE B CA 1
ATOM 2885 C C . ILE B 1 143 ? -21.766 -16.781 -14.117 1 98.19 143 ILE B C 1
ATOM 2887 O O . ILE B 1 143 ? -22.922 -16.688 -13.695 1 98.19 143 ILE B O 1
ATOM 2891 N N . ASN B 1 144 ? -20.75 -16.172 -13.555 1 98.31 144 ASN B N 1
ATOM 2892 C CA . ASN B 1 144 ? -20.938 -15.43 -12.312 1 98.31 144 ASN B CA 1
ATOM 2893 C C . ASN B 1 144 ? -21.203 -13.953 -12.586 1 98.31 144 ASN B C 1
ATOM 2895 O O . ASN B 1 144 ? -21.266 -13.148 -11.648 1 98.31 144 ASN B O 1
ATOM 2899 N N . GLN B 1 145 ? -21.312 -13.539 -13.844 1 97.81 145 GLN B N 1
ATOM 2900 C CA . GLN B 1 145 ? -21.656 -12.188 -14.273 1 97.81 145 GLN B CA 1
ATOM 2901 C C . GLN B 1 145 ? -20.688 -11.164 -13.672 1 97.81 145 GLN B C 1
ATOM 2903 O O . GLN B 1 145 ? -21.109 -10.148 -13.125 1 97.81 145 GLN B O 1
ATOM 2908 N N . LEU B 1 146 ? -19.422 -11.523 -13.688 1 97.94 146 LEU B N 1
ATOM 2909 C CA . LEU B 1 146 ? -18.422 -10.617 -13.141 1 97.94 146 LEU B CA 1
ATOM 2910 C C . LEU B 1 146 ? -18.203 -9.43 -14.07 1 97.94 146 LEU B C 1
ATOM 2912 O O . LEU B 1 146 ? -18.203 -9.586 -15.297 1 97.94 146 LEU B O 1
ATOM 2916 N N . GLU B 1 147 ? -18.016 -8.266 -13.492 1 96.19 147 GLU B N 1
ATOM 2917 C CA . GLU B 1 147 ? -17.891 -7.031 -14.258 1 96.19 147 GLU B CA 1
ATOM 2918 C C . GLU B 1 147 ? -16.484 -6.453 -14.148 1 96.19 147 GLU B C 1
ATOM 2920 O O . GLU B 1 147 ? -15.758 -6.738 -13.188 1 96.19 147 GLU B O 1
ATOM 2925 N N . ASP B 1 148 ? -16.156 -5.648 -15.125 1 95.81 148 ASP B N 1
ATOM 2926 C CA . ASP B 1 148 ? -14.867 -4.961 -15.117 1 95.81 148 ASP B CA 1
ATOM 2927 C C . ASP B 1 148 ? -14.812 -3.902 -14.023 1 95.81 148 ASP B C 1
ATOM 2929 O O . ASP B 1 148 ? -15.812 -3.24 -13.734 1 95.81 148 ASP B O 1
ATOM 2933 N N . ILE B 1 149 ? -13.656 -3.758 -13.445 1 95.88 149 ILE B N 1
ATOM 2934 C CA . ILE B 1 149 ? -13.383 -2.697 -12.484 1 95.88 149 ILE B CA 1
ATOM 2935 C C . ILE B 1 149 ? -12.984 -1.422 -13.219 1 95.88 149 ILE B C 1
ATOM 2937 O O . ILE B 1 149 ? -12.156 -1.462 -14.133 1 95.88 149 ILE B O 1
ATOM 2941 N N . GLN B 1 150 ? -13.539 -0.313 -12.805 1 93.25 150 GLN B N 1
ATOM 2942 C CA . GLN B 1 150 ? -13.359 0.911 -13.578 1 93.25 150 GLN B CA 1
ATOM 2943 C C . GLN B 1 150 ? -12.617 1.969 -12.766 1 93.25 150 GLN B C 1
ATOM 2945 O O . GLN B 1 150 ? -12.844 3.168 -12.945 1 93.25 150 GLN B O 1
ATOM 2950 N N . ILE B 1 151 ? -11.875 1.622 -11.812 1 93.75 151 ILE B N 1
ATOM 2951 C CA . ILE B 1 151 ? -11.039 2.533 -11.039 1 93.75 151 ILE B CA 1
ATOM 2952 C C . ILE B 1 151 ? -9.602 2.02 -11.008 1 93.75 151 ILE B C 1
ATOM 2954 O O . ILE B 1 151 ? -9.367 0.811 -10.938 1 93.75 151 ILE B O 1
ATOM 2958 N N . VAL B 1 152 ? -8.695 2.91 -11.125 1 93.81 152 VAL B N 1
ATOM 2959 C CA . VAL B 1 152 ? -7.285 2.527 -11.133 1 93.81 152 VAL B CA 1
ATOM 2960 C C . VAL B 1 152 ? -6.445 3.633 -10.5 1 93.81 152 VAL B C 1
ATOM 2962 O O . VAL B 1 152 ? -6.848 4.797 -10.484 1 93.81 152 VAL B O 1
ATOM 2965 N N . ARG B 1 153 ? -5.41 3.252 -9.867 1 94.12 153 ARG B N 1
ATOM 2966 C CA . ARG B 1 153 ? -4.449 4.223 -9.359 1 94.12 153 ARG B CA 1
ATOM 2967 C C . ARG B 1 153 ? -3.387 4.547 -10.398 1 94.12 153 ARG B C 1
ATOM 2969 O O . ARG B 1 153 ? -2.793 3.643 -10.992 1 94.12 153 ARG B O 1
ATOM 2976 N N . GLN B 1 154 ? -3.152 5.789 -10.68 1 86.19 154 GLN B N 1
ATOM 2977 C CA . GLN B 1 154 ? -2.135 6.191 -11.641 1 86.19 154 GLN B CA 1
ATOM 2978 C C . GLN B 1 154 ? -0.966 6.887 -10.953 1 86.19 154 GLN B C 1
ATOM 2980 O O . GLN B 1 154 ? -1.158 7.871 -10.234 1 86.19 154 GLN B O 1
ATOM 2985 N N . THR B 1 155 ? -0.013 6.23 -10.703 1 64.69 155 THR B N 1
ATOM 2986 C CA . THR B 1 155 ? 1.169 6.867 -10.133 1 64.69 155 THR B CA 1
ATOM 2987 C C . THR B 1 155 ? 2.027 7.496 -11.227 1 64.69 155 THR B C 1
ATOM 2989 O O . THR B 1 155 ? 1.945 7.102 -12.391 1 64.69 155 THR B O 1
ATOM 2992 N N . ALA B 1 156 ? 2.539 8.742 -11.031 1 53.53 156 ALA B N 1
ATOM 2993 C CA . ALA B 1 156 ? 3.414 9.406 -12 1 53.53 156 ALA B CA 1
ATOM 2994 C C . ALA B 1 156 ? 4.207 8.383 -12.812 1 53.53 156 ALA B C 1
ATOM 2996 O O . ALA B 1 156 ? 4.488 8.609 -13.992 1 53.53 156 ALA B O 1
ATOM 2997 N N . TYR B 1 157 ? 4.492 7.395 -12.305 1 45.06 157 TYR B N 1
ATOM 2998 C CA . TYR B 1 157 ? 5.227 6.375 -13.055 1 45.06 157 TYR B CA 1
ATOM 2999 C C . TYR B 1 157 ? 4.324 5.707 -14.086 1 45.06 157 TYR B C 1
ATOM 3001 O O . TYR B 1 157 ? 4.812 5.109 -15.047 1 45.06 157 TYR B O 1
ATOM 3009 N N . SER B 1 158 ? 3.025 5.66 -13.938 1 43.5 158 SER B N 1
ATOM 3010 C CA . SER B 1 158 ? 2.094 4.98 -14.836 1 43.5 158 SER B CA 1
ATOM 3011 C C . SER B 1 158 ? 1.809 5.824 -16.078 1 43.5 158 SER B C 1
ATOM 3013 O O . SER B 1 158 ? 1.275 5.316 -17.062 1 43.5 158 SER B O 1
ATOM 3015 N N . ILE B 1 159 ? 1.91 7.129 -16.047 1 39.03 159 ILE B N 1
ATOM 3016 C CA . ILE B 1 159 ? 1.639 7.945 -17.219 1 39.03 159 ILE B CA 1
ATOM 3017 C C . ILE B 1 159 ? 2.539 7.504 -18.375 1 39.03 159 ILE B C 1
ATOM 3019 O O . ILE B 1 159 ? 2.225 7.746 -19.547 1 39.03 159 ILE B O 1
ATOM 3023 N N . GLY B 1 160 ? 3.719 7.141 -18.141 1 32.53 160 GLY B N 1
ATOM 3024 C CA . GLY B 1 160 ? 4.52 6.777 -19.297 1 32.53 160 GLY B CA 1
ATOM 3025 C C . GLY B 1 160 ? 3.947 5.605 -20.078 1 32.53 160 GLY B C 1
ATOM 3026 O O . GLY B 1 160 ? 4.496 5.215 -21.109 1 32.53 160 GLY B O 1
ATOM 3027 N N . ILE B 1 161 ? 3.205 4.828 -19.438 1 33.84 161 ILE B N 1
ATOM 3028 C CA . ILE B 1 161 ? 2.812 3.641 -20.188 1 33.84 161 ILE B CA 1
ATOM 3029 C C . ILE B 1 161 ? 1.619 3.969 -21.078 1 33.84 161 ILE B C 1
ATOM 3031 O O . ILE B 1 161 ? 1.089 3.09 -21.766 1 33.84 161 ILE B O 1
ATOM 3035 N N . SER B 1 162 ? 1.076 5.09 -21.016 1 30.81 162 SER B N 1
ATOM 3036 C CA . SER B 1 162 ? -0.132 5.191 -21.828 1 30.81 162 SER B CA 1
ATOM 3037 C C . SER B 1 162 ? 0.191 5.07 -23.312 1 30.81 162 SER B C 1
ATOM 3039 O O . SER B 1 162 ? -0.692 5.219 -24.156 1 30.81 162 SER B O 1
ATOM 3041 N N . GLY B 1 163 ? 1.389 5.43 -23.797 1 27.77 163 GLY B N 1
ATOM 3042 C CA . GLY B 1 163 ? 1.26 5.395 -25.25 1 27.77 163 GLY B CA 1
ATOM 3043 C C . GLY B 1 163 ? 0.66 4.102 -25.766 1 27.77 163 GLY B C 1
ATOM 3044 O O . GLY B 1 163 ? -0.105 4.105 -26.734 1 27.77 163 GLY B O 1
ATOM 3045 N N . GLY B 1 164 ? 1.592 2.992 -25.953 1 25.5 164 GLY B N 1
ATOM 3046 C CA . GLY B 1 164 ? 1.166 2.014 -26.938 1 25.5 164 GLY B CA 1
ATOM 3047 C C . GLY B 1 164 ? -0.141 1.333 -26.578 1 25.5 164 GLY B C 1
ATOM 3048 O O . GLY B 1 164 ? -0.601 1.421 -25.438 1 25.5 164 GLY B O 1
ATOM 3049 N N . LYS B 1 165 ? -0.853 0.696 -27.688 1 23.31 165 LYS B N 1
ATOM 3050 C CA . LYS B 1 165 ? -1.925 -0.266 -27.922 1 23.31 165 LYS B CA 1
ATOM 3051 C C . LYS B 1 165 ? -1.918 -1.369 -26.875 1 23.31 165 LYS B C 1
ATOM 3053 O O . LYS B 1 165 ? -0.859 -1.894 -26.516 1 23.31 165 LYS B O 1
ATOM 3058 N N . ALA B 1 166 ? -2.955 -1.642 -26.094 1 28.7 166 ALA B N 1
ATOM 3059 C CA . ALA B 1 166 ? -3.525 -2.539 -25.094 1 28.7 166 ALA B CA 1
ATOM 3060 C C . ALA B 1 166 ? -3.055 -3.975 -25.312 1 28.7 166 ALA B C 1
ATOM 3062 O O . ALA B 1 166 ? -3.48 -4.887 -24.594 1 28.7 166 ALA B O 1
ATOM 3063 N N . GLY B 1 167 ? -2.619 -4.578 -26.469 1 27.97 167 GLY B N 1
ATOM 3064 C CA . GLY B 1 167 ? -3.227 -5.895 -26.578 1 27.97 167 GLY B CA 1
ATOM 3065 C C . GLY B 1 167 ? -2.85 -6.824 -25.438 1 27.97 167 GLY B C 1
ATOM 3066 O O . GLY B 1 167 ? -3.721 -7.418 -24.797 1 27.97 167 GLY B O 1
ATOM 3067 N N . SER B 1 168 ? -1.674 -7.652 -25.5 1 28.28 168 SER B N 1
ATOM 3068 C CA . SER B 1 168 ? -1.413 -8.977 -24.938 1 28.28 168 SER B CA 1
ATOM 3069 C C . SER B 1 168 ? -1.043 -8.891 -23.469 1 28.28 168 SER B C 1
ATOM 3071 O O . SER B 1 168 ? -0.584 -7.852 -22.984 1 28.28 168 SER B O 1
ATOM 3073 N N . GLY B 1 169 ? -1.531 -9.789 -22.484 1 34.75 169 GLY B N 1
ATOM 3074 C CA . GLY B 1 169 ? -1.232 -10.227 -21.125 1 34.75 169 GLY B CA 1
ATOM 3075 C C . GLY B 1 169 ? 0.206 -9.969 -20.719 1 34.75 169 GLY B C 1
ATOM 3076 O O . GLY B 1 169 ? 0.83 -10.797 -20.062 1 34.75 169 GLY B O 1
ATOM 3077 N N . SER B 1 170 ? 0.921 -9.055 -21.344 1 36.12 170 SER B N 1
ATOM 3078 C CA . SER B 1 170 ? 2.369 -9.008 -21.172 1 36.12 170 SER B CA 1
ATOM 3079 C C . SER B 1 170 ? 2.746 -8.477 -19.797 1 36.12 170 SER B C 1
ATOM 3081 O O . SER B 1 170 ? 1.958 -7.773 -19.156 1 36.12 170 SER B O 1
ATOM 3083 N N . THR B 1 171 ? 3.826 -9.102 -19.172 1 42.44 171 THR B N 1
ATOM 3084 C CA . THR B 1 171 ? 4.559 -8.773 -17.953 1 42.44 171 THR B CA 1
ATOM 3085 C C . THR B 1 171 ? 4.746 -7.262 -17.844 1 42.44 171 THR B C 1
ATOM 3087 O O . THR B 1 171 ? 5.051 -6.586 -18.828 1 42.44 171 THR B O 1
ATOM 3090 N N . PRO B 1 172 ? 4.234 -6.734 -16.859 1 47.41 172 PRO B N 1
ATOM 3091 C CA . PRO B 1 172 ? 4.488 -5.301 -16.688 1 47.41 172 PRO B CA 1
ATOM 3092 C C . PRO B 1 172 ? 5.887 -4.895 -17.156 1 47.41 172 PRO B C 1
ATOM 3094 O O . PRO B 1 172 ? 6.84 -5.664 -17 1 47.41 172 PRO B O 1
ATOM 3097 N N . VAL B 1 173 ? 5.969 -4.027 -18.172 1 43.03 173 VAL B N 1
ATOM 3098 C CA . VAL B 1 173 ? 7.211 -3.492 -18.719 1 43.03 173 VAL B CA 1
ATOM 3099 C C . VAL B 1 173 ? 8.039 -2.863 -17.609 1 43.03 173 VAL B C 1
ATOM 3101 O O . VAL B 1 173 ? 7.527 -2.078 -16.812 1 43.03 173 VAL B O 1
ATOM 3104 N N . ALA B 1 174 ? 9.234 -3.467 -17.453 1 42.16 174 ALA B N 1
ATOM 3105 C CA . ALA B 1 174 ? 10.234 -2.979 -16.516 1 42.16 174 ALA B CA 1
ATOM 3106 C C . ALA B 1 174 ? 10.492 -1.486 -16.703 1 42.16 174 ALA B C 1
ATOM 3108 O O . ALA B 1 174 ? 10.586 -1.009 -17.844 1 42.16 174 ALA B O 1
ATOM 3109 N N . ARG B 1 175 ? 10.242 -0.652 -15.867 1 44.28 175 ARG B N 1
ATOM 3110 C CA . ARG B 1 175 ? 10.602 0.762 -15.852 1 44.28 175 ARG B CA 1
ATOM 3111 C C . ARG B 1 175 ? 12.07 0.956 -16.219 1 44.28 175 ARG B C 1
ATOM 3113 O O . ARG B 1 175 ? 12.93 0.163 -15.828 1 44.28 175 ARG B O 1
ATOM 3120 N N . PRO B 1 176 ? 12.336 1.836 -17.188 1 43.12 176 PRO B N 1
ATOM 3121 C CA . PRO B 1 176 ? 13.758 2.084 -17.422 1 43.12 176 PRO B CA 1
ATOM 3122 C C . PRO B 1 176 ? 14.508 2.527 -16.172 1 43.12 176 PRO B C 1
ATOM 3124 O O . PRO B 1 176 ? 14.016 3.385 -15.43 1 43.12 176 PRO B O 1
ATOM 3127 N N . LYS B 1 177 ? 15.312 1.755 -15.688 1 46.38 177 LYS B N 1
ATOM 3128 C CA . LYS B 1 177 ? 16.141 2.094 -14.531 1 46.38 177 LYS B CA 1
ATOM 3129 C C . LYS B 1 177 ? 16.906 3.396 -14.766 1 46.38 177 LYS B C 1
ATOM 3131 O O . LYS B 1 177 ? 17.516 3.582 -15.812 1 46.38 177 LYS B O 1
ATOM 3136 N N . LYS B 1 178 ? 16.531 4.445 -14.164 1 49.56 178 LYS B N 1
ATOM 3137 C CA . LYS B 1 178 ? 17.344 5.656 -14.227 1 49.56 178 LYS B CA 1
ATOM 3138 C C . LYS B 1 178 ? 18.797 5.352 -13.93 1 49.56 178 LYS B C 1
ATOM 3140 O O . LYS B 1 178 ? 19.109 4.496 -13.094 1 49.56 178 LYS B O 1
ATOM 3145 N N . PRO B 1 179 ? 19.641 5.695 -14.844 1 55.44 179 PRO B N 1
ATOM 3146 C CA . PRO B 1 179 ? 21.078 5.453 -14.641 1 55.44 179 PRO B CA 1
ATOM 3147 C C . PRO B 1 179 ? 21.531 5.82 -13.227 1 55.44 179 PRO B C 1
ATOM 3149 O O . PRO B 1 179 ? 21 6.754 -12.625 1 55.44 179 PRO B O 1
ATOM 3152 N N . SER B 1 180 ? 22.047 4.848 -12.641 1 65.75 180 SER B N 1
ATOM 3153 C CA . SER B 1 180 ? 22.594 5.09 -11.305 1 65.75 180 SER B CA 1
ATOM 3154 C C . SER B 1 180 ? 23.547 6.281 -11.297 1 65.75 180 SER B C 1
ATOM 3156 O O . SER B 1 180 ? 24.328 6.457 -12.219 1 65.75 180 SER B O 1
ATOM 3158 N N . SER B 1 181 ? 23.328 7.18 -10.477 1 76.44 181 SER B N 1
ATOM 3159 C CA . SER B 1 181 ? 24.203 8.336 -10.352 1 76.44 181 SER B CA 1
ATOM 3160 C C . SER B 1 181 ? 25.578 7.934 -9.828 1 76.44 181 SER B C 1
ATOM 3162 O O . SER B 1 181 ? 26.531 8.727 -9.883 1 76.44 181 SER B O 1
ATOM 3164 N N . THR B 1 182 ? 25.656 6.633 -9.5 1 85.12 182 THR B N 1
ATOM 3165 C CA . THR B 1 182 ? 26.953 6.219 -8.961 1 85.12 182 THR B CA 1
ATOM 3166 C C . THR B 1 182 ? 27.703 5.367 -9.969 1 85.12 182 THR B C 1
ATOM 3168 O O . THR B 1 182 ? 27.094 4.719 -10.82 1 85.12 182 THR B O 1
ATOM 3171 N N . ARG B 1 183 ? 29.062 5.488 -9.969 1 89.62 183 ARG B N 1
ATOM 3172 C CA . ARG B 1 183 ? 29.953 4.68 -10.789 1 89.62 183 ARG B CA 1
ATOM 3173 C C . ARG B 1 183 ? 30.719 3.678 -9.938 1 89.62 183 ARG B C 1
ATOM 3175 O O . ARG B 1 183 ? 31.203 4.016 -8.844 1 89.62 183 ARG B O 1
ATOM 3182 N N . LYS B 1 184 ? 30.797 2.479 -10.461 1 93.94 184 LYS B N 1
ATOM 3183 C CA . LYS B 1 184 ? 31.531 1.43 -9.766 1 93.94 184 LYS B CA 1
ATOM 3184 C C . LYS B 1 184 ? 33 1.387 -10.227 1 93.94 184 LYS B C 1
ATOM 3186 O O . LYS B 1 184 ? 33.281 1.476 -11.422 1 93.94 184 LYS B O 1
ATOM 3191 N N . TYR B 1 185 ? 33.938 1.325 -9.266 1 96.19 185 TYR B N 1
ATOM 3192 C CA . TYR B 1 185 ? 35.375 1.171 -9.508 1 96.19 185 TYR B CA 1
ATOM 3193 C C . TYR B 1 185 ? 35.875 -0.164 -8.969 1 96.19 185 TYR B C 1
ATOM 3195 O O . TYR B 1 185 ? 35.469 -0.59 -7.883 1 96.19 185 TYR B O 1
ATOM 3203 N N . ILE B 1 186 ? 36.719 -0.851 -9.805 1 96.94 186 ILE B N 1
ATOM 3204 C CA . ILE B 1 186 ? 37.281 -2.141 -9.391 1 96.94 186 ILE B CA 1
ATOM 3205 C C . ILE B 1 186 ? 38.781 -2.152 -9.594 1 96.94 186 ILE B C 1
ATOM 3207 O O . ILE B 1 186 ? 39.281 -1.669 -10.617 1 96.94 186 ILE B O 1
ATOM 3211 N N . CYS B 1 187 ? 39.5 -2.725 -8.594 1 96.5 187 CYS B N 1
ATOM 3212 C CA . CYS B 1 187 ? 40.906 -2.982 -8.773 1 96.5 187 CYS B CA 1
ATOM 3213 C C . CYS B 1 187 ? 41.156 -4.215 -9.641 1 96.5 187 CYS B C 1
ATOM 3215 O O . CYS B 1 187 ? 40.688 -5.312 -9.297 1 96.5 187 CYS B O 1
ATOM 3217 N N . PRO B 1 188 ? 41.812 -4.102 -10.703 1 96.31 188 PRO B N 1
ATOM 3218 C CA . PRO B 1 188 ? 42.031 -5.258 -11.578 1 96.31 188 PRO B CA 1
ATOM 3219 C C . PRO B 1 188 ? 42.938 -6.316 -10.945 1 96.31 188 PRO B C 1
ATOM 3221 O O . PRO B 1 188 ? 43.031 -7.441 -11.445 1 96.31 188 PRO B O 1
ATOM 3224 N N . CYS B 1 189 ? 43.531 -5.984 -9.922 1 96.44 189 CYS B N 1
ATOM 3225 C CA . CYS B 1 189 ? 44.469 -6.891 -9.273 1 96.44 189 CYS B CA 1
ATOM 3226 C C . CYS B 1 189 ? 43.812 -7.699 -8.18 1 96.44 189 CYS B C 1
ATOM 3228 O O . CYS B 1 189 ? 43.719 -8.93 -8.25 1 96.44 189 CYS B O 1
ATOM 3230 N N . CYS B 1 190 ? 43.188 -7.082 -7.195 1 95.75 190 CYS B N 1
ATOM 3231 C CA . CYS B 1 190 ? 42.688 -7.789 -6.027 1 95.75 190 CYS B CA 1
ATOM 3232 C C . CYS B 1 190 ? 41.156 -7.922 -6.098 1 95.75 190 CYS B C 1
ATOM 3234 O O . CYS B 1 190 ? 40.562 -8.648 -5.301 1 95.75 190 CYS B O 1
ATOM 3236 N N . GLY B 1 191 ? 40.531 -7.152 -6.988 1 95.12 191 GLY B N 1
ATOM 3237 C CA . GLY B 1 191 ? 39.094 -7.285 -7.164 1 95.12 191 GLY B CA 1
ATOM 3238 C C . GLY B 1 191 ? 38.281 -6.434 -6.191 1 95.12 191 GLY B C 1
ATOM 3239 O O . GLY B 1 191 ? 37.062 -6.406 -6.254 1 95.12 191 GLY B O 1
ATOM 3240 N N . ASN B 1 192 ? 38.969 -5.676 -5.262 1 95.12 192 ASN B N 1
ATOM 3241 C CA . ASN B 1 192 ? 38.25 -4.758 -4.383 1 95.12 192 ASN B CA 1
ATOM 3242 C C . ASN B 1 192 ? 37.5 -3.707 -5.176 1 95.12 192 ASN B C 1
ATOM 3244 O O . ASN B 1 192 ? 37.938 -3.268 -6.234 1 95.12 192 ASN B O 1
ATOM 3248 N N . SER B 1 193 ? 36.344 -3.379 -4.609 1 95.75 193 SER B N 1
ATOM 3249 C CA . SER B 1 193 ? 35.531 -2.441 -5.371 1 95.75 193 SER B CA 1
ATOM 3250 C C . SER B 1 193 ? 34.844 -1.429 -4.457 1 95.75 193 SER B C 1
ATOM 3252 O O . SER B 1 193 ? 34.75 -1.637 -3.246 1 95.75 193 SER B O 1
ATOM 3254 N N . PHE B 1 194 ? 34.5 -0.261 -5.004 1 94.88 194 PHE B N 1
ATOM 3255 C CA . PHE B 1 194 ? 33.719 0.775 -4.332 1 94.88 194 PHE B CA 1
ATOM 3256 C C . PHE B 1 194 ? 32.875 1.55 -5.336 1 94.88 194 PHE B C 1
ATOM 3258 O O . PHE B 1 194 ? 32.969 1.322 -6.543 1 94.88 194 PHE B O 1
ATOM 3265 N N . ARG B 1 195 ? 32.031 2.361 -4.82 1 93.56 195 ARG B N 1
ATOM 3266 C CA . ARG B 1 195 ? 31.172 3.193 -5.668 1 93.56 195 ARG B CA 1
ATOM 3267 C C . ARG B 1 195 ? 31.312 4.668 -5.309 1 93.56 195 ARG B C 1
ATOM 3269 O O . ARG B 1 195 ? 31.531 5.008 -4.145 1 93.56 195 ARG B O 1
ATOM 3276 N N . ALA B 1 196 ? 31.297 5.52 -6.348 1 93.44 196 ALA B N 1
ATOM 3277 C CA . ALA B 1 196 ? 31.391 6.965 -6.172 1 93.44 196 ALA B CA 1
ATOM 3278 C C . ALA B 1 196 ? 30.469 7.699 -7.141 1 93.44 196 ALA B C 1
ATOM 3280 O O . ALA B 1 196 ? 30.172 7.191 -8.227 1 93.44 196 ALA B O 1
ATOM 3281 N N . THR B 1 197 ? 30 8.805 -6.758 1 90.75 197 THR B N 1
ATOM 3282 C CA . THR B 1 197 ? 29.125 9.609 -7.605 1 90.75 197 THR B CA 1
ATOM 3283 C C . THR B 1 197 ? 29.938 10.445 -8.586 1 90.75 197 THR B C 1
ATOM 3285 O O . THR B 1 197 ? 29.516 10.695 -9.711 1 90.75 197 THR B O 1
ATOM 3288 N N . LYS B 1 198 ? 31.062 10.844 -8.094 1 90.69 198 LYS B N 1
ATOM 3289 C CA . LYS B 1 198 ? 31.953 11.617 -8.953 1 90.69 198 LYS B CA 1
ATOM 3290 C C . LYS B 1 198 ? 33.062 10.742 -9.539 1 90.69 198 LYS B C 1
ATOM 3292 O O . LYS B 1 198 ? 33.375 9.68 -8.992 1 90.69 198 LYS B O 1
ATOM 3297 N N . THR B 1 199 ? 33.5 11.195 -10.734 1 92.31 199 THR B N 1
ATOM 3298 C CA . THR B 1 199 ? 34.625 10.492 -11.305 1 92.31 199 THR B CA 1
ATOM 3299 C C . THR B 1 199 ? 35.875 10.68 -10.438 1 92.31 199 THR B C 1
ATOM 3301 O O . THR B 1 199 ? 36.219 11.805 -10.086 1 92.31 199 THR B O 1
ATOM 3304 N N . LEU B 1 200 ? 36.438 9.531 -10.094 1 94.81 200 LEU B N 1
ATOM 3305 C CA . LEU B 1 200 ? 37.594 9.578 -9.219 1 94.81 200 LEU B CA 1
ATOM 3306 C C . LEU B 1 200 ? 38.812 8.898 -9.867 1 94.81 200 LEU B C 1
ATOM 3308 O O . LEU B 1 200 ? 38.656 7.922 -10.602 1 94.81 200 LEU B O 1
ATOM 3312 N N . ARG B 1 201 ? 40 9.516 -9.688 1 96.44 201 ARG B N 1
ATOM 3313 C CA . ARG B 1 201 ? 41.25 8.844 -9.953 1 96.44 201 ARG B CA 1
ATOM 3314 C C . ARG B 1 201 ? 41.875 8.328 -8.672 1 96.44 201 ARG B C 1
ATOM 3316 O O . ARG B 1 201 ? 42.438 9.102 -7.891 1 96.44 201 ARG B O 1
ATOM 3323 N N . VAL B 1 202 ? 41.75 6.973 -8.484 1 96.94 202 VAL B N 1
ATOM 3324 C CA . VAL B 1 202 ? 42.156 6.43 -7.188 1 96.94 202 VAL B CA 1
ATOM 3325 C C . VAL B 1 202 ? 43.031 5.203 -7.383 1 96.94 202 VAL B C 1
ATOM 3327 O O . VAL B 1 202 ? 42.875 4.473 -8.367 1 96.94 202 VAL B O 1
ATOM 3330 N N . LEU B 1 203 ? 44 5.035 -6.434 1 97.38 203 LEU B N 1
ATOM 3331 C CA . LEU B 1 203 ? 44.969 3.943 -6.43 1 97.38 203 LEU B CA 1
ATOM 3332 C C . LEU B 1 203 ? 44.688 2.977 -5.281 1 97.38 203 LEU B C 1
ATOM 3334 O O . LEU B 1 203 ? 44.438 3.402 -4.148 1 97.38 203 LEU B O 1
ATOM 3338 N N . CYS B 1 204 ? 44.688 1.694 -5.621 1 97.62 204 CYS B N 1
ATOM 3339 C CA . CYS B 1 204 ? 44.656 0.679 -4.57 1 97.62 204 CYS B CA 1
ATOM 3340 C C . CYS B 1 204 ? 46.031 0.612 -3.869 1 97.62 204 CYS B C 1
ATOM 3342 O O . CYS B 1 204 ? 47.031 0.259 -4.484 1 97.62 204 CYS B O 1
ATOM 3344 N N . MET B 1 205 ? 46.031 0.789 -2.633 1 97.19 205 MET B N 1
ATOM 3345 C CA . MET B 1 205 ? 47.312 0.852 -1.928 1 97.19 205 MET B CA 1
ATOM 3346 C C . MET B 1 205 ? 47.812 -0.548 -1.604 1 97.19 205 MET B C 1
ATOM 3348 O O . MET B 1 205 ? 49 -0.73 -1.328 1 97.19 205 MET B O 1
ATOM 3352 N N . ASP B 1 206 ? 46.938 -1.439 -1.678 1 96.44 206 ASP B N 1
ATOM 3353 C CA . ASP B 1 206 ? 47.344 -2.814 -1.454 1 96.44 206 ASP B CA 1
ATOM 3354 C C . ASP B 1 206 ? 48.031 -3.389 -2.699 1 96.44 206 ASP B C 1
ATOM 3356 O O . ASP B 1 206 ? 49 -4.137 -2.598 1 96.44 206 ASP B O 1
ATOM 3360 N N . CYS B 1 207 ? 47.594 -3.004 -3.846 1 97 207 CYS B N 1
ATOM 3361 C CA . CYS B 1 207 ? 48.094 -3.568 -5.094 1 97 207 CYS B CA 1
ATOM 3362 C C . CYS B 1 207 ? 48.938 -2.551 -5.848 1 97 207 CYS B C 1
ATOM 3364 O O . CYS B 1 207 ? 49.594 -2.896 -6.824 1 97 207 CYS B O 1
ATOM 3366 N N . ASN B 1 208 ? 48.875 -1.327 -5.48 1 97.06 208 ASN B N 1
ATOM 3367 C CA . ASN B 1 208 ? 49.531 -0.215 -6.152 1 97.06 208 ASN B CA 1
ATOM 3368 C C . ASN B 1 208 ? 49.125 -0.132 -7.625 1 97.06 208 ASN B C 1
ATOM 3370 O O . ASN B 1 208 ? 50 0.008 -8.5 1 97.06 208 ASN B O 1
ATOM 3374 N N . VAL B 1 209 ? 47.875 -0.375 -7.855 1 97.31 209 VAL B N 1
ATOM 3375 C CA . VAL B 1 209 ? 47.312 -0.24 -9.195 1 97.31 209 VAL B CA 1
ATOM 3376 C C . VAL B 1 209 ? 46.062 0.665 -9.148 1 97.31 209 VAL B C 1
ATOM 3378 O O . VAL B 1 209 ? 45.406 0.74 -8.133 1 97.31 209 VAL B O 1
ATOM 3381 N N . GLN B 1 210 ? 45.875 1.419 -10.234 1 97.38 210 GLN B N 1
ATOM 3382 C CA . GLN B 1 210 ? 44.75 2.334 -10.328 1 97.38 210 GLN B CA 1
ATOM 3383 C C . GLN B 1 210 ? 43.438 1.571 -10.5 1 97.38 210 GLN B C 1
ATOM 3385 O O . GLN B 1 210 ? 43.375 0.609 -11.273 1 97.38 210 GLN B O 1
ATOM 3390 N N . PHE B 1 211 ? 42.375 1.973 -9.727 1 97.5 211 PHE B N 1
ATOM 3391 C CA . PHE B 1 211 ? 41.062 1.432 -9.93 1 97.5 211 PHE B CA 1
ATOM 3392 C C . PHE B 1 211 ? 40.5 1.818 -11.297 1 97.5 211 PHE B C 1
ATOM 3394 O O . PHE B 1 211 ? 40.844 2.885 -11.82 1 97.5 211 PHE B O 1
ATOM 3401 N N . GLU B 1 212 ? 39.719 0.907 -11.82 1 96.5 212 GLU B N 1
ATOM 3402 C CA . GLU B 1 212 ? 39.094 1.171 -13.117 1 96.5 212 GLU B CA 1
ATOM 3403 C C . GLU B 1 212 ? 37.562 1.274 -12.977 1 96.5 212 GLU B C 1
ATOM 3405 O O . GLU B 1 212 ? 36.969 0.515 -12.227 1 96.5 212 GLU B O 1
ATOM 3410 N N . GLU B 1 213 ? 37.031 2.277 -13.641 1 93.88 213 GLU B N 1
ATOM 3411 C CA . GLU B 1 213 ? 35.562 2.43 -13.664 1 93.88 213 GLU B CA 1
ATOM 3412 C C . GLU B 1 213 ? 34.906 1.333 -14.5 1 93.88 213 GLU B C 1
ATOM 3414 O O . GLU B 1 213 ? 35.344 1.068 -15.625 1 93.88 213 GLU B O 1
ATOM 3419 N N . VAL B 1 214 ? 34.062 0.609 -13.789 1 86.56 214 VAL B N 1
ATOM 3420 C CA . VAL B 1 214 ? 33.375 -0.445 -14.539 1 86.56 214 VAL B CA 1
ATOM 3421 C C . VAL B 1 214 ? 31.953 -0.014 -14.875 1 86.56 214 VAL B C 1
ATOM 3423 O O . VAL B 1 214 ? 31.297 0.646 -14.07 1 86.56 214 VAL B O 1
ATOM 3426 N N . GLN B 1 215 ? 31.469 0.221 -16.078 1 68.25 215 GLN B N 1
ATOM 3427 C CA . GLN B 1 215 ? 30.125 0.506 -16.531 1 68.25 215 GLN B CA 1
ATOM 3428 C C . GLN B 1 215 ? 29.203 -0.69 -16.297 1 68.25 215 GLN B C 1
ATOM 3430 O O . GLN B 1 215 ? 29.641 -1.84 -16.359 1 68.25 215 GLN B O 1
#

pLDDT: mean 88.01, std 19.04, range [23.31, 98.81]

Nearest PDB structures (foldseek):
  1cfw-assembly1_A  TM=7.829E-01  e=4.910E-01  Megalodesulfovibrio gigas
  1dhg-assembly1_A  TM=7.717E-01  e=9.277E-01  Megalodesulfovibrio gigas
  1dcd-assembly1_A  TM=7.638E-01  e=9.886E-01  Megalodesulfovibrio gigas
  8i8c-assembly1_N  TM=5.110E-01  e=9.277E-01  Autographa californica multiple nucleopolyhedrovirus
  1cfw-assembly1_A  TM=7.839E-01  e=6.018E-01  Megalodesulfovibrio gigas

Sequence (430 aa):
MKKLTNYQRTAQYLNKVFKLINEEYFNNELEVPTITIQSTVGAYGHVSVNKVWHNDTVATHELNLSADYLNRPIENIVATLIHEGCHLYALQNNIKDTSNRGIYHNKRFKALAEERGLQISRHETYGWTITEPTERTLDFCIINQLEDIQIVRQTAYSIGISGGKAGSGSTPVARPKKPSSTRKYICPCCGNSFRATKTLRVLCMDCNVQFEEVQMKKLTNYQRTAQYLNKVFKLINEEYFNNELEVPTITIQSTVGAYGHVSVNKVWHNDTVATHELNLSADYLNRPIENIVATLIHEGCHLYALQNNIKDTSNRGIYHNKRFKALAEERGLQISRHETYGWTITEPTERTLDFCIINQLEDIQIVRQTAYSIGISGGKAGSGSTPVARPKKPSSTRKYICPCCGNSFRATKTLRVLCMDCNVQFEEVQ

Organism: NCBI:txid418240

InterPro domains:
  IPR006640 SprT-like [PF10263] (15-115)

Radius of gyration: 25.61 Å; Cα contacts (8 Å, |Δi|>4): 753; chains: 2; bounding box: 75×56×56 Å

Foldseek 3Di:
DPAQADDVVVLVLVQVLLCLLCVQQVVVPFDRAREEEAADPQDQWAKDLDQDDDDPPDTHIYTYGYQACQQAPVLLVSQSSLLRVLVRVCSVVVHCQADPVRQAGEVVSVVSSVSRQWDWDQDPPRGGRQTDGDPVSVVSCVVVVPDGRDHGDADPQNVVPPPDPPDDSDRPPDRPDDPDLKWKWADPPPGDIDIDNDDDFDADPVVRHTTDTDD/DPAQADDVVVLVLVQVLLCLLCVQQVVVPFDRAREEEAADPQDQWAKDLDQDDDDPPDTHIYTYGYQACQQPPVLVVSQSSLLRVLVRVCSVVVHCQADPVRQAGEVVSVVSSVSRQWDWDQDPPRGGRQTDGDPVSVVSCVVVVPDGRDHGDADPQNVVPPPDDPDDSDRPPDRPDDPDLKWKWADPPPGDIDIDNDDDFDADPVVRHTIDTDD

Solvent-accessible surface area (backbone atoms only — not comparable to full-atom values): 24154 Å² total; per-residue (Å²): 129,82,77,38,57,45,71,65,58,40,52,48,49,50,51,52,51,46,53,51,44,28,47,74,62,47,71,57,66,60,79,80,53,48,72,45,74,45,78,44,90,83,38,70,52,46,56,48,92,55,65,28,35,34,33,97,84,48,69,26,33,37,36,33,36,14,25,65,57,39,57,44,59,43,52,53,54,50,38,48,51,51,52,40,45,42,52,50,46,24,62,76,65,74,44,80,31,44,40,83,92,65,55,27,26,35,70,60,35,36,51,54,37,42,75,54,40,35,43,65,41,76,38,95,82,34,29,38,58,47,68,37,57,33,71,62,41,47,48,50,36,60,76,68,65,63,67,60,41,43,34,30,39,48,48,86,76,46,65,72,59,58,71,68,86,76,72,76,86,64,72,70,77,78,71,81,75,72,78,67,71,54,44,39,31,33,28,87,79,82,62,54,56,38,39,22,65,59,93,76,61,39,28,33,64,85,72,72,40,64,44,39,78,52,132,127,84,76,36,56,46,70,64,58,40,52,49,48,51,53,52,50,47,53,52,45,28,48,74,61,47,71,58,66,59,78,81,52,48,73,43,74,45,77,44,90,84,38,73,54,46,56,48,93,55,65,28,35,35,32,96,84,48,70,26,32,36,37,33,36,14,25,65,57,39,57,45,59,44,51,54,53,51,39,50,53,51,51,38,44,43,53,51,47,24,62,76,65,74,44,81,32,46,41,83,91,66,55,27,25,36,71,59,33,35,52,55,37,40,75,55,39,36,42,65,41,75,38,95,82,34,29,38,58,47,69,37,57,33,69,61,40,46,48,51,36,60,76,67,65,64,68,60,42,43,36,30,38,49,48,85,76,49,64,73,60,62,71,74,85,79,79,75,88,67,73,69,77,76,72,81,73,70,76,66,72,54,43,39,32,33,28,87,80,83,60,54,55,37,37,21,65,57,94,74,61,40,28,32,64,85,74,71,40,62,46,38,79,51,132